Protein AF-A0AAD2HAG6-F1 (afdb_monomer_lite)

Sequence (431 aa):
MTFLVHLFTRSPICKRRALHALYSASTCQRRAFYVNEIMYRWSSPVLKAKSPNVIQKFKLPENIDTFHPQNITDRHFIDISKSALADINLYRRIARDQKMDPHMRQFGQQLVTSHIPWPEDLRGFFYYHSPAKESPINGGLRFRVTDTPTRDGFLQGKDLLMPHGLPWAIPIDEIATRAHYQDQLLGILVRDGFAPPHLQKALVNLDVIRDSNWVSAFGQSWPVDWQTEYSRIYLLPPGYPPVPVMVTHPWYNKRGKPKSPFTGSGVVTLVRGDKTSGHPYMLRVKTILSLTQHGVNENAVRPSEGMEVPFEPLCILKTTKRVEKKRQGAQPAVDFALKRLPNSPAESDPMDFYRYTEPIFLERRQLPDWEIRLIQTREAEFRAKAEALHPLWSKAEHSLPRSSPPHLDVKGPQLTLNYHFKPAGTKPVSS

Radius of gyration: 26.78 Å; chains: 1; bounding box: 85×71×77 Å

Foldseek 3Di:
DPPPPPPPPDDPVVVVVVVVVVVVVVVVVVVVVVLVVQLLVQADPVVPPPPPPDPDQFDDDPLPLAQALVPQFLSQKDQCCPDSVQVNLLAKDQDQDDDDDPCCVQFPDFGDIDRDGDDPRFIFHWHKFDPLQFALQQIFIWTWGFPDSGSVRRVPTHTDAHLQRHGDTHGVLNLLADPSNVVPPVVNCCVNLSDPPCNSVLSVSSSDDPRAAEAQAFVDKDKDWQFTQWHWHWQGFPLDDTAIWTKGDQQDDPPDDPTRQKGAMHMKGKDADDPVVVAGIWIAGQTGSDIDGHDDDVNGDGDDHRDIDRIDIWHSGPDDPCRPVVRVVSVVVVVVSVVRRHHDDDCDPSCVVVVDDDPVSSVPSDRRVVSVVVSVVVVVVVVVVCVVCVVVVVVVVVVDPPDDDDPPDDDDDDDDDDDDDDDDDDDDDDD

Structure (mmCIF, N/CA/C/O backbone):
data_AF-A0AAD2HAG6-F1
#
_entry.id   AF-A0AAD2HAG6-F1
#
loop_
_atom_site.group_PDB
_atom_site.id
_atom_site.type_symbol
_atom_site.label_atom_id
_atom_site.label_alt_id
_atom_site.label_comp_id
_atom_site.label_asym_id
_atom_site.label_entity_id
_atom_site.label_seq_id
_atom_site.pdbx_PDB_ins_code
_atom_site.Cartn_x
_atom_site.Cartn_y
_atom_site.Cartn_z
_atom_site.occupancy
_atom_site.B_iso_or_equiv
_atom_site.auth_seq_id
_atom_site.auth_comp_id
_atom_site.auth_asym_id
_atom_site.auth_atom_id
_atom_site.pdbx_PDB_model_num
ATOM 1 N N . MET A 1 1 ? 24.092 12.862 27.479 1.00 41.12 1 MET A N 1
ATOM 2 C CA . MET A 1 1 ? 24.746 13.512 26.319 1.00 41.12 1 MET A CA 1
ATOM 3 C C . MET A 1 1 ? 25.782 14.539 26.802 1.00 41.12 1 MET A C 1
ATOM 5 O O . MET A 1 1 ? 25.857 15.639 26.276 1.00 41.12 1 MET A O 1
ATOM 9 N N . THR A 1 2 ? 26.596 14.172 27.803 1.00 33.72 2 THR A N 1
ATOM 10 C CA . THR A 1 2 ? 27.398 15.139 28.589 1.00 33.72 2 THR A CA 1
ATOM 11 C C . THR A 1 2 ? 28.829 14.651 28.861 1.00 33.72 2 THR A C 1
ATOM 13 O O . THR A 1 2 ? 29.575 15.300 29.576 1.00 33.72 2 THR A O 1
ATOM 16 N N . PHE A 1 3 ? 29.248 13.533 28.253 1.00 32.00 3 PHE A N 1
ATOM 17 C CA . PHE A 1 3 ? 30.582 12.938 28.457 1.00 32.00 3 PHE A CA 1
ATOM 18 C C . PHE A 1 3 ? 31.523 13.044 27.242 1.00 32.00 3 PHE A C 1
ATOM 20 O O . PHE A 1 3 ? 32.670 12.620 27.309 1.00 32.00 3 PHE A O 1
ATOM 27 N N . LEU A 1 4 ? 31.080 13.648 26.132 1.00 37.41 4 LEU A N 1
ATOM 28 C CA . LEU A 1 4 ? 31.857 13.736 24.882 1.00 37.41 4 LEU A CA 1
ATOM 29 C C . LEU A 1 4 ? 32.565 15.086 24.656 1.00 37.41 4 LEU A C 1
ATOM 31 O O . LEU A 1 4 ? 33.239 15.260 23.645 1.00 37.41 4 LEU A O 1
ATOM 35 N N . VAL A 1 5 ? 32.453 16.041 25.586 1.00 40.69 5 VAL A N 1
ATOM 36 C CA . VAL A 1 5 ? 32.966 17.415 25.393 1.00 40.69 5 VAL A CA 1
ATOM 37 C C . VAL A 1 5 ? 34.381 17.625 25.965 1.00 40.69 5 VAL A C 1
ATOM 39 O O . VAL A 1 5 ? 35.016 18.629 25.660 1.00 40.69 5 VAL A O 1
ATOM 42 N N . HIS A 1 6 ? 34.946 16.680 26.727 1.00 38.66 6 HIS A N 1
ATOM 43 C CA . HIS A 1 6 ? 36.223 16.900 27.432 1.00 38.66 6 HIS A CA 1
ATOM 44 C C . HIS A 1 6 ? 37.496 16.318 26.792 1.00 38.66 6 HIS A C 1
ATOM 46 O O . HIS A 1 6 ? 38.573 16.492 27.348 1.00 38.66 6 HIS A O 1
ATOM 52 N N . LEU A 1 7 ? 37.433 15.717 25.596 1.00 40.34 7 LEU A N 1
ATOM 53 C CA . LEU A 1 7 ? 38.623 15.141 24.934 1.00 40.34 7 LEU A CA 1
ATOM 54 C C . LEU A 1 7 ? 39.164 15.927 23.722 1.00 40.34 7 LEU A C 1
ATOM 56 O O . LEU A 1 7 ? 40.063 15.452 23.035 1.00 40.34 7 LEU A O 1
ATOM 60 N N . PHE A 1 8 ? 38.692 17.152 23.463 1.00 45.56 8 PHE A N 1
ATOM 61 C CA . PHE A 1 8 ? 39.134 17.950 22.303 1.00 45.56 8 PHE A CA 1
ATOM 62 C C . PHE A 1 8 ? 39.766 19.300 22.665 1.00 45.56 8 PHE A C 1
ATOM 64 O O . PHE A 1 8 ? 39.455 20.343 22.085 1.00 45.56 8 PHE A O 1
ATOM 71 N N . THR A 1 9 ? 40.731 19.295 23.577 1.00 46.00 9 THR A N 1
ATOM 72 C CA . THR A 1 9 ? 41.593 20.455 23.833 1.00 46.00 9 THR A CA 1
ATOM 73 C C . THR A 1 9 ? 43.050 20.009 23.842 1.00 46.00 9 THR A C 1
ATOM 75 O O . THR A 1 9 ? 43.549 19.626 24.888 1.00 46.00 9 THR A O 1
ATOM 78 N N . ARG A 1 10 ? 43.726 20.027 22.673 1.00 47.03 10 ARG A N 1
ATOM 79 C CA . ARG A 1 10 ? 45.195 20.264 22.546 1.00 47.03 10 ARG A CA 1
ATOM 80 C C . ARG A 1 10 ? 45.814 20.117 21.146 1.00 47.03 10 ARG A C 1
ATOM 82 O O . ARG A 1 10 ? 47.016 20.303 21.027 1.00 47.03 10 ARG A O 1
ATOM 89 N N . SER A 1 11 ? 45.059 19.874 20.067 1.00 47.91 11 SER A N 1
ATOM 90 C CA . SER A 1 11 ? 45.647 19.902 18.711 1.00 47.91 11 SER A CA 1
ATOM 91 C C . SER A 1 11 ? 44.810 20.701 17.697 1.00 47.91 11 SER A C 1
ATOM 93 O O . SER A 1 11 ? 43.668 20.319 17.410 1.00 47.91 11 SER A O 1
ATOM 95 N N . PRO A 1 12 ? 45.361 21.782 17.103 1.00 47.00 12 PRO A N 1
ATOM 96 C CA . PRO A 1 12 ? 44.730 22.530 16.008 1.00 47.00 12 PRO A CA 1
ATOM 97 C C . PRO A 1 12 ? 44.440 21.659 14.772 1.00 47.00 12 PRO A C 1
ATOM 99 O O . PRO A 1 12 ? 43.480 21.903 14.038 1.00 47.00 12 PRO A O 1
ATOM 102 N N . ILE A 1 13 ? 45.234 20.603 14.570 1.00 51.59 13 ILE A N 1
ATOM 103 C CA . ILE A 1 13 ? 45.124 19.679 13.433 1.00 51.59 13 ILE A CA 1
ATOM 104 C C . ILE A 1 13 ? 43.885 18.780 13.584 1.00 51.59 13 ILE A C 1
ATOM 106 O O . ILE A 1 13 ? 43.152 18.562 12.615 1.00 51.59 13 ILE A O 1
ATOM 110 N N . CYS A 1 14 ? 43.576 18.333 14.807 1.00 48.19 14 CYS A N 1
ATOM 111 C CA . CYS A 1 14 ? 42.372 17.543 15.086 1.00 48.19 14 CYS A CA 1
ATOM 112 C C . CYS A 1 14 ? 41.088 18.371 14.939 1.00 48.19 14 CYS A C 1
ATOM 114 O O . CYS A 1 14 ? 40.099 17.863 14.414 1.00 48.19 14 CYS A O 1
ATOM 116 N N . LYS A 1 15 ? 41.114 19.665 15.300 1.00 44.69 15 LYS A N 1
ATOM 117 C CA . LYS A 1 15 ? 39.980 20.578 15.069 1.00 44.69 15 LYS A CA 1
ATOM 118 C C . LYS A 1 15 ? 39.685 20.756 13.579 1.00 44.69 15 LYS A C 1
ATOM 120 O O . LYS A 1 15 ? 38.523 20.683 13.197 1.00 44.69 15 LYS A O 1
ATOM 125 N N . ARG A 1 16 ? 40.707 20.911 12.725 1.00 42.97 16 ARG A N 1
ATOM 126 C CA . ARG A 1 16 ? 40.514 20.994 11.262 1.00 42.97 16 ARG A CA 1
ATOM 127 C C . ARG A 1 16 ? 39.967 19.701 10.665 1.00 42.97 16 ARG A C 1
ATOM 129 O O . ARG A 1 16 ? 39.082 19.777 9.824 1.00 42.97 16 ARG A O 1
ATOM 136 N N . ARG A 1 17 ? 40.430 18.525 11.106 1.00 46.53 17 ARG A N 1
ATOM 137 C CA . ARG A 1 17 ? 39.896 17.235 10.628 1.00 46.53 17 ARG A CA 1
ATOM 138 C C . ARG A 1 17 ? 38.462 16.975 11.097 1.00 46.53 17 ARG A C 1
ATOM 140 O O . ARG A 1 17 ? 37.655 16.524 10.294 1.00 46.53 17 ARG A O 1
ATOM 147 N N . ALA A 1 18 ? 38.123 17.323 12.339 1.00 43.59 18 ALA A N 1
ATOM 148 C CA . ALA A 1 18 ? 36.755 17.229 12.851 1.00 43.59 18 ALA A CA 1
ATOM 149 C C . ALA A 1 18 ? 35.811 18.219 12.149 1.00 43.59 18 ALA A C 1
ATOM 151 O O . ALA A 1 18 ? 34.726 17.833 11.726 1.00 43.59 18 ALA A O 1
ATOM 152 N N . LEU A 1 19 ? 36.249 19.465 11.931 1.00 39.72 19 LEU A N 1
ATOM 153 C CA . LEU A 1 19 ? 35.506 20.444 11.135 1.00 39.72 19 LEU A CA 1
ATOM 154 C C . LEU A 1 19 ? 35.347 19.983 9.689 1.00 39.72 19 LEU A C 1
ATOM 156 O O . LEU A 1 19 ? 34.249 20.093 9.174 1.00 39.72 19 LEU A O 1
ATOM 160 N N . HIS A 1 20 ? 36.371 19.409 9.053 1.00 40.94 20 HIS A N 1
ATOM 161 C CA . HIS A 1 20 ? 36.282 18.896 7.682 1.00 40.94 20 HIS A CA 1
ATOM 162 C C . HIS A 1 20 ? 35.394 17.644 7.574 1.00 40.94 20 HIS A C 1
ATOM 164 O O . HIS A 1 20 ? 34.704 17.478 6.575 1.00 40.94 20 HIS A O 1
ATOM 170 N N . ALA A 1 21 ? 35.349 16.790 8.602 1.00 40.44 21 ALA A N 1
ATOM 171 C CA . ALA A 1 21 ? 34.429 15.652 8.679 1.00 40.44 21 ALA A CA 1
ATOM 172 C C . ALA A 1 21 ? 32.975 16.094 8.929 1.00 40.44 21 ALA A C 1
ATOM 174 O O . ALA A 1 21 ? 32.060 15.567 8.306 1.00 40.44 21 ALA A O 1
ATOM 175 N N . LEU A 1 22 ? 32.750 17.113 9.766 1.00 34.69 22 LEU A N 1
ATOM 176 C CA . LEU A 1 22 ? 31.434 17.738 9.951 1.00 34.69 22 LEU A CA 1
ATOM 177 C C . LEU A 1 22 ? 31.004 18.530 8.703 1.00 34.69 22 LEU A C 1
ATOM 179 O O . LEU A 1 22 ? 29.833 18.511 8.320 1.00 34.69 22 LEU A O 1
ATOM 183 N N . TYR A 1 23 ? 31.947 19.167 8.004 1.00 31.27 23 TYR A N 1
ATOM 184 C CA . TYR A 1 23 ? 31.701 19.833 6.726 1.00 31.27 23 TYR A CA 1
ATOM 185 C C . TYR A 1 23 ? 31.422 18.817 5.613 1.00 31.27 23 TYR A C 1
ATOM 187 O O . TYR A 1 23 ? 30.535 19.067 4.805 1.00 31.27 23 TYR A O 1
ATOM 195 N N . SER A 1 24 ? 32.093 17.656 5.586 1.00 35.69 24 SER A N 1
ATOM 196 C CA . SER A 1 24 ? 31.830 16.584 4.609 1.00 35.69 24 SER A CA 1
ATOM 197 C C . SER A 1 24 ? 30.517 15.845 4.893 1.00 35.69 24 SER A C 1
ATOM 199 O O . SER A 1 24 ? 29.755 15.579 3.967 1.00 35.69 24 SER A O 1
ATOM 201 N N . ALA A 1 25 ? 30.178 15.611 6.165 1.00 34.50 25 ALA A N 1
ATOM 202 C CA . ALA A 1 25 ? 28.885 15.065 6.574 1.00 34.50 25 ALA A CA 1
ATOM 203 C C . ALA A 1 25 ? 27.734 16.036 6.253 1.00 34.50 25 ALA A C 1
ATOM 205 O O . ALA A 1 25 ? 26.718 15.622 5.693 1.00 34.50 25 ALA A O 1
ATOM 206 N N . SER A 1 26 ? 27.920 17.339 6.504 1.00 32.88 26 SER A N 1
ATOM 207 C CA . SER A 1 26 ? 26.930 18.366 6.153 1.00 32.88 26 SER A CA 1
ATOM 208 C C . SER A 1 26 ? 26.860 18.648 4.650 1.00 32.88 26 SER A C 1
ATOM 210 O O . SER A 1 26 ? 25.784 18.967 4.161 1.00 32.88 26 SER A O 1
ATOM 212 N N . THR A 1 27 ? 27.938 18.475 3.874 1.00 32.59 27 THR A N 1
ATOM 213 C CA . THR A 1 27 ? 27.877 18.533 2.400 1.00 32.59 27 THR A CA 1
ATOM 214 C C . THR A 1 27 ? 27.301 17.264 1.785 1.00 32.59 27 THR A C 1
ATOM 216 O O . THR A 1 27 ? 26.661 17.358 0.743 1.00 32.59 27 THR A O 1
ATOM 219 N N . CYS A 1 28 ? 27.421 16.104 2.435 1.00 36.53 28 CYS A N 1
ATOM 220 C CA . CYS A 1 28 ? 26.696 14.890 2.060 1.00 36.53 28 CYS A CA 1
ATOM 221 C C . CYS A 1 28 ? 25.189 15.046 2.343 1.00 36.53 28 CYS A C 1
ATOM 223 O O . CYS A 1 28 ? 24.369 14.755 1.474 1.00 36.53 28 CYS A O 1
ATOM 225 N N . GLN A 1 29 ? 24.817 15.647 3.483 1.00 32.97 29 GLN A N 1
ATOM 226 C CA . GLN A 1 29 ? 23.439 16.073 3.767 1.00 32.97 29 GLN A CA 1
ATOM 227 C C . GLN A 1 29 ? 22.953 17.190 2.830 1.00 32.97 29 GLN A C 1
ATOM 229 O O . GLN A 1 29 ? 21.817 17.131 2.373 1.00 32.97 29 GLN A O 1
ATOM 234 N N . ARG A 1 30 ? 23.791 18.176 2.473 1.00 29.02 30 ARG A N 1
ATOM 235 C CA . ARG A 1 30 ? 23.443 19.231 1.501 1.00 29.02 30 ARG A CA 1
ATOM 236 C C . ARG A 1 30 ? 23.325 18.686 0.077 1.00 29.02 30 ARG A C 1
ATOM 238 O O . ARG A 1 30 ? 22.443 19.118 -0.651 1.00 29.02 30 ARG A O 1
ATOM 245 N N . ARG A 1 31 ? 24.140 17.705 -0.329 1.00 32.97 31 ARG A N 1
ATOM 246 C CA . ARG A 1 31 ? 23.977 16.986 -1.608 1.00 32.97 31 ARG A CA 1
ATOM 247 C C . ARG A 1 31 ? 22.720 16.121 -1.609 1.00 32.97 31 ARG A C 1
ATOM 249 O O . ARG A 1 31 ? 22.017 16.128 -2.611 1.00 32.97 31 ARG A O 1
ATOM 256 N N . ALA A 1 32 ? 22.382 15.468 -0.497 1.00 37.19 32 ALA A N 1
ATOM 257 C CA . ALA A 1 32 ? 21.077 14.825 -0.328 1.00 37.19 32 ALA A CA 1
ATOM 258 C C . ALA A 1 32 ? 19.926 15.851 -0.403 1.00 37.19 32 ALA A C 1
ATOM 260 O O . ALA A 1 32 ? 18.887 15.569 -0.988 1.00 37.19 32 ALA A O 1
ATOM 261 N N . PHE A 1 33 ? 20.135 17.078 0.079 1.00 31.36 33 PHE A N 1
ATOM 262 C CA . PHE A 1 33 ? 19.207 18.203 -0.090 1.00 31.36 33 PHE A CA 1
ATOM 263 C C . PHE A 1 33 ? 19.084 18.687 -1.547 1.00 31.36 33 PHE A C 1
ATOM 265 O O . PHE A 1 33 ? 17.985 19.012 -1.983 1.00 31.36 33 PHE A O 1
ATOM 272 N N . TYR A 1 34 ? 20.161 18.679 -2.340 1.00 31.08 34 TYR A N 1
ATOM 273 C CA . TYR A 1 34 ? 20.081 18.948 -3.785 1.00 31.08 34 TYR A CA 1
ATOM 274 C C . TYR A 1 34 ? 19.394 17.810 -4.555 1.00 31.08 34 TYR A C 1
ATOM 276 O O . TYR A 1 34 ? 18.669 18.066 -5.515 1.00 31.08 34 TYR A O 1
ATOM 284 N N . VAL A 1 35 ? 19.555 16.558 -4.114 1.00 41.28 35 VAL A N 1
ATOM 285 C CA . VAL A 1 35 ? 18.725 15.438 -4.583 1.00 41.28 35 VAL A CA 1
ATOM 286 C C . VAL A 1 35 ? 17.263 15.659 -4.183 1.00 41.28 35 VAL A C 1
ATOM 288 O O . VAL A 1 35 ? 16.387 15.402 -5.001 1.00 41.28 35 VAL A O 1
ATOM 291 N N . ASN A 1 36 ? 16.984 16.229 -3.005 1.00 39.09 36 ASN A N 1
ATOM 292 C CA . ASN A 1 36 ? 15.627 16.599 -2.600 1.00 39.09 36 ASN A CA 1
ATOM 293 C C . ASN A 1 36 ? 15.025 17.694 -3.504 1.00 39.09 36 ASN A C 1
ATOM 295 O O . ASN A 1 36 ? 13.907 17.522 -3.970 1.00 39.09 36 ASN A O 1
ATOM 299 N N . GLU A 1 37 ? 15.752 18.759 -3.863 1.00 36.66 37 GLU A N 1
ATOM 300 C CA . GLU A 1 37 ? 15.306 19.738 -4.882 1.00 36.66 37 GLU A CA 1
ATOM 301 C C . GLU A 1 37 ? 14.971 19.081 -6.230 1.00 36.66 37 GLU A C 1
ATOM 303 O O . GLU A 1 37 ? 13.964 19.417 -6.863 1.00 36.66 37 GLU A O 1
ATOM 308 N N . ILE A 1 38 ? 15.767 18.092 -6.650 1.00 40.31 38 ILE A N 1
ATOM 309 C CA . ILE A 1 38 ? 15.460 17.291 -7.835 1.00 40.31 38 ILE A CA 1
ATOM 310 C C . ILE A 1 38 ? 14.177 16.489 -7.597 1.00 40.31 38 ILE A C 1
ATOM 312 O O . ILE A 1 38 ? 13.317 16.559 -8.470 1.00 40.31 38 ILE A O 1
ATOM 316 N N . MET A 1 39 ? 14.008 15.830 -6.439 1.00 38.81 39 MET A N 1
ATOM 317 C CA . MET A 1 39 ? 12.827 15.055 -5.986 1.00 38.81 39 MET A CA 1
ATOM 318 C C . MET A 1 39 ? 11.542 15.889 -5.820 1.00 38.81 39 MET A C 1
ATOM 320 O O . MET A 1 39 ? 10.443 15.346 -5.891 1.00 38.81 39 MET A O 1
ATOM 324 N N . TYR A 1 40 ? 11.630 17.217 -5.699 1.00 38.31 40 TYR A N 1
ATOM 325 C CA . TYR A 1 40 ? 10.457 18.100 -5.584 1.00 38.31 40 TYR A CA 1
ATOM 326 C C . TYR A 1 40 ? 9.854 18.536 -6.923 1.00 38.31 40 TYR A C 1
ATOM 328 O O . TYR A 1 40 ? 8.749 19.077 -6.973 1.00 38.31 40 TYR A O 1
ATOM 336 N N . ARG A 1 41 ? 10.512 18.248 -8.049 1.00 38.31 41 ARG A N 1
ATOM 337 C CA . ARG A 1 41 ? 9.910 18.376 -9.385 1.00 38.31 41 ARG A CA 1
ATOM 338 C C . ARG A 1 41 ? 9.156 17.110 -9.813 1.00 38.31 41 ARG A C 1
ATOM 340 O O . ARG A 1 41 ? 9.215 16.788 -10.985 1.00 38.31 41 ARG A O 1
ATOM 347 N N . TRP A 1 42 ? 8.441 16.399 -8.933 1.00 45.78 42 TRP A N 1
ATOM 348 C CA . TRP A 1 42 ? 7.862 15.065 -9.237 1.00 45.78 42 TRP A CA 1
ATOM 349 C C . TRP A 1 42 ? 6.329 15.006 -9.245 1.00 45.78 42 TRP A C 1
ATOM 351 O O . TRP A 1 42 ? 5.762 13.935 -9.430 1.00 45.78 42 TRP A O 1
ATOM 361 N N . SER A 1 43 ? 5.657 16.164 -9.193 1.00 41.56 43 SER A N 1
ATOM 362 C CA . SER A 1 43 ? 4.200 16.230 -9.368 1.00 41.56 43 SER A CA 1
ATOM 363 C C . SER A 1 43 ? 3.626 15.810 -10.730 1.00 41.56 43 SER A C 1
ATOM 365 O O . SER A 1 43 ? 3.736 16.525 -11.730 1.00 41.56 43 SER A O 1
ATOM 367 N N . SER A 1 44 ? 3.009 14.633 -10.782 1.00 41.00 44 SER A N 1
ATOM 368 C CA . SER A 1 44 ? 2.377 14.117 -11.997 1.00 41.00 44 SER A CA 1
ATOM 369 C C . SER A 1 44 ? 1.255 15.059 -12.468 1.00 41.00 44 SER A C 1
ATOM 371 O O . SER A 1 44 ? 0.393 15.417 -11.665 1.00 41.00 44 SER A O 1
ATOM 373 N N . PRO A 1 45 ? 1.195 15.446 -13.759 1.00 38.38 45 PRO A N 1
ATOM 374 C CA . PRO A 1 45 ? 0.062 16.195 -14.311 1.00 38.38 45 PRO A CA 1
ATOM 375 C C . PRO A 1 45 ? -1.286 15.476 -14.139 1.00 38.38 45 PRO A C 1
ATOM 377 O O . PRO A 1 45 ? -2.321 16.137 -14.087 1.00 38.38 45 PRO A O 1
ATOM 380 N N . VAL A 1 46 ? -1.264 14.142 -14.000 1.00 41.69 46 VAL A N 1
ATOM 381 C CA . VAL A 1 46 ? -2.447 13.273 -13.851 1.00 41.69 46 VAL A CA 1
ATOM 382 C C . VAL A 1 46 ? -3.281 13.648 -12.612 1.00 41.69 46 VAL A C 1
ATOM 384 O O . VAL A 1 46 ? -4.494 13.469 -12.596 1.00 41.69 46 VAL A O 1
ATOM 387 N N . LEU A 1 47 ? -2.663 14.271 -11.600 1.00 43.31 47 LEU A N 1
ATOM 388 C CA . LEU A 1 47 ? -3.310 14.655 -10.340 1.00 43.31 47 LEU A CA 1
ATOM 389 C C . LEU A 1 47 ? -4.155 15.936 -10.389 1.00 43.31 47 LEU A C 1
ATOM 391 O O . LEU A 1 47 ? -4.866 16.229 -9.431 1.00 43.31 47 LEU A O 1
ATOM 395 N N . LYS A 1 48 ? -4.120 16.715 -11.477 1.00 45.19 48 LYS A N 1
ATOM 396 C CA . LYS A 1 48 ? -4.985 17.905 -11.600 1.00 45.19 48 LYS A CA 1
ATOM 397 C C . LYS A 1 48 ? -6.341 17.614 -12.237 1.00 45.19 48 LYS A C 1
ATOM 399 O O . LYS A 1 48 ? -7.102 18.553 -12.480 1.00 45.19 48 LYS A O 1
ATOM 404 N N . ALA A 1 49 ? -6.671 16.346 -12.487 1.00 43.28 49 ALA A N 1
ATOM 405 C CA . ALA A 1 49 ? -8.051 15.971 -12.743 1.00 43.28 49 ALA A CA 1
ATOM 406 C C . ALA A 1 49 ? -8.856 16.313 -11.483 1.00 43.28 49 ALA A C 1
ATOM 408 O O . ALA A 1 49 ? -8.754 15.629 -10.465 1.00 43.28 49 ALA A O 1
ATOM 409 N N . LYS A 1 50 ? -9.600 17.427 -11.531 1.00 42.22 50 LYS A N 1
ATOM 410 C CA . LYS A 1 50 ? -10.562 17.807 -10.496 1.00 42.22 50 LYS A CA 1
ATOM 411 C C . LYS A 1 50 ? -11.402 16.565 -10.219 1.00 42.22 50 LYS A C 1
ATOM 413 O O . LYS A 1 50 ? -12.119 16.125 -11.117 1.00 42.22 50 LYS A O 1
ATOM 418 N N . SER A 1 51 ? -11.256 15.968 -9.032 1.00 46.19 51 SER A N 1
ATOM 419 C CA . SER A 1 51 ? -12.146 14.880 -8.625 1.00 46.19 51 SER A CA 1
ATOM 420 C C . SER A 1 51 ? -13.568 15.398 -8.833 1.00 46.19 51 SER A C 1
ATOM 422 O O . SER A 1 51 ? -13.851 16.502 -8.355 1.00 46.19 51 SER A O 1
ATOM 424 N N . PRO A 1 52 ? -14.409 14.712 -9.626 1.00 43.16 52 PRO A N 1
ATOM 425 C CA . PRO A 1 52 ? -15.750 15.195 -9.896 1.00 43.16 52 PRO A CA 1
ATOM 426 C C . PRO A 1 52 ? -16.443 15.482 -8.564 1.00 43.16 52 PRO A C 1
ATOM 428 O O . PRO A 1 52 ? -16.336 14.719 -7.604 1.00 43.16 52 PRO A O 1
ATOM 431 N N . ASN A 1 53 ? -17.031 16.674 -8.513 1.00 50.62 53 ASN A N 1
ATOM 432 C CA . ASN A 1 53 ? -17.640 17.267 -7.336 1.00 50.62 53 ASN A CA 1
ATOM 433 C C . ASN A 1 53 ? -18.697 16.334 -6.722 1.00 50.62 53 ASN A C 1
ATOM 435 O O . ASN A 1 53 ? -19.406 15.638 -7.442 1.00 50.62 53 ASN A O 1
ATOM 439 N N . VAL A 1 54 ? -18.820 16.426 -5.393 1.00 51.62 54 VAL A N 1
ATOM 440 C CA . VAL A 1 54 ? -19.691 15.649 -4.489 1.00 51.62 54 VAL A CA 1
ATOM 441 C C . VAL A 1 54 ? -19.133 14.265 -4.133 1.00 51.62 54 VAL A C 1
ATOM 443 O O . VAL A 1 54 ? -19.671 13.225 -4.496 1.00 51.62 54 VAL A O 1
ATOM 446 N N . ILE A 1 55 ? -18.053 14.248 -3.344 1.00 58.34 55 ILE A N 1
ATOM 447 C CA . ILE A 1 55 ? -17.722 13.053 -2.560 1.00 58.34 55 ILE A CA 1
ATOM 448 C C . ILE A 1 55 ? -18.738 12.994 -1.421 1.00 58.34 55 ILE A C 1
ATOM 450 O O . ILE A 1 55 ? -18.747 13.868 -0.552 1.00 58.34 55 ILE A O 1
ATOM 454 N N . GLN A 1 56 ? -19.608 11.989 -1.454 1.00 64.00 56 GLN A N 1
ATOM 455 C CA . GLN A 1 56 ? -20.558 11.718 -0.384 1.00 64.00 56 GLN A CA 1
ATOM 456 C C . GLN A 1 56 ? -19.759 11.519 0.911 1.00 64.00 56 GLN A C 1
ATOM 458 O O . GLN A 1 56 ? -18.948 10.596 1.020 1.00 64.00 56 GLN A O 1
ATOM 463 N N . LYS A 1 57 ? -19.912 12.440 1.871 1.00 69.94 57 LYS A N 1
ATOM 464 C CA . LYS A 1 57 ? -19.353 12.246 3.208 1.00 69.94 57 LYS A CA 1
ATOM 465 C C . LYS A 1 57 ? -20.044 11.020 3.788 1.00 69.94 57 LYS A C 1
ATOM 467 O O . LYS A 1 57 ? -21.266 11.006 3.897 1.00 69.94 57 LYS A O 1
ATOM 472 N N . PHE A 1 58 ? -19.276 9.996 4.126 1.00 78.75 58 PHE A N 1
ATOM 473 C CA . PHE A 1 58 ? -19.825 8.873 4.867 1.00 78.75 58 PHE A CA 1
ATOM 474 C C . PHE A 1 58 ? -19.783 9.175 6.355 1.00 78.75 58 PHE A C 1
ATOM 476 O O . PHE A 1 58 ? -18.932 9.945 6.794 1.00 78.75 58 PHE A O 1
ATOM 483 N N . LYS A 1 59 ? -20.680 8.572 7.131 1.00 85.00 59 LYS A N 1
ATOM 484 C CA . LYS A 1 59 ? -20.624 8.611 8.593 1.00 85.00 59 LYS A CA 1
ATOM 485 C C . LYS A 1 59 ? -20.075 7.274 9.078 1.00 85.00 59 LYS A C 1
ATOM 487 O O . LYS A 1 59 ? -20.596 6.221 8.717 1.00 85.00 59 LYS A O 1
ATOM 492 N N . LEU A 1 60 ? -19.003 7.323 9.854 1.00 88.50 60 LEU A N 1
ATOM 493 C CA . LEU A 1 60 ? -18.461 6.176 10.553 1.00 88.50 60 LEU A CA 1
ATOM 494 C C . LEU A 1 60 ? -19.449 5.779 11.666 1.00 88.50 60 LEU A C 1
ATOM 496 O O . LEU A 1 60 ? -19.977 6.658 12.354 1.00 88.50 60 LEU A O 1
ATOM 500 N N . PRO A 1 61 ? -19.723 4.482 11.843 1.00 91.00 61 PRO A N 1
ATOM 501 C CA . PRO A 1 61 ? -20.507 3.979 12.963 1.00 91.00 61 PRO A CA 1
ATOM 502 C C . PRO A 1 61 ? -19.973 4.460 14.320 1.00 91.00 61 PRO A C 1
ATOM 504 O O . PRO A 1 61 ? -18.767 4.496 14.552 1.00 91.00 61 PRO A O 1
ATOM 507 N N . GLU A 1 62 ? -20.880 4.818 15.231 1.00 91.00 62 GLU A N 1
ATOM 508 C CA . GLU A 1 62 ? -20.558 5.425 16.540 1.00 91.00 62 GLU A CA 1
ATOM 509 C C . GLU A 1 62 ? -19.851 4.461 17.505 1.00 91.00 62 GLU A C 1
ATOM 511 O O . GLU A 1 62 ? -19.309 4.860 18.537 1.00 91.00 62 GLU A O 1
ATOM 516 N N . ASN A 1 63 ? -19.849 3.172 17.177 1.00 93.69 63 ASN A N 1
ATOM 517 C CA . ASN A 1 63 ? -19.124 2.148 17.908 1.00 93.69 63 ASN A CA 1
ATOM 518 C C . ASN A 1 63 ? -17.653 2.017 17.479 1.00 93.69 63 ASN A C 1
ATOM 520 O O . ASN A 1 63 ? -16.933 1.227 18.079 1.00 93.69 63 ASN A O 1
ATOM 524 N N . ILE A 1 64 ? -17.201 2.775 16.473 1.00 94.38 64 ILE A N 1
ATOM 525 C CA . ILE A 1 64 ? -15.804 2.797 16.033 1.00 94.38 64 ILE A CA 1
ATOM 526 C C . ILE A 1 64 ? -15.123 4.049 16.591 1.00 94.38 64 ILE A C 1
ATOM 528 O O . ILE A 1 64 ? -15.160 5.124 15.990 1.00 94.38 64 ILE A O 1
ATOM 532 N N . ASP A 1 65 ? -14.472 3.899 17.742 1.00 95.44 65 ASP A N 1
ATOM 533 C CA . ASP A 1 65 ? -13.669 4.946 18.377 1.00 95.44 65 ASP A CA 1
ATOM 534 C C . ASP A 1 65 ? -12.201 4.531 18.615 1.00 95.44 65 ASP A C 1
ATOM 536 O O . ASP A 1 65 ? -11.404 5.306 19.141 1.00 95.44 65 ASP A O 1
ATOM 540 N N . THR A 1 66 ? -11.769 3.372 18.134 1.00 95.62 66 THR A N 1
ATOM 541 C CA . THR A 1 66 ? -10.348 3.025 18.069 1.00 95.62 66 THR A CA 1
ATOM 542 C C . THR A 1 66 ? -10.079 2.081 16.906 1.00 95.62 66 THR A C 1
ATOM 544 O O . THR A 1 66 ? -10.925 1.284 16.503 1.00 95.62 66 THR A O 1
ATOM 547 N N . PHE A 1 67 ? -8.875 2.177 16.365 1.00 95.44 67 PHE A N 1
ATOM 548 C CA . PHE A 1 67 ? -8.262 1.217 15.461 1.00 95.44 67 PHE A CA 1
ATOM 549 C C . PHE A 1 67 ? -7.074 0.512 16.119 1.00 95.44 67 PHE A C 1
ATOM 551 O O . PHE A 1 67 ? -6.401 -0.288 15.464 1.00 95.44 67 PHE A O 1
ATOM 558 N N . HIS A 1 68 ? -6.791 0.801 17.394 1.00 93.06 68 HIS A N 1
ATOM 559 C CA . HIS A 1 68 ? -5.696 0.184 18.121 1.00 93.06 68 HIS A CA 1
ATOM 560 C C . HIS A 1 68 ? -6.057 -1.254 18.499 1.00 93.06 68 HIS A C 1
ATOM 562 O O . HIS A 1 68 ? -6.950 -1.452 19.322 1.00 93.06 68 HIS A O 1
ATOM 568 N N . PRO A 1 69 ? -5.345 -2.279 17.996 1.00 92.69 69 PRO A N 1
ATOM 569 C CA . PRO A 1 69 ? -5.743 -3.672 18.205 1.00 92.69 69 PRO A CA 1
ATOM 570 C C . PRO A 1 69 ? -5.847 -4.095 19.668 1.00 92.69 69 PRO A C 1
ATOM 572 O O . PRO A 1 69 ? -6.639 -4.967 20.010 1.00 92.69 69 PRO A O 1
ATOM 575 N N . GLN A 1 70 ? -5.070 -3.464 20.554 1.00 90.62 70 GLN A N 1
ATOM 576 C CA . GLN A 1 70 ? -5.151 -3.751 21.984 1.00 90.62 70 GLN A CA 1
ATOM 577 C C . GLN A 1 70 ? -6.360 -3.105 22.675 1.00 90.62 70 GLN A C 1
ATOM 579 O O . GLN A 1 70 ? -6.752 -3.607 23.723 1.00 90.62 70 GLN A O 1
ATOM 584 N N . ASN A 1 71 ? -6.977 -2.086 22.077 1.00 94.19 71 ASN A N 1
ATOM 585 C CA . ASN A 1 71 ? -8.136 -1.381 22.630 1.00 94.19 71 ASN A CA 1
ATOM 586 C C . ASN A 1 71 ? -9.458 -1.866 22.014 1.00 94.19 71 ASN A C 1
ATOM 588 O O . ASN A 1 71 ? -10.525 -1.429 22.432 1.00 94.19 71 ASN A O 1
ATOM 592 N N . ILE A 1 72 ? -9.395 -2.778 21.036 1.00 94.50 72 ILE A N 1
ATOM 593 C CA . ILE A 1 72 ? -10.580 -3.389 20.435 1.00 94.50 72 ILE A CA 1
ATOM 594 C C . ILE A 1 72 ? -11.296 -4.264 21.473 1.00 94.50 72 ILE A C 1
ATOM 596 O O . ILE A 1 72 ? -10.697 -5.123 22.130 1.00 94.50 72 ILE A O 1
ATOM 600 N N . THR A 1 73 ? -12.603 -4.043 21.560 1.00 96.06 73 THR A N 1
ATOM 601 C CA . THR A 1 73 ? -13.581 -4.756 22.393 1.00 96.06 73 THR A CA 1
ATOM 602 C C . THR A 1 73 ? -14.755 -5.234 21.535 1.00 96.06 73 THR A C 1
ATOM 604 O O . THR A 1 73 ? -14.877 -4.837 20.377 1.00 96.06 73 THR A O 1
ATOM 607 N N . ASP A 1 74 ? -15.643 -6.039 22.112 1.00 96.88 74 ASP A N 1
ATOM 608 C CA . ASP A 1 74 ? -16.912 -6.494 21.523 1.00 96.88 74 ASP A CA 1
ATOM 609 C C . ASP A 1 74 ? -17.770 -5.366 20.923 1.00 96.88 74 ASP A C 1
ATOM 611 O O . ASP A 1 74 ? -18.320 -5.529 19.835 1.00 96.88 74 ASP A O 1
ATOM 615 N N . ARG A 1 75 ? -17.804 -4.186 21.558 1.00 97.12 75 ARG A N 1
ATOM 616 C CA . ARG A 1 75 ? -18.497 -2.990 21.041 1.00 97.12 75 ARG A CA 1
ATOM 617 C C . ARG A 1 75 ? -18.070 -2.621 19.617 1.00 97.12 75 ARG A C 1
ATOM 619 O O . ARG A 1 75 ? -18.890 -2.128 18.850 1.00 97.12 75 ARG A O 1
ATOM 626 N N . HIS A 1 76 ? -16.812 -2.851 19.254 1.00 96.44 76 HIS A N 1
ATOM 627 C CA . HIS A 1 76 ? -16.258 -2.479 17.949 1.00 96.44 76 HIS A CA 1
ATOM 628 C C . HIS A 1 76 ? -16.612 -3.467 16.832 1.00 96.44 76 HIS A C 1
ATOM 630 O O . HIS A 1 76 ? -16.240 -3.244 15.678 1.00 96.44 76 HIS A O 1
ATOM 636 N N . PHE A 1 77 ? -17.293 -4.566 17.163 1.00 97.06 77 PHE A N 1
ATOM 637 C CA . PHE A 1 77 ? -17.731 -5.546 16.185 1.00 97.06 77 PHE A CA 1
ATOM 638 C C . PHE A 1 77 ? -18.772 -4.931 15.255 1.00 97.06 77 PHE A C 1
ATOM 640 O O . PHE A 1 77 ? -19.711 -4.262 15.692 1.00 97.06 77 PHE A O 1
ATOM 647 N N . ILE A 1 78 ? -18.605 -5.153 13.957 1.00 95.69 78 ILE A N 1
ATOM 648 C CA . ILE A 1 78 ? -19.480 -4.588 12.941 1.00 95.69 78 ILE A CA 1
ATOM 649 C C . ILE A 1 78 ? -19.735 -5.586 11.822 1.00 95.69 78 ILE A C 1
ATOM 651 O O . ILE A 1 78 ? -18.832 -6.291 11.376 1.00 95.69 78 ILE A O 1
ATOM 655 N N . ASP A 1 79 ? -20.971 -5.591 11.335 1.00 94.56 79 ASP A N 1
ATOM 656 C CA . ASP A 1 79 ? -21.326 -6.148 10.037 1.00 94.56 79 ASP A CA 1
ATOM 657 C C . ASP A 1 79 ? -21.206 -5.044 8.978 1.00 94.56 79 ASP A C 1
ATOM 659 O O . ASP A 1 79 ? -22.065 -4.163 8.880 1.00 94.56 79 ASP A O 1
ATOM 663 N N . ILE A 1 80 ? -20.113 -5.051 8.208 1.00 90.06 80 ILE A N 1
ATOM 664 C CA . ILE A 1 80 ? -19.873 -4.035 7.176 1.00 90.06 80 ILE A CA 1
ATOM 665 C C . ILE A 1 80 ? -20.968 -4.085 6.118 1.00 90.06 80 ILE A C 1
ATOM 667 O O . ILE A 1 80 ? -21.397 -3.021 5.666 1.00 90.06 80 ILE A O 1
ATOM 671 N N . SER A 1 81 ? -21.433 -5.287 5.759 1.00 85.88 81 SER A N 1
ATOM 672 C CA . SER A 1 81 ? -22.432 -5.489 4.704 1.00 85.88 81 SER A CA 1
ATOM 673 C C . SER A 1 81 ? -23.779 -4.837 5.036 1.00 85.88 81 SER A C 1
ATOM 675 O O . SER A 1 81 ? -24.518 -4.459 4.132 1.00 85.88 81 SER A O 1
ATOM 677 N N . LYS A 1 82 ? -24.056 -4.625 6.330 1.00 85.81 82 LYS A N 1
ATOM 678 C CA . LYS A 1 82 ? -25.275 -3.981 6.849 1.00 85.81 82 LYS A CA 1
ATOM 679 C C . LYS A 1 82 ? -25.048 -2.555 7.365 1.00 85.81 82 LYS A C 1
ATOM 681 O O . LYS A 1 82 ? -25.955 -1.950 7.931 1.00 85.81 82 LYS A O 1
ATOM 686 N N . SER A 1 83 ? -23.841 -2.013 7.212 1.00 84.31 83 SER A N 1
ATOM 687 C CA . SER A 1 83 ? -23.473 -0.694 7.737 1.00 84.31 83 SER A CA 1
ATOM 688 C C . SER A 1 83 ? -23.548 0.401 6.673 1.00 84.31 83 SER A C 1
ATOM 690 O O . SER A 1 83 ? -23.472 0.127 5.479 1.00 84.31 83 SER A O 1
ATOM 692 N N . ALA A 1 84 ? -23.541 1.668 7.099 1.00 77.69 84 ALA A N 1
ATOM 693 C CA . ALA A 1 84 ? -23.367 2.814 6.196 1.00 77.69 84 ALA A CA 1
ATOM 694 C C . ALA A 1 84 ? -22.038 2.781 5.404 1.00 77.69 84 ALA A C 1
ATOM 696 O O . ALA A 1 84 ? -21.853 3.548 4.461 1.00 77.69 84 ALA A O 1
ATOM 697 N N . LEU A 1 85 ? -21.094 1.904 5.777 1.00 79.44 85 LEU A N 1
ATOM 698 C CA . LEU A 1 85 ? -19.853 1.690 5.033 1.00 79.44 85 LEU A CA 1
ATOM 699 C C . LEU A 1 85 ? -20.043 0.799 3.796 1.00 79.44 85 LEU A C 1
ATOM 701 O O . LEU A 1 85 ? -19.166 0.786 2.923 1.00 79.44 85 LEU A O 1
ATOM 705 N N . ALA A 1 86 ? -21.172 0.088 3.695 1.00 76.56 86 ALA A N 1
ATOM 706 C CA . ALA A 1 86 ? -21.521 -0.710 2.526 1.00 76.56 86 ALA A CA 1
ATOM 707 C C . ALA A 1 86 ? -21.607 0.167 1.265 1.00 76.56 86 ALA A C 1
ATOM 709 O O . ALA A 1 86 ? -21.015 -0.161 0.236 1.00 76.56 86 ALA A O 1
ATOM 710 N N . ASP A 1 87 ? -22.226 1.344 1.390 1.00 68.00 87 ASP A N 1
ATOM 711 C CA . ASP A 1 87 ? -22.495 2.264 0.276 1.00 68.00 87 ASP A CA 1
ATOM 712 C C . ASP A 1 87 ? -21.236 2.932 -0.293 1.00 68.00 87 ASP A C 1
ATOM 714 O O . ASP A 1 87 ? -21.192 3.358 -1.449 1.00 68.00 87 ASP A O 1
ATOM 718 N N . ILE A 1 88 ? -20.163 2.995 0.497 1.00 69.38 88 ILE A N 1
ATOM 719 C CA . ILE A 1 88 ? -18.917 3.667 0.107 1.00 69.38 88 ILE A CA 1
ATOM 720 C C . ILE A 1 88 ? -18.102 2.794 -0.867 1.00 69.38 88 ILE A C 1
ATOM 722 O O . ILE A 1 88 ? -17.093 3.244 -1.412 1.00 69.38 88 ILE A O 1
ATOM 726 N N . ASN A 1 89 ? -18.529 1.544 -1.110 1.00 67.94 89 ASN A N 1
ATOM 727 C CA . ASN A 1 89 ? -17.877 0.575 -1.994 1.00 67.94 89 ASN A CA 1
ATOM 728 C C . ASN A 1 89 ? -16.345 0.558 -1.829 1.00 67.94 89 ASN A C 1
ATOM 730 O O . ASN A 1 89 ? -15.592 0.587 -2.802 1.00 67.94 89 ASN A O 1
ATOM 734 N N . LEU A 1 90 ? -15.838 0.574 -0.593 1.00 77.50 90 LEU A N 1
ATOM 735 C CA . LEU A 1 90 ? -14.391 0.679 -0.340 1.00 77.50 90 LEU A CA 1
ATOM 736 C C . LEU A 1 90 ? -13.624 -0.578 -0.759 1.00 77.50 90 LEU A C 1
ATOM 738 O O . LEU A 1 90 ? -12.392 -0.558 -0.830 1.00 77.50 90 LEU A O 1
ATOM 742 N N . TYR A 1 91 ? -14.342 -1.659 -1.046 1.00 81.75 91 TYR A N 1
ATOM 743 C CA . TYR A 1 91 ? -13.783 -2.883 -1.572 1.00 81.75 91 TYR A CA 1
ATOM 744 C C . TYR A 1 91 ? -13.400 -2.698 -3.047 1.00 81.75 91 TYR A C 1
ATOM 746 O O . TYR A 1 91 ? -14.200 -2.286 -3.889 1.00 81.75 91 TYR A O 1
ATOM 754 N N . ARG A 1 92 ? -12.120 -2.929 -3.354 1.00 83.00 92 ARG A N 1
ATOM 755 C CA . ARG A 1 92 ? -11.522 -2.628 -4.660 1.00 83.00 92 ARG A CA 1
ATOM 756 C C . ARG A 1 92 ? -11.078 -3.899 -5.357 1.00 83.00 92 ARG A C 1
ATOM 758 O O . ARG A 1 92 ? -10.559 -4.823 -4.738 1.00 83.00 92 ARG A O 1
ATOM 765 N N . ARG A 1 93 ? -11.196 -3.894 -6.682 1.00 81.75 93 ARG A N 1
ATOM 766 C CA . ARG A 1 93 ? -10.512 -4.837 -7.573 1.00 81.75 93 ARG A CA 1
ATOM 767 C C . ARG A 1 93 ? -9.687 -4.084 -8.602 1.00 81.75 93 ARG A C 1
ATOM 769 O O . ARG A 1 93 ? -10.010 -2.945 -8.936 1.00 81.75 93 ARG A O 1
ATOM 776 N N . ILE A 1 94 ? -8.686 -4.743 -9.175 1.00 78.94 94 ILE A N 1
ATOM 777 C CA . ILE A 1 94 ? -7.978 -4.227 -10.352 1.00 78.94 94 ILE A CA 1
ATOM 778 C C . ILE A 1 94 ? -8.999 -4.071 -11.491 1.00 78.94 94 ILE A C 1
ATOM 780 O O . ILE A 1 94 ? -9.738 -5.009 -11.803 1.00 78.94 94 ILE A O 1
ATOM 784 N N . ALA A 1 95 ? -9.105 -2.869 -12.055 1.00 78.88 95 ALA A N 1
ATOM 785 C CA . ALA A 1 95 ? -10.020 -2.579 -13.149 1.00 78.88 95 ALA A CA 1
ATOM 786 C C . ALA A 1 95 ? -9.572 -3.323 -14.412 1.00 78.88 95 ALA A C 1
ATOM 788 O O . ALA A 1 95 ? -8.392 -3.308 -14.756 1.00 78.88 95 ALA A O 1
ATOM 789 N N . ARG A 1 96 ? -10.524 -3.960 -15.106 1.00 71.12 96 ARG A N 1
ATOM 790 C CA . ARG A 1 96 ? -10.260 -4.664 -16.373 1.00 71.12 96 ARG A CA 1
ATOM 791 C C . ARG A 1 96 ? -9.954 -3.690 -17.513 1.00 71.12 96 ARG A C 1
ATOM 793 O O . ARG A 1 96 ? -9.103 -3.974 -18.347 1.00 71.12 96 ARG A O 1
ATOM 800 N N . ASP A 1 97 ? -10.614 -2.534 -17.497 1.00 68.00 97 ASP A N 1
ATOM 801 C CA . ASP A 1 97 ? -10.506 -1.520 -18.541 1.00 68.00 97 ASP A CA 1
ATOM 802 C C . ASP A 1 97 ? -9.619 -0.368 -18.068 1.00 68.00 97 ASP A C 1
ATOM 804 O O . ASP A 1 97 ? -10.092 0.665 -17.585 1.00 68.00 97 ASP A O 1
ATOM 808 N N . GLN A 1 98 ? -8.305 -0.536 -18.200 1.00 64.38 98 GLN A N 1
ATOM 809 C CA . GLN A 1 98 ? -7.382 0.577 -18.012 1.00 64.38 98 GLN A CA 1
ATOM 810 C C . GLN A 1 98 ? -7.338 1.418 -19.287 1.00 64.38 98 GLN A C 1
ATOM 812 O O . GLN A 1 98 ? -6.734 1.043 -20.294 1.00 64.38 98 GLN A O 1
ATOM 817 N N . LYS A 1 99 ? -7.971 2.596 -19.257 1.00 60.72 99 LYS A N 1
ATOM 818 C CA . LYS A 1 99 ? -7.692 3.615 -20.272 1.00 60.72 99 LYS A CA 1
ATOM 819 C C . LYS A 1 99 ? -6.251 4.070 -20.074 1.00 60.72 99 LYS A C 1
ATOM 821 O O . LYS A 1 99 ? -5.933 4.660 -19.044 1.00 60.72 99 LYS A O 1
ATOM 826 N N . MET A 1 100 ? -5.388 3.784 -21.048 1.00 58.09 100 MET A N 1
ATOM 827 C CA . MET A 1 100 ? -4.014 4.274 -21.014 1.00 58.09 100 MET A CA 1
ATOM 828 C C . MET A 1 100 ? -4.023 5.805 -21.026 1.00 58.09 100 MET A C 1
ATOM 830 O O . MET A 1 100 ? -4.448 6.415 -22.007 1.00 58.09 100 MET A O 1
ATOM 834 N N . ASP A 1 101 ? -3.543 6.427 -19.951 1.00 59.12 101 ASP A N 1
ATOM 835 C CA . ASP A 1 101 ? -3.258 7.856 -19.947 1.00 59.12 101 ASP A CA 1
ATOM 836 C C . ASP A 1 101 ? -2.019 8.111 -20.842 1.00 59.12 101 ASP A C 1
ATOM 838 O O . ASP A 1 101 ? -0.992 7.435 -20.707 1.00 59.12 101 ASP A O 1
ATOM 842 N N . PRO A 1 102 ? -2.079 9.055 -21.799 1.00 52.34 102 PRO A N 1
ATOM 843 C CA . PRO A 1 102 ? -0.976 9.329 -22.722 1.00 52.34 102 PRO A CA 1
ATOM 844 C C . PRO A 1 102 ? 0.325 9.790 -22.030 1.00 52.34 102 PRO A C 1
ATOM 846 O O . PRO A 1 102 ? 1.406 9.653 -22.606 1.00 52.34 102 PRO A O 1
ATOM 849 N N . HIS A 1 103 ? 0.266 10.273 -20.786 1.00 58.31 103 HIS A N 1
ATOM 850 C CA . HIS A 1 103 ? 1.425 10.615 -19.957 1.00 58.31 103 HIS A CA 1
ATOM 851 C C . HIS A 1 103 ? 2.012 9.416 -19.186 1.00 58.31 103 HIS A C 1
ATOM 853 O O . HIS A 1 103 ? 3.092 9.544 -18.604 1.00 58.31 103 HIS A O 1
ATOM 859 N N . MET A 1 104 ? 1.383 8.234 -19.224 1.00 61.94 104 MET A N 1
ATOM 860 C CA . MET A 1 104 ? 1.829 7.029 -18.498 1.00 61.94 104 MET A CA 1
ATOM 861 C C . MET A 1 104 ? 3.263 6.608 -18.809 1.00 61.94 104 MET A C 1
ATOM 863 O O . MET A 1 104 ? 3.978 6.150 -17.919 1.00 61.94 104 MET A O 1
ATOM 867 N N . ARG A 1 105 ? 3.721 6.792 -20.054 1.00 59.19 105 ARG A N 1
ATOM 868 C CA . ARG A 1 105 ? 5.097 6.440 -20.451 1.00 59.19 105 ARG A CA 1
ATOM 869 C C . ARG A 1 105 ? 6.162 7.228 -19.686 1.00 59.19 105 ARG A C 1
ATOM 871 O O . ARG A 1 105 ? 7.300 6.784 -19.610 1.00 59.19 105 ARG A O 1
ATOM 878 N N . GLN A 1 106 ? 5.812 8.394 -19.142 1.00 57.94 106 GLN A N 1
ATOM 879 C CA . GLN A 1 106 ? 6.748 9.269 -18.431 1.00 57.94 106 GLN A CA 1
ATOM 880 C C . GLN A 1 106 ? 6.722 9.069 -16.913 1.00 57.94 106 GLN A C 1
ATOM 882 O O . GLN A 1 106 ? 7.698 9.406 -16.248 1.00 57.94 106 GLN A O 1
ATOM 887 N N . PHE A 1 107 ? 5.621 8.546 -16.364 1.00 60.22 107 PHE A N 1
ATOM 888 C CA . PHE A 1 107 ? 5.383 8.529 -14.917 1.00 60.22 107 PHE A CA 1
ATOM 889 C C . PHE A 1 107 ? 5.166 7.137 -14.318 1.00 60.22 107 PHE A C 1
ATOM 891 O O . PHE A 1 107 ? 4.992 7.034 -13.101 1.00 60.22 107 PHE A O 1
ATOM 898 N N . GLY A 1 108 ? 5.202 6.096 -15.151 1.00 58.09 108 GLY A N 1
ATOM 899 C CA . GLY A 1 108 ? 4.839 4.734 -14.779 1.00 58.09 108 GLY A CA 1
ATOM 900 C C . GLY A 1 108 ? 3.328 4.528 -14.790 1.00 58.09 108 GLY A C 1
ATOM 901 O O . GLY A 1 108 ? 2.556 5.489 -14.756 1.00 58.09 108 GLY A O 1
ATOM 902 N N . GLN A 1 109 ? 2.904 3.267 -14.865 1.00 65.88 109 GLN A N 1
ATOM 903 C CA . GLN A 1 109 ? 1.495 2.930 -14.730 1.00 65.88 109 GLN A CA 1
ATOM 904 C C . GLN A 1 109 ? 1.169 2.696 -13.262 1.00 65.88 109 GLN A C 1
ATOM 906 O O . GLN A 1 109 ? 1.955 2.133 -12.493 1.00 65.88 109 GLN A O 1
ATOM 911 N N . GLN A 1 110 ? -0.006 3.175 -12.891 1.00 67.94 110 GLN A N 1
ATOM 912 C CA . GLN A 1 110 ? -0.626 2.903 -11.618 1.00 67.94 110 GLN A CA 1
ATOM 913 C C . GLN A 1 110 ? -1.830 2.025 -11.894 1.00 67.94 110 GLN A C 1
ATOM 915 O O . GLN A 1 110 ? -2.554 2.250 -12.866 1.00 67.94 110 GLN A O 1
ATOM 920 N N . LEU A 1 111 ? -2.036 1.028 -11.043 1.00 70.50 111 LEU A N 1
ATOM 921 C CA . LEU A 1 111 ? -3.202 0.183 -11.174 1.00 70.50 111 LEU A CA 1
ATOM 922 C C . LEU A 1 111 ? -4.462 1.003 -10.964 1.00 70.50 111 LEU A C 1
ATOM 924 O O . LEU A 1 111 ? -4.687 1.572 -9.896 1.00 70.50 111 LEU A O 1
ATOM 928 N N . VAL A 1 112 ? -5.299 1.029 -11.993 1.00 73.88 112 VAL A N 1
ATOM 929 C CA . VAL A 1 112 ? -6.646 1.555 -11.851 1.00 73.88 112 VAL A CA 1
ATOM 930 C C . VAL A 1 112 ? -7.432 0.521 -11.069 1.00 73.88 112 VAL A C 1
ATOM 932 O O . VAL A 1 112 ? -7.505 -0.648 -11.454 1.00 73.88 112 VAL A O 1
ATOM 935 N N . THR A 1 113 ? -8.013 0.945 -9.958 1.00 76.25 113 THR A N 1
ATOM 936 C CA . THR A 1 113 ? -8.937 0.120 -9.191 1.00 76.25 113 THR A CA 1
ATOM 937 C C . THR A 1 113 ? -10.373 0.487 -9.544 1.00 76.25 113 THR A C 1
ATOM 939 O O . THR A 1 113 ? -10.691 1.635 -9.851 1.00 76.25 113 THR A O 1
ATOM 942 N N . SER A 1 114 ? -11.250 -0.511 -9.527 1.00 80.62 114 SER A N 1
ATOM 943 C CA . SER A 1 114 ? -12.696 -0.325 -9.604 1.00 80.62 114 SER A CA 1
ATOM 944 C C . SER A 1 114 ? -13.320 -0.746 -8.285 1.00 80.62 114 SER A C 1
ATOM 946 O O . SER A 1 114 ? -12.892 -1.727 -7.669 1.00 80.62 114 SER A O 1
ATOM 948 N N . HIS A 1 115 ? -14.310 0.026 -7.863 1.00 83.19 115 HIS A N 1
ATOM 949 C CA . HIS A 1 115 ? -15.131 -0.267 -6.704 1.00 83.19 115 HIS A CA 1
ATOM 950 C C . HIS A 1 115 ? -16.025 -1.475 -7.006 1.00 83.19 115 HIS A C 1
ATOM 952 O O . HIS A 1 115 ? -16.579 -1.580 -8.103 1.00 83.19 115 HIS A O 1
ATOM 958 N N . ILE A 1 116 ? -16.127 -2.393 -6.052 1.00 86.19 116 ILE A N 1
ATOM 959 C CA . ILE A 1 116 ? -17.050 -3.526 -6.089 1.00 86.19 116 ILE A CA 1
ATOM 960 C C . ILE A 1 116 ? -17.801 -3.616 -4.759 1.00 86.19 116 ILE A C 1
ATOM 962 O O . ILE A 1 116 ? -17.278 -3.140 -3.747 1.00 86.19 116 ILE A O 1
ATOM 966 N N . PRO A 1 117 ? -19.003 -4.218 -4.748 1.00 86.50 117 PRO A N 1
ATOM 967 C CA . PRO A 1 117 ? -19.721 -4.466 -3.508 1.00 86.50 117 PRO A CA 1
ATOM 968 C C . PRO A 1 117 ? -18.877 -5.296 -2.544 1.00 86.50 117 PRO A C 1
ATOM 970 O O . PRO A 1 117 ? -18.055 -6.122 -2.960 1.00 86.50 117 PRO A O 1
ATOM 973 N N . TRP A 1 118 ? -19.097 -5.079 -1.254 1.00 87.88 118 TRP A N 1
ATOM 974 C CA . TRP A 1 118 ? -18.545 -5.946 -0.225 1.00 87.88 118 TRP A CA 1
ATOM 975 C C . TRP A 1 118 ? -19.104 -7.370 -0.360 1.00 87.88 118 TRP A C 1
ATOM 977 O O . TRP A 1 118 ? -20.235 -7.533 -0.822 1.00 87.88 118 TRP A O 1
ATOM 987 N N . PRO A 1 119 ? -18.344 -8.397 0.054 1.00 89.25 119 PRO A N 1
ATOM 988 C CA . PRO A 1 119 ? -18.903 -9.725 0.273 1.00 89.25 119 PRO A CA 1
ATOM 989 C C . PRO A 1 119 ? -20.089 -9.682 1.249 1.00 89.25 119 PRO A C 1
ATOM 991 O O . PRO A 1 119 ? -20.117 -8.849 2.160 1.00 89.25 119 PRO A O 1
ATOM 994 N N . GLU A 1 120 ? -21.051 -10.583 1.060 1.00 89.44 120 GLU A N 1
ATOM 995 C CA . GLU A 1 120 ? -22.195 -10.738 1.965 1.00 89.44 120 GLU A CA 1
ATOM 996 C C . GLU A 1 120 ? -21.746 -11.213 3.358 1.00 89.44 120 GLU A C 1
ATOM 998 O O . GLU A 1 120 ? -20.718 -11.879 3.494 1.00 89.44 120 GLU A O 1
ATOM 1003 N N . ASP A 1 121 ? -22.509 -10.824 4.387 1.00 88.75 121 ASP A N 1
ATOM 1004 C CA . ASP A 1 121 ? -22.303 -11.181 5.802 1.00 88.75 121 ASP A CA 1
ATOM 1005 C C . ASP A 1 121 ? -20.875 -10.945 6.322 1.00 88.75 121 ASP A C 1
ATOM 1007 O O . ASP A 1 121 ? -20.337 -11.672 7.163 1.00 88.75 121 ASP A O 1
ATOM 1011 N N . LEU A 1 122 ? -20.250 -9.872 5.834 1.00 93.94 122 LEU A N 1
ATOM 1012 C CA . LEU A 1 122 ? -18.895 -9.511 6.208 1.00 93.94 122 LEU A CA 1
ATOM 1013 C C . LEU A 1 122 ? -18.852 -8.860 7.598 1.00 93.94 122 LEU A C 1
ATOM 1015 O O . LEU A 1 122 ? -18.995 -7.643 7.745 1.00 93.94 122 LEU A O 1
ATOM 1019 N N . ARG A 1 123 ? -18.596 -9.686 8.614 1.00 96.25 123 ARG A N 1
ATOM 1020 C CA . ARG A 1 123 ? -18.522 -9.284 10.024 1.00 96.25 123 ARG A CA 1
ATOM 1021 C C . ARG A 1 123 ? -17.101 -9.298 10.569 1.00 96.25 123 ARG A C 1
ATOM 1023 O O . ARG A 1 123 ? -16.261 -10.082 10.121 1.00 96.25 123 ARG A O 1
ATOM 1030 N N . GLY A 1 124 ? -16.823 -8.422 11.529 1.00 97.06 124 GLY A N 1
ATOM 1031 C CA . GLY A 1 124 ? -15.514 -8.356 12.166 1.00 97.06 124 GLY A CA 1
ATOM 1032 C C . GLY A 1 124 ? -15.145 -6.982 12.709 1.00 97.06 124 GLY A C 1
ATOM 1033 O O . GLY A 1 124 ? -16.001 -6.249 13.200 1.00 97.06 124 GLY A O 1
ATOM 1034 N N . PHE A 1 125 ? -13.855 -6.648 12.639 1.00 97.38 125 PHE A N 1
ATOM 1035 C CA . PHE A 1 125 ? -13.283 -5.464 13.281 1.00 97.38 125 PHE A CA 1
ATOM 1036 C C . PHE A 1 125 ? -12.375 -4.674 12.343 1.00 97.38 125 PHE A C 1
ATOM 1038 O O . PHE A 1 125 ? -11.532 -5.236 11.638 1.00 97.38 125 PHE A O 1
ATOM 1045 N N . PHE A 1 126 ? -12.482 -3.349 12.402 1.00 96.50 126 PHE A N 1
ATOM 1046 C CA . PHE A 1 126 ? -11.472 -2.467 11.834 1.00 96.50 126 PHE A CA 1
ATOM 1047 C C . PHE A 1 126 ? -10.275 -2.348 12.766 1.00 96.50 126 PHE A C 1
ATOM 1049 O O . PHE A 1 126 ? -10.430 -2.203 13.976 1.00 96.50 126 PHE A O 1
ATOM 1056 N N . TYR A 1 127 ? -9.078 -2.362 12.193 1.00 96.06 127 TYR A N 1
ATOM 1057 C CA . TYR A 1 127 ? -7.855 -2.165 12.952 1.00 96.06 127 TYR A CA 1
ATOM 1058 C C . TYR A 1 127 ? -6.774 -1.533 12.083 1.00 96.06 127 TYR A C 1
ATOM 1060 O O . TYR A 1 127 ? -6.739 -1.729 10.867 1.00 96.06 127 TYR A O 1
ATOM 1068 N N . TYR A 1 128 ? -5.876 -0.762 12.687 1.00 93.56 128 TYR A N 1
ATOM 1069 C CA . TYR A 1 128 ? -4.750 -0.201 11.959 1.00 93.56 128 TYR A CA 1
ATOM 1070 C C . TYR A 1 128 ? -3.599 -1.201 11.945 1.00 93.56 128 TYR A C 1
ATOM 1072 O O . TYR A 1 128 ? -3.170 -1.706 12.984 1.00 93.56 128 TYR A O 1
ATOM 1080 N N . HIS A 1 129 ? -3.072 -1.484 10.762 1.00 91.25 129 HIS A N 1
ATOM 1081 C CA . HIS A 1 129 ? -1.876 -2.288 10.582 1.00 91.25 129 HIS A CA 1
ATOM 1082 C C . HIS A 1 129 ? -0.698 -1.368 10.270 1.00 91.25 129 HIS A C 1
ATOM 1084 O O . HIS A 1 129 ? -0.738 -0.632 9.288 1.00 91.25 129 HIS A O 1
ATOM 1090 N N . SER A 1 130 ? 0.373 -1.448 11.062 1.00 84.69 130 SER A N 1
ATOM 1091 C CA . SER A 1 130 ? 1.640 -0.764 10.791 1.00 84.69 130 SER A CA 1
ATOM 1092 C C . SER A 1 130 ? 2.787 -1.743 11.008 1.00 84.69 130 SER A C 1
ATOM 1094 O O . SER A 1 130 ? 2.994 -2.161 12.148 1.00 84.69 130 SER A O 1
ATOM 1096 N N . PRO A 1 131 ? 3.566 -2.093 9.978 1.00 75.12 131 PRO A N 1
ATOM 1097 C CA . PRO A 1 131 ? 4.682 -3.006 10.167 1.00 75.12 131 PRO A CA 1
ATOM 1098 C C . PRO A 1 131 ? 5.757 -2.366 11.066 1.00 75.12 131 PRO A C 1
ATOM 1100 O O . PRO A 1 131 ? 6.205 -1.247 10.826 1.00 75.12 131 PRO A O 1
ATOM 1103 N N . ALA A 1 132 ? 6.178 -3.087 12.110 1.00 58.78 132 ALA A N 1
ATOM 1104 C CA . ALA A 1 132 ? 7.034 -2.632 13.221 1.00 58.78 132 ALA A CA 1
ATOM 1105 C C . ALA A 1 132 ? 8.334 -1.907 12.836 1.00 58.78 132 ALA A C 1
ATOM 1107 O O . ALA A 1 132 ? 8.875 -1.115 13.605 1.00 58.78 132 ALA A O 1
ATOM 1108 N N . LYS A 1 133 ? 8.883 -2.266 11.674 1.00 64.31 133 LYS A N 1
ATOM 1109 C CA . LYS A 1 133 ? 10.210 -1.857 11.189 1.00 64.31 133 LYS A CA 1
ATOM 1110 C C . LYS A 1 133 ? 10.126 -0.982 9.944 1.00 64.31 133 LYS A C 1
ATOM 1112 O O . LYS A 1 133 ? 11.149 -0.682 9.330 1.00 64.31 133 LYS A O 1
ATOM 1117 N N . GLU A 1 134 ? 8.915 -0.617 9.556 1.00 67.69 134 GLU A N 1
ATOM 1118 C CA . GLU A 1 134 ? 8.645 0.085 8.316 1.00 67.69 134 GLU A CA 1
ATOM 1119 C C . GLU A 1 134 ? 8.144 1.495 8.614 1.00 67.69 134 GLU A C 1
ATOM 1121 O O . GLU A 1 134 ? 7.765 1.825 9.739 1.00 67.69 134 GLU A O 1
ATOM 1126 N N . SER A 1 135 ? 8.203 2.360 7.603 1.00 71.19 135 SER A N 1
ATOM 1127 C CA . SER A 1 135 ? 7.689 3.720 7.736 1.00 71.19 135 SER A CA 1
ATOM 1128 C C . SER A 1 135 ? 6.203 3.682 8.124 1.00 71.19 135 SER A C 1
ATOM 1130 O O . SER A 1 135 ? 5.467 2.885 7.535 1.00 71.19 135 SER A O 1
ATOM 1132 N N . PRO A 1 136 ? 5.726 4.556 9.036 1.00 73.81 136 PRO A N 1
ATOM 1133 C CA . PRO A 1 136 ? 4.300 4.693 9.345 1.00 73.81 136 PRO A CA 1
ATOM 1134 C C . PRO A 1 136 ? 3.424 4.884 8.100 1.00 73.81 136 PRO A C 1
ATOM 1136 O O . PRO A 1 136 ? 2.265 4.483 8.105 1.00 73.81 136 PRO A O 1
ATOM 1139 N N . ILE A 1 137 ? 4.000 5.438 7.024 1.00 79.62 137 ILE A N 1
ATOM 1140 C CA . ILE A 1 137 ? 3.359 5.635 5.716 1.00 79.62 137 ILE A CA 1
ATOM 1141 C C . ILE A 1 137 ? 2.977 4.306 5.043 1.00 79.62 137 ILE A C 1
ATOM 1143 O O . ILE A 1 137 ? 2.023 4.276 4.275 1.00 79.62 137 ILE A O 1
ATOM 1147 N N . ASN A 1 138 ? 3.665 3.199 5.343 1.00 82.56 138 ASN A N 1
ATOM 1148 C CA . ASN A 1 138 ? 3.286 1.875 4.834 1.00 82.56 138 ASN A CA 1
ATOM 1149 C C . ASN A 1 138 ? 2.141 1.229 5.636 1.00 82.56 138 ASN A C 1
ATOM 1151 O O . ASN A 1 138 ? 1.731 0.102 5.356 1.00 82.56 138 ASN A O 1
ATOM 1155 N N . GLY A 1 139 ? 1.645 1.912 6.669 1.00 88.81 139 GLY A N 1
ATOM 1156 C CA . GLY A 1 139 ? 0.497 1.451 7.423 1.00 88.81 139 GLY A CA 1
ATOM 1157 C C . GLY A 1 139 ? -0.824 1.705 6.698 1.00 88.81 139 GLY A C 1
ATOM 1158 O O . GLY A 1 139 ? -0.935 2.503 5.764 1.00 88.81 139 GLY A O 1
ATOM 1159 N N . GLY A 1 140 ? -1.857 1.005 7.145 1.00 91.88 140 GLY A N 1
ATOM 1160 C CA . GLY A 1 140 ? -3.190 1.146 6.586 1.00 91.88 140 GLY A CA 1
ATOM 1161 C C . GLY A 1 140 ? -4.261 0.579 7.498 1.00 91.88 140 GLY A C 1
ATOM 1162 O O . GLY A 1 140 ? -4.015 -0.326 8.298 1.00 91.88 140 GLY A O 1
ATOM 1163 N N . LEU A 1 141 ? -5.467 1.117 7.354 1.00 93.81 141 LEU A N 1
ATOM 1164 C CA . LEU A 1 141 ? -6.655 0.590 8.005 1.00 93.81 141 LEU A CA 1
ATOM 1165 C C . LEU A 1 141 ? -7.051 -0.719 7.326 1.00 93.81 141 LEU A C 1
ATOM 1167 O O . LEU A 1 141 ? -7.329 -0.716 6.132 1.00 93.81 141 LEU A O 1
ATOM 1171 N N . ARG A 1 142 ? -7.091 -1.816 8.074 1.00 94.88 142 ARG A N 1
ATOM 1172 C CA . ARG A 1 142 ? -7.509 -3.136 7.601 1.00 94.88 142 ARG A CA 1
ATOM 1173 C C . ARG A 1 142 ? -8.817 -3.550 8.257 1.00 94.88 142 ARG A C 1
ATOM 1175 O O . ARG A 1 142 ? -9.263 -2.945 9.233 1.00 94.88 142 ARG A O 1
ATOM 1182 N N . PHE A 1 143 ? -9.412 -4.601 7.710 1.00 95.50 143 PHE A N 1
ATOM 1183 C CA . PHE A 1 143 ? -10.579 -5.248 8.285 1.00 95.50 143 PHE A CA 1
ATOM 1184 C C . PHE A 1 143 ? -10.269 -6.710 8.569 1.00 95.50 143 PHE A C 1
ATOM 1186 O O . PHE A 1 143 ? -9.737 -7.411 7.707 1.00 95.50 143 PHE A O 1
ATOM 1193 N N . ARG A 1 144 ? -10.586 -7.157 9.780 1.00 96.06 144 ARG A N 1
ATOM 1194 C CA . ARG A 1 144 ? -10.340 -8.514 10.255 1.00 96.06 144 ARG A CA 1
ATOM 1195 C C . ARG A 1 144 ? -11.663 -9.234 10.421 1.00 96.06 144 ARG A C 1
ATOM 1197 O O . ARG A 1 144 ? -12.462 -8.852 11.269 1.00 96.06 144 ARG A O 1
ATOM 1204 N N . VAL A 1 145 ? -11.874 -10.246 9.592 1.00 96.94 145 VAL A N 1
ATOM 1205 C CA . VAL A 1 145 ? -13.105 -11.026 9.488 1.00 96.94 145 VAL A CA 1
ATOM 1206 C C . VAL A 1 145 ? -13.161 -12.066 10.597 1.00 96.94 145 VAL A C 1
ATOM 1208 O O . VAL A 1 145 ? -12.198 -12.811 10.808 1.00 96.94 145 VAL A O 1
ATOM 1211 N N . THR A 1 146 ? -14.289 -12.103 11.299 1.00 96.94 146 THR A N 1
ATOM 1212 C CA . THR A 1 146 ? -14.590 -13.072 12.355 1.00 96.94 146 THR A CA 1
ATOM 1213 C C . THR A 1 146 ? -16.086 -13.063 12.658 1.00 96.94 146 THR A C 1
ATOM 1215 O O . THR A 1 146 ? -16.739 -12.028 12.531 1.00 96.94 146 THR A O 1
ATOM 1218 N N . ASP A 1 147 ? -16.627 -14.205 13.075 1.00 96.44 147 ASP A N 1
ATOM 1219 C CA . ASP A 1 147 ? -18.036 -14.333 13.469 1.00 96.44 147 ASP A CA 1
ATOM 1220 C C . ASP A 1 147 ? -18.257 -14.075 14.963 1.00 96.44 147 ASP A C 1
ATOM 1222 O O . ASP A 1 147 ? -19.394 -13.918 15.409 1.00 96.44 147 ASP A O 1
ATOM 1226 N N . THR A 1 148 ? -17.174 -14.015 15.738 1.00 96.94 148 THR A N 1
ATOM 1227 C CA . THR A 1 148 ? -17.236 -13.888 17.190 1.00 96.94 148 THR A CA 1
ATOM 1228 C C . THR A 1 148 ? -16.975 -12.433 17.594 1.00 96.94 148 THR A C 1
ATOM 1230 O O . THR A 1 148 ? -15.863 -11.939 17.377 1.00 96.94 148 THR A O 1
ATOM 1233 N N . PRO A 1 149 ? -17.942 -11.741 18.228 1.00 96.75 149 PRO A N 1
ATOM 1234 C CA . PRO A 1 149 ? -17.807 -10.352 18.662 1.00 96.75 149 PRO A CA 1
ATOM 1235 C C . PRO A 1 149 ? -16.995 -10.252 19.959 1.00 96.75 149 PRO A C 1
ATOM 1237 O O . PRO A 1 149 ? -17.441 -9.691 20.948 1.00 96.75 149 PRO A O 1
ATOM 1240 N N . THR A 1 150 ? -15.801 -10.838 19.995 1.00 95.94 150 THR A N 1
ATOM 1241 C CA . THR A 1 150 ? -14.915 -10.800 21.162 1.00 95.94 150 THR A CA 1
ATOM 1242 C C . THR A 1 150 ? -13.496 -10.468 20.736 1.00 95.94 150 THR A C 1
ATOM 1244 O O . THR A 1 150 ? -13.118 -10.612 19.571 1.00 95.94 150 THR A O 1
ATOM 1247 N N . ARG A 1 151 ? -12.671 -10.060 21.703 1.00 92.44 151 ARG A N 1
ATOM 1248 C CA . ARG A 1 151 ? -11.235 -9.877 21.476 1.00 92.44 151 ARG A CA 1
ATOM 1249 C C . ARG A 1 151 ? -10.574 -11.155 20.957 1.00 92.44 151 ARG A C 1
ATOM 1251 O O . ARG A 1 151 ? -9.758 -11.082 20.046 1.00 92.44 151 ARG A O 1
ATOM 1258 N N . ASP A 1 152 ? -10.935 -12.315 21.497 1.00 93.62 152 ASP A N 1
ATOM 1259 C CA . ASP A 1 152 ? -10.399 -13.593 21.020 1.00 93.62 152 ASP A CA 1
ATOM 1260 C C . ASP A 1 152 ? -10.848 -13.880 19.585 1.00 93.62 152 ASP A C 1
ATOM 1262 O O . ASP A 1 152 ? -10.037 -14.300 18.761 1.00 93.62 152 ASP A O 1
ATOM 1266 N N . GLY A 1 153 ? -12.102 -13.548 19.256 1.00 94.81 153 GLY A N 1
ATOM 1267 C CA . GLY A 1 153 ? -12.616 -13.569 17.890 1.00 94.81 153 GLY A CA 1
ATOM 1268 C C . GLY A 1 153 ? -11.797 -12.695 16.944 1.00 94.81 153 GLY A C 1
ATOM 1269 O O . GLY A 1 153 ? -11.471 -13.130 15.841 1.00 94.81 153 GLY A O 1
ATOM 1270 N N . PHE A 1 154 ? -11.406 -11.497 17.379 1.00 95.19 154 PHE A N 1
ATOM 1271 C CA . PHE A 1 154 ? -10.489 -10.634 16.637 1.00 95.19 154 PHE A CA 1
ATOM 1272 C C . PHE A 1 154 ? -9.098 -11.273 16.474 1.00 95.19 154 PHE A C 1
ATOM 1274 O O . PHE A 1 154 ? -8.577 -11.344 15.361 1.00 95.19 154 PHE A O 1
ATOM 1281 N N . LEU A 1 155 ? -8.491 -11.778 17.551 1.00 92.75 155 LEU A N 1
ATOM 1282 C CA . LEU A 1 155 ? -7.148 -12.372 17.513 1.00 92.75 155 LEU A CA 1
ATOM 1283 C C . LEU A 1 155 ? -7.068 -13.605 1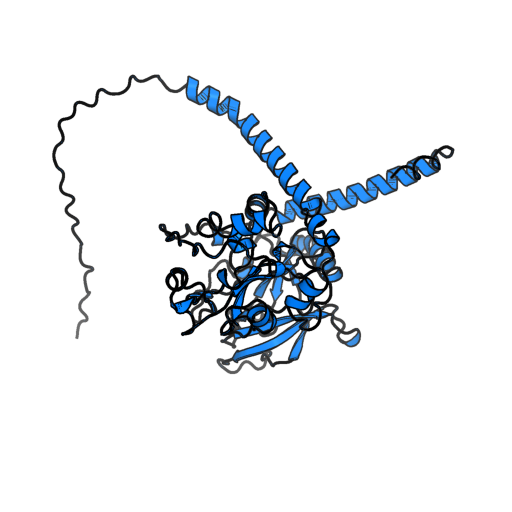6.602 1.00 92.75 155 LEU A C 1
ATOM 1285 O O . LEU A 1 155 ? -6.059 -13.777 15.919 1.00 92.75 155 LEU A O 1
ATOM 1289 N N . GLN A 1 156 ? -8.121 -14.422 16.572 1.00 93.88 156 GLN A N 1
ATOM 1290 C CA . GLN A 1 156 ? -8.235 -15.621 15.731 1.00 93.88 156 GLN A CA 1
ATOM 1291 C C . GLN A 1 156 ? -8.777 -15.327 14.323 1.00 93.88 156 GLN A C 1
ATOM 1293 O O . GLN A 1 156 ? -8.684 -16.173 13.431 1.00 93.88 156 GLN A O 1
ATOM 1298 N N . GLY A 1 157 ? -9.349 -14.138 14.121 1.00 95.12 157 GLY A N 1
ATOM 1299 C CA . GLY A 1 157 ? -9.871 -13.686 12.840 1.00 95.12 157 GLY A CA 1
ATOM 1300 C C . GLY A 1 157 ? -8.785 -13.544 11.774 1.00 95.12 157 GLY A C 1
ATOM 1301 O O . GLY A 1 157 ? -7.587 -13.509 12.060 1.00 95.12 157 GLY A O 1
ATOM 1302 N N . LYS A 1 158 ? -9.213 -13.431 10.517 1.00 95.44 158 LYS A N 1
ATOM 1303 C CA . LYS A 1 158 ? -8.315 -13.310 9.358 1.00 95.44 158 LYS A CA 1
ATOM 1304 C C . LYS A 1 158 ? -8.495 -11.965 8.684 1.00 95.44 158 LYS A C 1
ATOM 1306 O O . LYS A 1 158 ? -9.598 -11.429 8.654 1.00 95.44 158 LYS A O 1
ATOM 1311 N N . ASP A 1 159 ? -7.427 -11.422 8.114 1.00 95.31 159 ASP A N 1
ATOM 1312 C CA . ASP A 1 159 ? -7.547 -10.211 7.304 1.00 95.31 159 ASP A CA 1
ATOM 1313 C C . ASP A 1 159 ? -8.475 -10.476 6.112 1.00 95.31 159 ASP A C 1
ATOM 1315 O O . ASP A 1 159 ? -8.349 -11.495 5.428 1.00 95.31 159 ASP A O 1
ATOM 1319 N N . LEU A 1 160 ? -9.391 -9.542 5.845 1.00 94.69 160 LEU A N 1
ATOM 1320 C CA . LEU A 1 160 ? -10.146 -9.522 4.600 1.00 94.69 160 LEU A CA 1
ATOM 1321 C C . LEU A 1 160 ? -9.153 -9.430 3.445 1.00 94.69 160 LEU A C 1
ATOM 1323 O O . LEU A 1 160 ? -8.325 -8.522 3.413 1.00 94.69 160 LEU A O 1
ATOM 1327 N N . LEU A 1 161 ? -9.252 -10.335 2.480 1.00 93.38 161 LEU A N 1
ATOM 1328 C CA . LEU A 1 161 ? -8.432 -10.303 1.275 1.00 93.38 161 LEU A CA 1
ATOM 1329 C C . LEU A 1 161 ? -9.180 -9.583 0.161 1.00 93.38 161 LEU A C 1
ATOM 1331 O O . LEU A 1 161 ? -10.389 -9.724 0.044 1.00 93.38 161 LEU A O 1
ATOM 1335 N N . MET A 1 162 ? -8.461 -8.837 -0.671 1.00 89.69 162 MET A N 1
ATOM 1336 C CA . MET A 1 162 ? -8.962 -8.342 -1.952 1.00 89.69 162 MET A CA 1
ATOM 1337 C C . MET A 1 162 ? -9.020 -9.482 -2.983 1.00 89.69 162 MET A C 1
ATOM 1339 O O . MET A 1 162 ? -8.350 -10.500 -2.801 1.00 89.69 162 MET A O 1
ATOM 1343 N N . PRO A 1 163 ? -9.709 -9.315 -4.132 1.00 86.81 163 PRO A N 1
ATOM 1344 C CA . PRO A 1 163 ? -9.781 -10.355 -5.168 1.00 86.81 163 PRO A CA 1
ATOM 1345 C C . PRO A 1 163 ? -8.423 -10.800 -5.731 1.00 86.81 163 PRO A C 1
ATOM 1347 O O . PRO A 1 163 ? -8.324 -11.840 -6.369 1.00 86.81 163 PRO A O 1
ATOM 1350 N N . HIS A 1 164 ? -7.374 -10.006 -5.510 1.00 82.69 164 HIS A N 1
ATOM 1351 C CA . HIS A 1 164 ? -5.997 -10.331 -5.871 1.00 82.69 164 HIS A CA 1
ATOM 1352 C C . HIS A 1 164 ? -5.198 -11.015 -4.745 1.00 82.69 164 HIS A C 1
ATOM 1354 O O . HIS A 1 164 ? -3.975 -11.092 -4.822 1.00 82.69 164 HIS A O 1
ATOM 1360 N N . GLY A 1 165 ? -5.861 -11.453 -3.673 1.00 87.94 165 GLY A N 1
ATOM 1361 C CA . GLY A 1 165 ? -5.274 -12.229 -2.579 1.00 87.94 165 GLY A CA 1
ATOM 1362 C C . GLY A 1 165 ? -4.434 -11.438 -1.572 1.00 87.94 165 GLY A C 1
ATOM 1363 O O . GLY A 1 165 ? -3.988 -12.014 -0.586 1.00 87.94 165 GLY A O 1
ATOM 1364 N N . LEU A 1 166 ? -4.218 -10.132 -1.769 1.00 89.81 166 LEU A N 1
ATOM 1365 C CA . LEU A 1 166 ? -3.554 -9.304 -0.754 1.00 89.81 166 LEU A CA 1
ATOM 1366 C C . LEU A 1 166 ? -4.577 -8.803 0.271 1.00 89.81 166 LEU A C 1
ATOM 1368 O O . LEU A 1 166 ? -5.726 -8.566 -0.112 1.00 89.81 166 LEU A O 1
ATOM 1372 N N . PRO A 1 167 ? -4.171 -8.567 1.530 1.00 92.38 167 PRO A N 1
ATOM 1373 C CA . PRO A 1 167 ? -5.034 -7.949 2.527 1.00 92.38 167 PRO A CA 1
ATOM 1374 C C . PRO A 1 167 ? -5.637 -6.636 2.025 1.00 92.38 167 PRO A C 1
ATOM 1376 O O . PRO A 1 167 ? -4.934 -5.778 1.486 1.00 92.38 167 PRO A O 1
ATOM 1379 N N . TRP A 1 168 ? -6.942 -6.480 2.214 1.00 92.56 168 TRP A N 1
ATOM 1380 C CA . TRP A 1 168 ? -7.637 -5.222 2.017 1.00 92.56 168 TRP A CA 1
ATOM 1381 C C . TRP A 1 168 ? -7.121 -4.204 3.028 1.00 92.56 168 TRP A C 1
ATOM 1383 O O . TRP A 1 168 ? -7.024 -4.482 4.226 1.00 92.56 168 TRP A O 1
ATOM 1393 N N . ALA A 1 169 ? -6.788 -3.019 2.529 1.00 91.44 169 ALA A N 1
ATOM 1394 C CA . ALA A 1 169 ? -6.370 -1.908 3.355 1.00 91.44 169 ALA A CA 1
ATOM 1395 C C . ALA A 1 169 ? -6.802 -0.580 2.729 1.00 91.44 169 ALA A C 1
ATOM 1397 O O . ALA A 1 169 ? -6.831 -0.447 1.504 1.00 91.44 169 ALA A O 1
ATOM 1398 N N . ILE A 1 170 ? -7.060 0.418 3.572 1.00 90.62 170 ILE A N 1
ATOM 1399 C CA . ILE A 1 170 ? -7.029 1.830 3.189 1.00 90.62 170 ILE A CA 1
ATOM 1400 C C . ILE A 1 170 ? -5.671 2.375 3.637 1.00 90.62 170 ILE A C 1
ATOM 1402 O O . ILE A 1 170 ? -5.456 2.525 4.846 1.00 90.62 170 ILE A O 1
ATOM 1406 N N . PRO A 1 171 ? -4.742 2.637 2.705 1.00 89.38 171 PRO A N 1
ATOM 1407 C CA . PRO A 1 171 ? -3.433 3.182 3.037 1.00 89.38 171 PRO A CA 1
ATOM 1408 C C . PRO A 1 171 ? -3.551 4.503 3.800 1.00 89.38 171 PRO A C 1
ATOM 1410 O O . PRO A 1 171 ? -4.445 5.312 3.525 1.00 89.38 171 PRO A O 1
ATOM 1413 N N . ILE A 1 172 ? -2.655 4.743 4.758 1.00 89.12 172 ILE A N 1
ATOM 1414 C CA . ILE A 1 172 ? -2.706 5.969 5.562 1.00 89.12 172 ILE A CA 1
ATOM 1415 C C . ILE A 1 172 ? -2.528 7.229 4.714 1.00 89.12 172 ILE A C 1
ATOM 1417 O O . ILE A 1 172 ? -3.102 8.268 5.038 1.00 89.12 172 ILE A O 1
ATOM 1421 N N . ASP A 1 173 ? -1.795 7.147 3.603 1.00 86.19 173 ASP A N 1
ATOM 1422 C CA . ASP A 1 173 ? -1.670 8.266 2.681 1.00 86.19 173 ASP A CA 1
ATOM 1423 C C . ASP A 1 173 ? -3.002 8.622 2.030 1.00 86.19 173 ASP A C 1
ATOM 1425 O O . ASP A 1 173 ? -3.330 9.802 1.895 1.00 86.19 173 ASP A O 1
ATOM 1429 N N . GLU A 1 174 ? -3.827 7.624 1.723 1.00 86.56 174 GLU A N 1
ATOM 1430 C CA . GLU A 1 174 ? -5.175 7.859 1.232 1.00 86.56 174 GLU A CA 1
ATOM 1431 C C . GLU A 1 174 ? -6.069 8.476 2.318 1.00 86.56 174 GLU A C 1
ATOM 1433 O O . GLU A 1 174 ? -6.777 9.451 2.050 1.00 86.56 174 GLU A O 1
ATOM 1438 N N . ILE A 1 175 ? -6.005 7.957 3.550 1.00 88.94 175 ILE A N 1
ATOM 1439 C CA . ILE A 1 175 ? -6.754 8.494 4.700 1.00 88.94 175 ILE A CA 1
ATOM 1440 C C . ILE A 1 175 ? -6.398 9.964 4.938 1.00 88.94 175 ILE A C 1
ATOM 1442 O O . ILE A 1 175 ? -7.274 10.802 5.146 1.00 88.94 175 ILE A O 1
ATOM 1446 N N . ALA A 1 176 ? -5.109 10.287 4.877 1.00 86.56 176 ALA A N 1
ATOM 1447 C CA . ALA A 1 176 ? -4.609 11.617 5.162 1.00 86.56 176 ALA A CA 1
ATOM 1448 C C . ALA A 1 176 ? -4.846 12.608 4.016 1.00 86.56 176 ALA A C 1
ATOM 1450 O O . ALA A 1 176 ? -4.986 13.798 4.276 1.00 86.56 176 ALA A O 1
ATOM 1451 N N . THR A 1 177 ? -4.912 12.170 2.757 1.00 82.69 177 THR A N 1
ATOM 1452 C CA . THR A 1 177 ? -5.049 13.078 1.601 1.00 82.69 177 THR A CA 1
ATOM 1453 C C . THR A 1 177 ? -6.490 13.277 1.130 1.00 82.69 177 THR A C 1
ATOM 1455 O O . THR A 1 177 ? -6.773 14.290 0.488 1.00 82.69 177 THR A O 1
ATOM 1458 N N . ARG A 1 178 ? -7.429 12.381 1.470 1.00 81.12 178 ARG A N 1
ATOM 1459 C CA . ARG A 1 178 ? -8.823 12.482 1.007 1.00 81.12 178 ARG A CA 1
ATOM 1460 C C . ARG A 1 178 ? -9.758 13.085 2.053 1.00 81.12 178 ARG A C 1
ATOM 1462 O O . ARG A 1 178 ? -9.918 12.554 3.149 1.00 81.12 178 ARG A O 1
ATOM 1469 N N . ALA A 1 179 ? -10.454 14.149 1.653 1.00 81.12 179 ALA A N 1
ATOM 1470 C CA . ALA A 1 179 ? -11.343 14.928 2.516 1.00 81.12 179 ALA A CA 1
ATOM 1471 C C . ALA A 1 179 ? -12.407 14.093 3.250 1.00 81.12 179 ALA A C 1
ATOM 1473 O O . ALA A 1 179 ? -12.717 14.374 4.400 1.00 81.12 179 ALA A O 1
ATOM 1474 N N . HIS A 1 180 ? -12.955 13.047 2.622 1.00 80.12 180 HIS A N 1
ATOM 1475 C CA . HIS A 1 180 ? -14.006 12.234 3.244 1.00 80.12 180 HIS A CA 1
ATOM 1476 C C . HIS A 1 180 ? -13.483 11.256 4.307 1.00 80.12 180 HIS A C 1
ATOM 1478 O O . HIS A 1 180 ? -14.267 10.831 5.147 1.00 80.12 180 HIS A O 1
ATOM 1484 N N . TYR A 1 181 ? -12.186 10.923 4.318 1.00 85.69 181 TYR A N 1
ATOM 1485 C CA . TYR A 1 181 ? -11.573 10.132 5.395 1.00 85.69 181 TYR A CA 1
ATOM 1486 C C . TYR A 1 181 ? -10.995 10.994 6.515 1.00 85.69 181 TYR A C 1
ATOM 1488 O O . TYR A 1 181 ? -10.996 10.562 7.667 1.00 85.69 181 TYR A O 1
ATOM 1496 N N . GLN A 1 182 ? -10.500 12.189 6.178 1.00 81.12 182 GLN A N 1
ATOM 1497 C CA . GLN A 1 182 ? -9.786 13.078 7.099 1.00 81.12 182 GLN A CA 1
ATOM 1498 C C . GLN A 1 182 ? -10.582 13.365 8.376 1.00 81.12 182 GLN A C 1
ATOM 1500 O O . GLN A 1 182 ? -10.046 13.204 9.468 1.00 81.12 182 GLN A O 1
ATOM 1505 N N . ASP A 1 183 ? -11.862 13.720 8.247 1.00 80.44 183 ASP A N 1
ATOM 1506 C CA . ASP A 1 183 ? -12.671 14.161 9.390 1.00 80.44 183 ASP A CA 1
ATOM 1507 C C . ASP A 1 183 ? -12.857 13.057 10.453 1.00 80.44 183 ASP A C 1
ATOM 1509 O O . ASP A 1 183 ? -12.949 13.355 11.640 1.00 80.44 183 ASP A O 1
ATOM 1513 N N . GLN A 1 184 ? -12.911 11.781 10.047 1.00 87.06 184 GLN A N 1
ATOM 1514 C CA . GLN A 1 184 ? -13.303 10.676 10.936 1.00 87.06 184 GLN A CA 1
ATOM 1515 C C . GLN A 1 184 ? -12.190 9.655 11.159 1.00 87.06 184 GLN A C 1
ATOM 1517 O O . GLN A 1 184 ? -11.873 9.336 12.300 1.00 87.06 184 GLN A O 1
ATOM 1522 N N . LEU A 1 185 ? -11.553 9.160 10.096 1.00 92.25 185 LEU A N 1
ATOM 1523 C CA . LEU A 1 185 ? -10.531 8.121 10.229 1.00 92.25 185 LEU A CA 1
ATOM 1524 C C . LEU A 1 185 ? -9.208 8.695 10.741 1.00 92.25 185 LEU A C 1
ATOM 1526 O O . LEU A 1 185 ? -8.611 8.129 11.654 1.00 92.25 185 LEU A O 1
ATOM 1530 N N . LEU A 1 186 ? -8.754 9.828 10.188 1.00 90.38 186 LEU A N 1
ATOM 1531 C CA . LEU A 1 186 ? -7.475 10.419 10.595 1.00 90.38 186 LEU A CA 1
ATOM 1532 C C . LEU A 1 186 ? -7.514 10.878 12.058 1.00 90.38 186 LEU A C 1
ATOM 1534 O O . LEU A 1 186 ? -6.538 10.675 12.772 1.00 90.38 186 LEU A O 1
ATOM 1538 N N . GLY A 1 187 ? -8.640 11.429 12.525 1.00 90.88 187 GLY A N 1
ATOM 1539 C CA . GLY A 1 187 ? -8.815 11.820 13.927 1.00 90.88 187 GLY A CA 1
ATOM 1540 C C . GLY A 1 187 ? -8.632 10.651 14.903 1.00 90.88 187 GLY A C 1
ATOM 1541 O O . GLY A 1 187 ? -7.910 10.788 15.891 1.00 90.88 187 GLY A O 1
ATOM 1542 N N . ILE A 1 188 ? -9.211 9.484 14.593 1.00 94.06 188 ILE A N 1
ATOM 1543 C CA . ILE A 1 188 ? -9.032 8.261 15.394 1.00 94.06 188 ILE A CA 1
ATOM 1544 C C . ILE A 1 188 ? -7.570 7.803 15.348 1.00 94.06 188 ILE A C 1
ATOM 1546 O O . ILE A 1 188 ? -6.989 7.534 16.393 1.00 94.06 188 ILE A O 1
ATOM 1550 N N . LEU A 1 189 ? -6.938 7.790 14.169 1.00 92.12 189 LEU A N 1
ATOM 1551 C CA . LEU A 1 189 ? -5.527 7.400 14.035 1.00 92.12 189 LEU A CA 1
ATOM 1552 C C . LEU A 1 189 ? -4.569 8.329 14.788 1.00 92.12 189 LEU A C 1
ATOM 1554 O O . LEU A 1 189 ? -3.556 7.862 15.308 1.00 92.12 189 LEU A O 1
ATOM 1558 N N . VAL A 1 190 ? -4.869 9.630 14.849 1.00 89.56 190 VAL A N 1
ATOM 1559 C CA . VAL A 1 190 ? -4.099 10.593 15.647 1.00 89.56 190 VAL A CA 1
ATOM 1560 C C . VAL A 1 190 ? -4.285 10.328 17.136 1.00 89.56 190 VAL A C 1
ATOM 1562 O O . VAL A 1 190 ? -3.297 10.269 17.866 1.00 89.56 190 VAL A O 1
ATOM 1565 N N . ARG A 1 191 ? -5.527 10.106 17.584 1.00 91.25 191 ARG A N 1
ATOM 1566 C CA . ARG A 1 191 ? -5.829 9.763 18.982 1.00 91.25 191 ARG A CA 1
ATOM 1567 C C . ARG A 1 191 ? -5.156 8.461 19.420 1.00 91.25 191 ARG A C 1
ATOM 1569 O O . ARG A 1 191 ? -4.624 8.401 20.521 1.00 91.25 191 ARG A O 1
ATOM 1576 N N . ASP A 1 192 ? -5.146 7.455 18.555 1.00 91.06 192 ASP A N 1
ATOM 1577 C CA . ASP A 1 192 ? -4.528 6.153 18.816 1.00 91.06 192 ASP A CA 1
ATOM 1578 C C . ASP A 1 192 ? -2.989 6.162 18.679 1.00 91.06 192 ASP A C 1
ATOM 1580 O O . ASP A 1 192 ? -2.342 5.134 18.882 1.00 91.06 192 ASP A O 1
ATOM 1584 N N . GLY A 1 193 ? -2.374 7.290 18.298 1.00 87.06 193 GLY A N 1
ATOM 1585 C CA . GLY A 1 193 ? -0.918 7.400 18.140 1.00 87.06 193 GLY A CA 1
ATOM 1586 C C . GLY A 1 193 ? -0.348 6.674 16.910 1.00 87.06 193 GLY A C 1
ATOM 1587 O O . GLY A 1 193 ? 0.844 6.359 16.858 1.00 87.06 193 GLY A O 1
ATOM 1588 N N . PHE A 1 194 ? -1.180 6.384 15.905 1.00 86.62 194 PHE A N 1
ATOM 1589 C CA . PHE A 1 194 ? -0.747 5.828 14.615 1.00 86.62 194 PHE A CA 1
ATOM 1590 C C . PHE A 1 194 ? -0.350 6.903 13.606 1.00 86.62 194 PHE A C 1
ATOM 1592 O O . PHE A 1 194 ? 0.459 6.640 12.716 1.00 86.62 194 PHE A O 1
ATOM 1599 N N . ALA A 1 195 ? -0.911 8.103 13.745 1.00 85.00 195 ALA A N 1
ATOM 1600 C CA . ALA A 1 195 ? -0.646 9.232 12.874 1.00 85.00 195 ALA A CA 1
ATOM 1601 C C . ALA A 1 195 ? -0.259 10.464 13.701 1.00 85.00 195 ALA A C 1
ATOM 1603 O O . ALA A 1 195 ? -0.937 10.802 14.666 1.00 85.00 195 ALA A O 1
ATOM 1604 N N . PRO A 1 196 ? 0.790 11.200 13.328 1.00 81.12 196 PRO A N 1
ATOM 1605 C CA . PRO A 1 196 ? 1.033 12.505 13.917 1.00 81.12 196 PRO A CA 1
ATOM 1606 C C . PRO A 1 196 ? 0.048 13.542 13.357 1.00 81.12 196 PRO A C 1
ATOM 1608 O O . PRO A 1 196 ? -0.329 13.457 12.184 1.00 81.12 196 PRO A O 1
ATOM 1611 N N . PRO A 1 197 ? -0.300 14.591 14.127 1.00 79.50 197 PRO A N 1
ATOM 1612 C CA . PRO A 1 197 ? -1.257 15.618 13.696 1.00 79.50 197 PRO A CA 1
ATOM 1613 C C . PRO A 1 197 ? -0.898 16.309 12.371 1.00 79.50 197 PRO A C 1
ATOM 1615 O O . PRO A 1 197 ? -1.764 16.783 11.645 1.00 79.50 197 PRO A O 1
ATOM 1618 N N . HIS A 1 198 ? 0.391 16.364 12.034 1.00 79.88 198 HIS A N 1
ATOM 1619 C CA . HIS A 1 198 ? 0.907 17.036 10.841 1.00 79.88 198 HIS A CA 1
ATOM 1620 C C . HIS A 1 198 ? 1.112 16.101 9.632 1.00 79.88 198 HIS A C 1
ATOM 1622 O O . HIS A 1 198 ? 1.615 16.546 8.596 1.00 79.88 198 HIS A O 1
ATOM 1628 N N . LEU A 1 199 ? 0.718 14.825 9.727 1.00 81.94 199 LEU A N 1
ATOM 1629 C CA . LEU A 1 199 ? 0.903 13.829 8.665 1.00 81.94 199 LEU A CA 1
ATOM 1630 C C . LEU A 1 199 ? 0.263 14.249 7.336 1.00 81.94 199 LEU A C 1
ATOM 1632 O O . LEU A 1 199 ? 0.894 14.150 6.286 1.00 81.94 199 LEU A O 1
ATOM 1636 N N . GLN A 1 200 ? -0.966 14.770 7.381 1.00 80.56 200 GLN A N 1
ATOM 1637 C CA . GLN A 1 200 ? -1.676 15.266 6.198 1.00 80.56 200 GLN A CA 1
ATOM 1638 C C . GLN A 1 200 ? -0.835 16.289 5.433 1.00 80.56 200 GLN A C 1
ATOM 1640 O O . GLN A 1 200 ? -0.630 16.161 4.227 1.00 80.56 200 GLN A O 1
ATOM 1645 N N . LYS A 1 201 ? -0.311 17.292 6.140 1.00 78.69 201 LYS A N 1
ATOM 1646 C CA . LYS A 1 201 ? 0.504 18.347 5.537 1.00 78.69 201 LYS A CA 1
ATOM 1647 C C . LYS A 1 201 ? 1.783 17.780 4.924 1.00 78.69 201 LYS A C 1
ATOM 1649 O O . LYS A 1 201 ? 2.162 18.190 3.830 1.00 78.69 201 LYS A O 1
ATOM 1654 N N . ALA A 1 202 ? 2.424 16.824 5.596 1.00 77.38 202 ALA A N 1
ATOM 1655 C CA . ALA A 1 202 ? 3.608 16.147 5.077 1.00 77.38 202 ALA A CA 1
ATOM 1656 C C . ALA A 1 202 ? 3.312 15.409 3.761 1.00 77.38 202 ALA A C 1
ATOM 1658 O O . ALA A 1 202 ? 4.033 15.589 2.783 1.00 77.38 202 ALA A O 1
ATOM 1659 N N . LEU A 1 203 ? 2.222 14.643 3.706 1.00 77.19 203 LEU A N 1
ATOM 1660 C CA . LEU A 1 203 ? 1.856 13.844 2.535 1.00 77.19 203 LEU A CA 1
ATOM 1661 C C . LEU A 1 203 ? 1.370 14.684 1.353 1.00 77.19 203 LEU A C 1
ATOM 1663 O O . LEU A 1 203 ? 1.758 14.414 0.218 1.00 77.19 203 LEU A O 1
ATOM 1667 N N . VAL A 1 204 ? 0.595 15.743 1.609 1.00 74.81 204 VAL A N 1
ATOM 1668 C CA . VAL A 1 204 ? 0.217 16.720 0.575 1.00 74.81 204 VAL A CA 1
ATOM 1669 C C . VAL A 1 204 ? 1.467 17.363 -0.034 1.00 74.81 204 VAL A C 1
ATOM 1671 O O . VAL A 1 204 ? 1.552 17.526 -1.248 1.00 74.81 204 VAL A O 1
ATOM 1674 N N . ASN A 1 205 ? 2.481 17.663 0.784 1.00 72.94 205 ASN A N 1
ATOM 1675 C CA . ASN A 1 205 ? 3.745 18.227 0.304 1.00 72.94 205 ASN A CA 1
ATOM 1676 C C . ASN A 1 205 ? 4.608 17.233 -0.486 1.00 72.94 205 ASN A C 1
ATOM 1678 O O . ASN A 1 205 ? 5.437 17.658 -1.293 1.00 72.94 205 ASN A O 1
ATOM 1682 N N . LEU A 1 206 ? 4.446 15.930 -0.248 1.00 70.25 206 LEU A N 1
ATOM 1683 C CA . LEU A 1 206 ? 5.146 14.876 -0.984 1.00 70.25 206 LEU A CA 1
ATOM 1684 C C . LEU A 1 206 ? 4.532 14.614 -2.369 1.00 70.25 206 LEU A C 1
ATOM 1686 O O . LEU A 1 206 ? 5.145 13.908 -3.168 1.00 70.25 206 LEU A O 1
ATOM 1690 N N . ASP A 1 207 ? 3.358 15.189 -2.659 1.00 69.50 207 ASP A N 1
ATOM 1691 C CA . ASP A 1 207 ? 2.580 14.951 -3.881 1.00 69.50 207 ASP A CA 1
ATOM 1692 C C . ASP A 1 207 ? 2.446 13.453 -4.199 1.00 69.50 207 ASP A C 1
ATOM 1694 O O . ASP A 1 207 ? 2.652 12.978 -5.322 1.00 69.50 207 ASP A O 1
ATOM 1698 N N . VAL A 1 208 ? 2.170 12.685 -3.143 1.00 68.44 208 VAL A N 1
ATOM 1699 C CA . VAL A 1 208 ? 1.892 11.259 -3.253 1.00 68.44 208 VAL A CA 1
ATOM 1700 C C . VAL A 1 208 ? 0.645 11.087 -4.109 1.00 68.44 208 VAL A C 1
ATOM 1702 O O . VAL A 1 208 ? -0.380 11.732 -3.888 1.00 68.44 208 VAL A O 1
ATOM 1705 N N . ILE A 1 209 ? 0.738 10.204 -5.099 1.00 65.56 209 ILE A N 1
ATOM 1706 C CA . ILE A 1 209 ? -0.398 9.876 -5.951 1.00 65.56 209 ILE A CA 1
ATOM 1707 C C . ILE A 1 209 ? -1.281 8.860 -5.217 1.00 65.56 209 ILE A C 1
ATOM 1709 O O . ILE A 1 209 ? -0.777 7.998 -4.500 1.00 65.56 209 ILE A O 1
ATOM 1713 N N . ARG A 1 210 ? -2.599 8.928 -5.428 1.00 64.75 210 ARG A N 1
ATOM 1714 C CA . ARG A 1 210 ? -3.557 7.875 -5.042 1.00 64.75 210 ARG A CA 1
ATOM 1715 C C . ARG A 1 210 ? -3.016 6.483 -5.413 1.00 64.75 210 ARG A C 1
ATOM 1717 O O . ARG A 1 210 ? -2.273 6.401 -6.374 1.00 64.75 210 ARG A O 1
ATOM 1724 N N . ASP A 1 211 ? -3.395 5.415 -4.707 1.00 67.75 211 ASP A N 1
ATOM 1725 C CA . ASP A 1 211 ? -3.023 4.011 -5.002 1.00 67.75 211 ASP A CA 1
ATOM 1726 C C . ASP A 1 211 ? -1.519 3.812 -5.320 1.00 67.75 211 ASP A C 1
ATOM 1728 O O . ASP A 1 211 ? -1.142 3.004 -6.175 1.00 67.75 211 ASP A O 1
ATOM 1732 N N . SER A 1 212 ? -0.650 4.586 -4.660 1.00 76.50 212 SER A N 1
ATOM 1733 C CA . SER A 1 212 ? 0.796 4.425 -4.773 1.00 76.50 212 SER A CA 1
ATOM 1734 C C . SER A 1 212 ? 1.219 3.088 -4.171 1.00 76.50 212 SER A C 1
ATOM 1736 O O . SER A 1 212 ? 0.832 2.739 -3.059 1.00 76.50 212 SER A O 1
ATOM 1738 N N . ASN A 1 213 ? 2.059 2.346 -4.890 1.00 86.88 213 ASN A N 1
ATOM 1739 C CA . ASN A 1 213 ? 2.659 1.130 -4.355 1.00 86.88 213 ASN A CA 1
ATOM 1740 C C . ASN A 1 213 ? 3.854 1.508 -3.479 1.00 86.88 213 ASN A C 1
ATOM 1742 O O . ASN A 1 213 ? 4.953 1.767 -3.975 1.00 86.88 213 ASN A O 1
ATOM 1746 N N . TRP A 1 214 ? 3.632 1.572 -2.177 1.00 89.00 214 TRP A N 1
ATOM 1747 C CA . TRP A 1 214 ? 4.686 1.757 -1.193 1.00 89.00 214 TRP A CA 1
ATOM 1748 C C . TRP A 1 214 ? 5.462 0.454 -0.998 1.00 89.00 214 TRP A C 1
ATOM 1750 O O . TRP A 1 214 ? 4.862 -0.608 -0.871 1.00 89.00 214 TRP A O 1
ATOM 1760 N N . VAL A 1 215 ? 6.793 0.525 -1.003 1.00 91.94 215 VAL A N 1
ATOM 1761 C CA . VAL A 1 215 ? 7.674 -0.632 -0.800 1.00 91.94 215 VAL A CA 1
ATOM 1762 C C . VAL A 1 215 ? 8.723 -0.279 0.246 1.00 91.94 215 VAL A C 1
ATOM 1764 O O . VAL A 1 215 ? 9.723 0.381 -0.045 1.00 91.94 215 VAL A O 1
ATOM 1767 N N . SER A 1 216 ? 8.497 -0.715 1.479 1.00 90.81 216 SER A N 1
ATOM 1768 C CA . SER A 1 216 ? 9.402 -0.535 2.622 1.00 90.81 216 SER A CA 1
ATOM 1769 C C . SER A 1 216 ? 10.309 -1.728 2.867 1.00 90.81 216 SER A C 1
ATOM 1771 O O . SER A 1 216 ? 11.271 -1.583 3.615 1.00 90.81 216 SER A O 1
ATOM 1773 N N . ALA A 1 217 ? 10.062 -2.878 2.238 1.00 91.94 217 ALA A N 1
ATOM 1774 C CA . ALA A 1 217 ? 10.886 -4.066 2.427 1.00 91.94 217 ALA A CA 1
ATOM 1775 C C . ALA A 1 217 ? 10.919 -4.988 1.193 1.00 91.94 217 ALA A C 1
ATOM 1777 O O . ALA A 1 217 ? 9.961 -5.065 0.425 1.00 91.94 217 ALA A O 1
ATOM 1778 N N . PHE A 1 218 ? 12.011 -5.738 1.015 1.00 93.31 218 PHE A N 1
ATOM 1779 C CA . PHE A 1 218 ? 12.074 -6.845 0.049 1.00 93.31 218 PHE A CA 1
ATOM 1780 C C . PHE A 1 218 ? 11.114 -7.962 0.468 1.00 93.31 218 PHE A C 1
ATOM 1782 O O . PHE A 1 218 ? 11.051 -8.290 1.642 1.00 93.31 218 PHE A O 1
ATOM 1789 N N . GLY A 1 219 ? 10.377 -8.572 -0.454 1.00 92.62 219 GLY A N 1
ATOM 1790 C CA . GLY A 1 219 ? 9.308 -9.528 -0.138 1.00 92.62 219 GLY A CA 1
ATOM 1791 C C . GLY A 1 219 ? 7.932 -8.873 0.041 1.00 92.62 219 GLY A C 1
ATOM 1792 O O . GLY A 1 219 ? 6.913 -9.559 -0.069 1.00 92.62 219 GLY A O 1
ATOM 1793 N N . GLN A 1 220 ? 7.868 -7.543 0.207 1.00 91.69 220 GLN A N 1
ATOM 1794 C CA . GLN A 1 220 ? 6.596 -6.825 0.178 1.00 91.69 220 GLN A CA 1
ATOM 1795 C C . GLN A 1 220 ? 5.970 -6.943 -1.211 1.00 91.69 220 GLN A C 1
ATOM 1797 O O . GLN A 1 220 ? 6.623 -6.728 -2.236 1.00 91.69 220 GLN A O 1
ATOM 1802 N N . SER A 1 221 ? 4.706 -7.341 -1.228 1.00 92.94 221 SER A N 1
ATOM 1803 C CA . SER A 1 221 ? 3.971 -7.644 -2.446 1.00 92.94 221 SER A CA 1
ATOM 1804 C C . SER A 1 221 ? 3.123 -6.455 -2.881 1.00 92.94 221 SER A C 1
ATOM 1806 O O . SER A 1 221 ? 2.515 -5.798 -2.038 1.00 92.94 221 SER A O 1
ATOM 1808 N N . TRP A 1 222 ? 3.039 -6.208 -4.185 1.00 92.06 222 TRP A N 1
ATOM 1809 C CA . TRP A 1 222 ? 2.082 -5.260 -4.752 1.00 92.06 222 TRP A CA 1
ATOM 1810 C C . TRP A 1 222 ? 1.448 -5.835 -6.023 1.00 92.06 222 TRP A C 1
ATOM 1812 O O . TRP A 1 222 ? 2.044 -6.697 -6.683 1.00 92.06 222 TRP A O 1
ATOM 1822 N N . PRO A 1 223 ? 0.219 -5.411 -6.357 1.00 91.75 223 PRO A N 1
ATOM 1823 C CA . PRO A 1 223 ? -0.444 -5.908 -7.543 1.00 91.75 223 PRO A CA 1
ATOM 1824 C C . PRO A 1 223 ? 0.161 -5.284 -8.808 1.00 91.75 223 PRO A C 1
ATOM 1826 O O . PRO A 1 223 ? 0.628 -4.144 -8.803 1.00 91.75 223 PRO A O 1
ATOM 1829 N N . VAL A 1 224 ? 0.101 -6.015 -9.920 1.00 90.81 224 VAL A N 1
ATOM 1830 C CA . VAL A 1 224 ? 0.484 -5.541 -11.257 1.00 90.81 224 VAL A CA 1
ATOM 1831 C C . VAL A 1 224 ? -0.524 -5.985 -12.306 1.00 90.81 224 VAL A C 1
ATOM 1833 O O . VAL A 1 224 ? -1.241 -6.971 -12.132 1.00 90.81 224 VAL A O 1
ATOM 1836 N N . ASP A 1 225 ? -0.560 -5.251 -13.411 1.00 88.44 225 ASP A N 1
ATOM 1837 C CA . ASP A 1 225 ? -1.301 -5.609 -14.615 1.00 88.44 225 ASP A CA 1
ATOM 1838 C C . ASP A 1 225 ? -0.273 -5.958 -15.701 1.00 88.44 225 ASP A C 1
ATOM 1840 O O . ASP A 1 225 ? 0.704 -5.234 -15.930 1.00 88.44 225 ASP A O 1
ATOM 1844 N N . TRP A 1 226 ? -0.451 -7.118 -16.332 1.00 90.62 226 TRP A N 1
ATOM 1845 C CA . TRP A 1 226 ? 0.505 -7.651 -17.303 1.00 90.62 226 TRP A CA 1
ATOM 1846 C C . TRP A 1 226 ? 0.564 -6.838 -18.596 1.00 90.62 226 TRP A C 1
ATOM 1848 O O . TRP A 1 226 ? 1.537 -6.962 -19.341 1.00 90.62 226 TRP A O 1
ATOM 1858 N N . GLN A 1 227 ? -0.433 -5.982 -18.848 1.00 87.06 227 GLN A N 1
ATOM 1859 C CA . GLN A 1 227 ? -0.444 -5.039 -19.966 1.00 87.06 227 GLN A CA 1
ATOM 1860 C C . GLN A 1 227 ? 0.554 -3.898 -19.779 1.00 87.06 227 GLN A C 1
ATOM 1862 O O . GLN A 1 227 ? 0.991 -3.273 -20.751 1.00 87.06 227 GLN A O 1
ATOM 1867 N N . THR A 1 228 ? 0.894 -3.616 -18.524 1.00 84.12 228 THR A N 1
ATOM 1868 C CA . THR A 1 228 ? 1.637 -2.425 -18.134 1.00 84.12 228 THR A CA 1
ATOM 1869 C C . THR A 1 228 ? 3.135 -2.608 -18.367 1.00 84.12 228 THR A C 1
ATOM 1871 O O . THR A 1 228 ? 3.706 -3.653 -18.054 1.00 84.12 228 THR A O 1
ATOM 1874 N N . GLU A 1 229 ? 3.789 -1.589 -18.928 1.00 84.19 229 GLU A N 1
ATOM 1875 C CA . GLU A 1 229 ? 5.244 -1.604 -19.170 1.00 84.19 229 GLU A CA 1
ATOM 1876 C C . GLU A 1 229 ? 6.044 -1.331 -17.889 1.00 84.19 229 GLU A C 1
ATOM 1878 O O . GLU A 1 229 ? 7.133 -1.872 -17.695 1.00 84.19 229 GLU A O 1
ATOM 1883 N N . TYR A 1 230 ? 5.496 -0.487 -17.014 1.00 86.00 230 TYR A N 1
ATOM 1884 C CA . TYR A 1 230 ? 6.156 -0.048 -15.796 1.00 86.00 230 TYR A CA 1
ATOM 1885 C C . TYR A 1 230 ? 5.179 -0.041 -14.627 1.00 86.00 230 TYR A C 1
ATOM 1887 O O . TYR A 1 230 ? 4.115 0.569 -14.742 1.00 86.00 230 TYR A O 1
ATOM 1895 N N . SER A 1 231 ? 5.591 -0.573 -13.479 1.00 87.12 231 SER A N 1
ATOM 1896 C CA . SER A 1 231 ? 4.961 -0.222 -12.202 1.00 87.12 231 SER A CA 1
ATOM 1897 C C . SER A 1 231 ? 5.594 1.038 -11.641 1.00 87.12 231 SER A C 1
ATOM 1899 O O . SER A 1 231 ? 6.819 1.128 -11.538 1.00 87.12 231 SER A O 1
ATOM 1901 N N . ARG A 1 232 ? 4.773 1.991 -11.207 1.00 86.81 232 ARG A N 1
ATOM 1902 C CA . ARG A 1 232 ? 5.231 3.033 -10.287 1.00 86.81 232 ARG A CA 1
ATOM 1903 C C . ARG A 1 232 ? 5.213 2.494 -8.859 1.00 86.81 232 ARG A C 1
ATOM 1905 O O . ARG A 1 232 ? 4.169 2.044 -8.386 1.00 86.81 232 ARG A O 1
ATOM 1912 N N . ILE A 1 233 ? 6.351 2.589 -8.179 1.00 90.19 233 ILE A N 1
ATOM 1913 C CA . ILE A 1 233 ? 6.489 2.288 -6.753 1.00 90.19 233 ILE A CA 1
ATOM 1914 C C . ILE A 1 233 ? 7.199 3.435 -6.025 1.00 90.19 233 ILE A C 1
ATOM 1916 O O . ILE A 1 233 ? 7.893 4.249 -6.636 1.00 90.19 233 ILE A O 1
ATOM 1920 N N . TYR A 1 234 ? 7.051 3.482 -4.709 1.00 90.12 234 TYR A N 1
ATOM 1921 C CA . TYR A 1 234 ? 7.761 4.393 -3.821 1.00 90.12 234 TYR A CA 1
ATOM 1922 C C . TYR A 1 234 ? 8.560 3.572 -2.822 1.00 90.12 234 TYR A C 1
ATOM 1924 O O . TYR A 1 234 ? 7.992 2.907 -1.958 1.00 90.12 234 TYR A O 1
ATOM 1932 N N . LEU A 1 235 ? 9.885 3.618 -2.937 1.00 91.94 235 LEU A N 1
ATOM 1933 C CA . LEU A 1 235 ? 10.759 2.957 -1.980 1.00 91.94 235 LEU A CA 1
ATOM 1934 C C . LEU A 1 235 ? 10.761 3.748 -0.673 1.00 91.94 235 LEU A C 1
ATOM 1936 O O . LEU A 1 235 ? 10.971 4.960 -0.697 1.00 91.94 235 LEU A O 1
ATOM 1940 N N . LEU A 1 236 ? 10.577 3.064 0.453 1.00 89.88 236 LEU A N 1
ATOM 1941 C CA . LEU A 1 236 ? 10.530 3.648 1.795 1.00 89.88 236 LEU A CA 1
ATOM 1942 C C . LEU A 1 236 ? 11.720 3.173 2.650 1.00 89.88 236 LEU A C 1
ATOM 1944 O O . LEU A 1 236 ? 11.538 2.384 3.579 1.00 89.88 236 LEU A O 1
ATOM 1948 N N . PRO A 1 237 ? 12.956 3.618 2.350 1.00 88.31 237 PRO A N 1
ATOM 1949 C CA . PRO A 1 237 ? 14.111 3.291 3.178 1.00 88.31 237 PRO A CA 1
ATOM 1950 C C . PRO A 1 237 ? 13.937 3.831 4.615 1.00 88.31 237 PRO A C 1
ATOM 1952 O O . PRO A 1 237 ? 13.568 4.996 4.784 1.00 88.31 237 PRO A O 1
ATOM 1955 N N . PRO A 1 238 ? 14.244 3.040 5.664 1.00 84.88 238 PRO A N 1
ATOM 1956 C CA . PRO A 1 238 ? 14.049 3.462 7.052 1.00 84.88 238 PRO A CA 1
ATOM 1957 C C . PRO A 1 238 ? 14.782 4.765 7.394 1.00 84.88 238 PRO A C 1
ATOM 1959 O O . PRO A 1 238 ? 16.002 4.855 7.249 1.00 84.88 238 PRO A O 1
ATOM 1962 N N . GLY A 1 239 ? 14.042 5.769 7.874 1.00 81.69 239 GLY A N 1
ATOM 1963 C CA . GLY A 1 239 ? 14.598 7.068 8.268 1.00 81.69 239 GLY A CA 1
ATOM 1964 C C . GLY A 1 239 ? 14.963 7.997 7.104 1.00 81.69 239 GLY A C 1
ATOM 1965 O O . GLY A 1 239 ? 15.711 8.951 7.316 1.00 81.69 239 GLY A O 1
ATOM 1966 N N . TYR A 1 240 ? 14.451 7.743 5.897 1.00 83.62 240 TYR A N 1
ATOM 1967 C CA . TYR A 1 240 ? 14.685 8.568 4.709 1.00 83.62 240 TYR A CA 1
ATOM 1968 C C . TYR A 1 240 ? 13.379 8.886 3.965 1.00 83.62 240 TYR A C 1
ATOM 1970 O O . TYR A 1 240 ? 12.408 8.139 4.097 1.00 83.62 240 TYR A O 1
ATOM 1978 N N . PRO A 1 241 ? 13.364 9.962 3.153 1.00 82.75 241 PRO A N 1
ATOM 1979 C CA . PRO A 1 241 ? 12.236 10.275 2.288 1.00 82.75 241 PRO A CA 1
ATOM 1980 C C . PRO A 1 241 ? 11.891 9.155 1.305 1.00 82.75 241 PRO A C 1
ATOM 1982 O O . PRO A 1 241 ? 12.801 8.454 0.846 1.00 82.75 241 PRO A O 1
ATOM 1985 N N . PRO A 1 242 ? 10.610 9.032 0.909 1.00 86.69 242 PRO A N 1
ATOM 1986 C CA . PRO A 1 242 ? 10.223 8.122 -0.151 1.00 86.69 242 PRO A CA 1
ATOM 1987 C C . PRO A 1 242 ? 10.950 8.417 -1.459 1.00 86.69 242 PRO A C 1
ATOM 1989 O O . PRO A 1 242 ? 11.004 9.568 -1.893 1.00 86.69 242 PRO A O 1
ATOM 1992 N N . VAL A 1 243 ? 11.453 7.375 -2.120 1.00 88.19 243 VAL A N 1
ATOM 1993 C CA . VAL A 1 243 ? 12.110 7.477 -3.427 1.00 88.19 243 VAL A CA 1
ATOM 1994 C C . VAL A 1 243 ? 11.199 6.891 -4.507 1.00 88.19 243 VAL A C 1
ATOM 1996 O O . VAL A 1 243 ? 11.045 5.670 -4.566 1.00 88.19 243 VAL A O 1
ATOM 1999 N N . PRO A 1 244 ? 10.578 7.721 -5.366 1.00 86.69 244 PRO A N 1
ATOM 2000 C CA . PRO A 1 244 ? 9.760 7.241 -6.476 1.00 86.69 244 PRO A CA 1
ATOM 2001 C C . PRO A 1 244 ? 10.607 6.534 -7.541 1.00 86.69 244 PRO A C 1
ATOM 2003 O O . PRO A 1 244 ? 11.584 7.086 -8.058 1.00 86.69 244 PRO A O 1
ATOM 2006 N N . VAL A 1 245 ? 10.189 5.325 -7.908 1.00 88.81 245 VAL A N 1
ATOM 2007 C CA . VAL A 1 245 ? 10.867 4.453 -8.869 1.00 88.81 245 VAL A CA 1
ATOM 2008 C C . VAL A 1 245 ? 9.855 3.859 -9.847 1.00 88.81 245 VAL A C 1
ATOM 2010 O O . VAL A 1 245 ? 8.757 3.454 -9.476 1.00 88.81 245 VAL A O 1
ATOM 2013 N N . MET A 1 246 ? 10.239 3.790 -11.115 1.00 88.25 246 MET A N 1
ATOM 2014 C CA . MET A 1 246 ? 9.587 2.981 -12.135 1.00 88.25 246 MET A CA 1
ATOM 2015 C C . MET A 1 246 ? 10.296 1.635 -12.228 1.00 88.25 246 MET A C 1
ATOM 2017 O O . MET A 1 246 ? 11.490 1.567 -12.517 1.00 88.25 246 MET A O 1
ATOM 2021 N N . VAL A 1 247 ? 9.555 0.560 -12.000 1.00 89.12 247 VAL A N 1
ATOM 2022 C CA . VAL A 1 247 ? 10.024 -0.809 -12.202 1.00 89.12 247 VAL A CA 1
ATOM 2023 C C . VAL A 1 247 ? 9.622 -1.231 -13.603 1.00 89.12 247 VAL A C 1
ATOM 2025 O O . VAL A 1 247 ? 8.433 -1.313 -13.899 1.00 89.12 247 VAL A O 1
ATOM 2028 N N . THR A 1 248 ? 10.606 -1.480 -14.465 1.00 87.81 248 THR A N 1
ATOM 2029 C CA . THR A 1 248 ? 10.348 -2.000 -15.814 1.00 87.81 248 THR A CA 1
ATOM 2030 C C . THR A 1 248 ? 9.935 -3.461 -15.735 1.00 87.81 248 THR A C 1
ATOM 2032 O O . THR A 1 248 ? 10.597 -4.260 -15.075 1.00 87.81 248 THR A O 1
ATOM 2035 N N . HIS A 1 249 ? 8.871 -3.814 -16.442 1.00 88.31 249 HIS A N 1
ATOM 2036 C CA . HIS A 1 249 ? 8.410 -5.185 -16.537 1.00 88.31 249 HIS A CA 1
ATOM 2037 C C . HIS A 1 249 ? 9.136 -5.944 -17.662 1.00 88.31 249 HIS A C 1
ATOM 2039 O O . HIS A 1 249 ? 9.144 -5.480 -18.804 1.00 88.31 249 HIS A O 1
ATOM 2045 N N . PRO A 1 250 ? 9.726 -7.121 -17.383 1.00 84.38 250 PRO A N 1
ATOM 2046 C CA . PRO A 1 250 ? 10.504 -7.894 -18.363 1.00 84.38 250 PRO A CA 1
ATOM 2047 C C . PRO A 1 250 ? 9.631 -8.488 -19.481 1.00 84.38 250 PRO A C 1
ATOM 2049 O O . PRO A 1 250 ? 10.120 -8.771 -20.570 1.00 84.38 250 PRO A O 1
ATOM 2052 N N . TRP A 1 251 ? 8.333 -8.672 -19.222 1.00 86.31 251 TRP A N 1
ATOM 2053 C CA . TRP A 1 251 ? 7.364 -9.225 -20.170 1.00 86.31 251 TRP A CA 1
ATOM 2054 C C . TRP A 1 251 ? 6.935 -8.216 -21.243 1.00 86.31 251 TRP A C 1
ATOM 2056 O O . TRP A 1 251 ? 6.171 -8.551 -22.149 1.00 86.31 251 TRP A O 1
ATOM 2066 N N . TYR A 1 252 ? 7.445 -6.984 -21.177 1.00 81.06 252 TYR A N 1
ATOM 2067 C CA . TYR A 1 252 ? 7.208 -5.954 -22.173 1.00 81.06 252 TYR A CA 1
ATOM 2068 C C . TYR A 1 252 ? 8.369 -5.863 -23.176 1.00 81.06 252 TYR A C 1
ATOM 2070 O O . TYR A 1 252 ? 9.525 -5.640 -22.813 1.00 81.06 252 TYR A O 1
ATOM 2078 N N . ASN A 1 253 ? 8.066 -5.987 -24.472 1.00 70.88 253 ASN A N 1
ATOM 2079 C CA . ASN A 1 253 ? 9.078 -5.889 -25.523 1.00 70.88 253 ASN A CA 1
ATOM 2080 C C . ASN A 1 253 ? 9.364 -4.419 -25.884 1.00 70.88 253 ASN A C 1
ATOM 2082 O O . ASN A 1 253 ? 8.573 -3.772 -26.568 1.00 70.88 253 ASN A O 1
ATOM 2086 N N . LYS A 1 254 ? 10.545 -3.915 -25.499 1.00 66.56 254 LYS A N 1
ATOM 2087 C CA . LYS A 1 254 ? 11.009 -2.552 -25.827 1.00 66.56 254 LYS A CA 1
ATOM 2088 C C . LYS A 1 254 ? 11.201 -2.306 -27.337 1.00 66.56 254 LYS A C 1
ATOM 2090 O O . LYS A 1 254 ? 11.220 -1.156 -27.770 1.00 66.56 254 LYS A O 1
ATOM 2095 N N . ARG A 1 255 ? 11.345 -3.354 -28.161 1.00 62.62 255 ARG A N 1
ATOM 2096 C CA . ARG A 1 255 ? 11.668 -3.265 -29.599 1.00 62.62 255 ARG A CA 1
ATOM 2097 C C . ARG A 1 255 ? 10.417 -3.195 -30.486 1.00 62.62 255 ARG A C 1
ATOM 2099 O O . ARG A 1 255 ? 10.201 -4.048 -31.340 1.00 62.62 255 ARG A O 1
ATOM 2106 N N . GLY A 1 256 ? 9.609 -2.149 -30.308 1.00 55.97 256 GLY A N 1
ATOM 2107 C CA . GLY A 1 256 ? 8.732 -1.668 -31.386 1.00 55.97 256 GLY A CA 1
ATOM 2108 C C . GLY A 1 256 ? 7.242 -2.005 -31.311 1.00 55.97 256 GLY A C 1
ATOM 2109 O O . GLY A 1 256 ? 6.527 -1.684 -32.257 1.00 55.97 256 GLY A O 1
ATOM 2110 N N . LYS A 1 257 ? 6.728 -2.575 -30.211 1.00 60.47 257 LYS A N 1
ATOM 2111 C CA . LYS A 1 257 ? 5.273 -2.672 -29.986 1.00 60.47 257 LYS A CA 1
ATOM 2112 C C . LYS A 1 257 ? 4.849 -1.855 -28.760 1.00 60.47 257 LYS A C 1
ATOM 2114 O O . LYS A 1 257 ? 5.499 -1.940 -27.726 1.00 60.47 257 LYS A O 1
ATOM 2119 N N . PRO A 1 258 ? 3.762 -1.065 -28.849 1.00 66.56 258 PRO A N 1
ATOM 2120 C CA . PRO A 1 258 ? 3.327 -0.174 -27.774 1.00 66.56 258 PRO A CA 1
ATOM 2121 C C . PRO A 1 258 ? 2.547 -0.879 -26.652 1.00 66.56 258 PRO A C 1
ATOM 2123 O O . PRO A 1 258 ? 2.014 -0.187 -25.786 1.00 66.56 258 PRO A O 1
ATOM 2126 N N . LYS A 1 259 ? 2.404 -2.211 -26.700 1.00 77.62 259 LYS A N 1
ATOM 2127 C CA . LYS A 1 259 ? 1.599 -2.996 -25.759 1.00 77.62 259 LYS A CA 1
ATOM 2128 C C . LYS A 1 259 ? 2.277 -4.328 -25.451 1.00 77.62 259 LYS A C 1
ATOM 2130 O O . LYS A 1 259 ? 2.835 -4.961 -26.350 1.00 77.62 259 LYS A O 1
ATOM 2135 N N . SER A 1 260 ? 2.182 -4.748 -24.193 1.00 86.81 260 SER A N 1
ATOM 2136 C CA . SER A 1 260 ? 2.506 -6.111 -23.775 1.00 86.81 260 SER A CA 1
ATOM 2137 C C . SER A 1 260 ? 1.653 -7.113 -24.566 1.00 86.81 260 SER A C 1
ATOM 2139 O O . SER A 1 260 ? 0.475 -6.834 -24.808 1.00 86.81 260 SER A O 1
ATOM 2141 N N . PRO A 1 261 ? 2.194 -8.279 -24.961 1.00 90.50 261 PRO A N 1
ATOM 2142 C CA . PRO A 1 261 ? 1.377 -9.358 -25.507 1.00 90.50 261 PRO A CA 1
ATOM 2143 C C . PRO A 1 261 ? 0.565 -10.064 -24.415 1.00 90.50 261 PRO A C 1
ATOM 2145 O O . PRO A 1 261 ? -0.204 -10.964 -24.722 1.00 90.50 261 PRO A O 1
ATOM 2148 N N . PHE A 1 262 ? 0.727 -9.688 -23.148 1.00 92.38 262 PHE A N 1
ATOM 2149 C CA . PHE A 1 262 ? 0.009 -10.274 -22.030 1.00 92.38 262 PHE A CA 1
ATOM 2150 C C . PHE A 1 262 ? -1.021 -9.301 -21.475 1.00 92.38 262 PHE A C 1
ATOM 2152 O O . PHE A 1 262 ? -0.795 -8.097 -21.395 1.00 92.38 262 PHE A O 1
ATOM 2159 N N . THR A 1 263 ? -2.149 -9.855 -21.059 1.00 91.25 263 THR A N 1
ATOM 2160 C CA . THR A 1 263 ? -3.217 -9.160 -20.342 1.00 91.25 263 THR A CA 1
ATOM 2161 C C . THR A 1 263 ? -3.579 -9.952 -19.094 1.00 91.25 263 THR A C 1
ATOM 2163 O O . THR A 1 263 ? -3.271 -11.143 -19.004 1.00 91.25 263 THR A O 1
ATOM 2166 N N . GLY A 1 264 ? -4.232 -9.296 -18.141 1.00 90.12 264 GLY A N 1
ATOM 2167 C CA . GLY A 1 264 ? -4.582 -9.876 -16.851 1.00 90.12 264 GLY A CA 1
ATOM 2168 C C . GLY A 1 264 ? -3.778 -9.235 -15.730 1.00 90.12 264 GLY A C 1
ATOM 2169 O O . GLY A 1 264 ? -3.221 -8.150 -15.891 1.00 90.12 264 GLY A O 1
ATOM 2170 N N . SER A 1 265 ? -3.724 -9.898 -14.587 1.00 91.81 265 SER A N 1
ATOM 2171 C CA . SER A 1 265 ? -3.137 -9.346 -13.374 1.00 91.81 265 SER A CA 1
ATOM 2172 C C . SER A 1 265 ? -2.389 -10.383 -12.553 1.00 91.81 265 SER A C 1
ATOM 2174 O O . SER A 1 265 ? -2.597 -11.596 -12.669 1.00 91.81 265 SER A O 1
ATOM 2176 N N . GLY A 1 266 ? -1.525 -9.884 -11.682 1.00 93.12 266 GLY A N 1
ATOM 2177 C CA . GLY A 1 266 ? -0.854 -10.693 -10.684 1.00 93.12 266 GLY A CA 1
ATOM 2178 C C . GLY A 1 266 ? -0.296 -9.870 -9.552 1.00 93.12 266 GLY A C 1
ATOM 2179 O O . GLY A 1 266 ? -0.629 -8.699 -9.373 1.00 93.12 266 GLY A O 1
ATOM 2180 N N . VAL A 1 267 ? 0.562 -10.519 -8.785 1.00 93.69 267 VAL A N 1
ATOM 2181 C CA . VAL A 1 267 ? 1.245 -9.954 -7.634 1.00 93.69 267 VAL A CA 1
ATOM 2182 C C . VAL A 1 267 ? 2.732 -10.190 -7.816 1.00 93.69 267 VAL A C 1
ATOM 2184 O O . VAL A 1 267 ? 3.165 -11.302 -8.125 1.00 93.69 267 VAL A O 1
ATOM 2187 N N . VAL A 1 268 ? 3.520 -9.143 -7.614 1.00 95.44 268 VAL A N 1
ATOM 2188 C CA . VAL A 1 268 ? 4.981 -9.203 -7.694 1.00 95.44 268 VAL A CA 1
ATOM 2189 C C . VAL A 1 268 ? 5.597 -8.694 -6.403 1.00 95.44 268 VAL A C 1
ATOM 2191 O O . VAL A 1 268 ? 4.936 -8.051 -5.586 1.00 95.44 268 VAL A O 1
ATOM 2194 N N . THR A 1 269 ? 6.879 -8.979 -6.225 1.00 95.44 269 THR A N 1
ATOM 2195 C CA . THR A 1 269 ? 7.665 -8.462 -5.113 1.00 95.44 269 THR A CA 1
ATOM 2196 C C . THR A 1 269 ? 9.106 -8.180 -5.528 1.00 95.44 269 THR A C 1
ATOM 2198 O O . THR A 1 269 ? 9.616 -8.774 -6.479 1.00 95.44 269 THR A O 1
ATOM 2201 N N . LEU A 1 270 ? 9.779 -7.274 -4.816 1.00 95.31 270 LEU A N 1
ATOM 2202 C CA . LEU A 1 270 ? 11.221 -7.094 -4.937 1.00 95.31 270 LEU A CA 1
ATOM 2203 C C . LEU A 1 270 ? 11.931 -8.143 -4.094 1.00 95.31 270 LEU A C 1
ATOM 2205 O O . LEU A 1 270 ? 11.635 -8.284 -2.909 1.00 95.31 270 LEU A O 1
ATOM 2209 N N . VAL A 1 271 ? 12.937 -8.798 -4.660 1.00 95.56 271 VAL A N 1
ATOM 2210 C CA . VAL A 1 271 ? 13.850 -9.670 -3.916 1.00 95.56 271 VAL A CA 1
ATOM 2211 C C . VAL A 1 271 ? 15.296 -9.264 -4.171 1.00 95.56 271 VAL A C 1
ATOM 2213 O O . VAL A 1 271 ? 15.614 -8.561 -5.134 1.00 95.56 271 VAL A O 1
ATOM 2216 N N . ARG A 1 272 ? 16.188 -9.662 -3.267 1.00 94.62 272 ARG A N 1
ATOM 2217 C CA . ARG A 1 272 ? 17.628 -9.505 -3.480 1.00 94.62 272 ARG A CA 1
ATOM 2218 C C . ARG A 1 272 ? 18.077 -10.580 -4.458 1.00 94.62 272 ARG A C 1
ATOM 2220 O O . ARG A 1 272 ? 17.683 -11.731 -4.298 1.00 94.62 272 ARG A O 1
ATOM 2227 N N . GLY A 1 273 ? 18.877 -10.196 -5.444 1.00 92.31 273 GLY A N 1
ATOM 2228 C CA . GLY A 1 273 ? 19.485 -11.169 -6.339 1.00 92.31 273 GLY A CA 1
ATOM 2229 C C . GLY A 1 273 ? 20.549 -11.985 -5.616 1.00 92.31 273 GLY A C 1
ATOM 2230 O O . GLY A 1 273 ? 21.167 -11.532 -4.644 1.00 92.31 273 GLY A O 1
ATOM 2231 N N . ASP A 1 274 ? 20.737 -13.210 -6.081 1.00 89.94 274 ASP A N 1
ATOM 2232 C CA . ASP A 1 274 ? 21.852 -14.049 -5.671 1.00 89.94 274 ASP A CA 1
ATOM 2233 C C . ASP A 1 274 ? 23.175 -13.523 -6.267 1.00 89.94 274 ASP A C 1
ATOM 2235 O O . ASP A 1 274 ? 23.208 -12.711 -7.193 1.00 89.94 274 ASP A O 1
ATOM 2239 N N . LYS A 1 275 ? 24.316 -13.973 -5.733 1.00 84.44 275 LYS A N 1
ATOM 2240 C CA . LYS A 1 275 ? 25.628 -13.566 -6.274 1.00 84.44 275 LYS A CA 1
ATOM 2241 C C . LYS A 1 275 ? 25.847 -14.059 -7.712 1.00 84.44 275 LYS A C 1
ATOM 2243 O O . LYS A 1 275 ? 26.669 -13.493 -8.424 1.00 84.44 275 LYS A O 1
ATOM 2248 N N . THR A 1 276 ? 25.142 -15.113 -8.110 1.00 87.25 276 THR A N 1
ATOM 2249 C CA . THR A 1 276 ? 25.276 -15.823 -9.386 1.00 87.25 276 THR A CA 1
ATOM 2250 C C . THR A 1 276 ? 24.568 -15.129 -10.545 1.00 87.25 276 THR A C 1
ATOM 2252 O O . THR A 1 276 ? 25.059 -15.195 -11.666 1.00 87.25 276 THR A O 1
ATOM 2255 N N . SER A 1 277 ? 23.476 -14.409 -10.293 1.00 84.38 277 SER A N 1
ATOM 2256 C CA . SER A 1 277 ? 22.725 -13.671 -11.317 1.00 84.38 277 SER A CA 1
ATOM 2257 C C . SER A 1 277 ? 23.465 -12.447 -11.851 1.00 84.38 277 SER A C 1
ATOM 2259 O O . SER A 1 277 ? 23.100 -11.930 -12.902 1.00 84.38 277 SER A O 1
ATOM 2261 N N . GLY A 1 278 ? 24.471 -11.937 -11.132 1.00 90.69 278 GLY A N 1
ATOM 2262 C CA . GLY A 1 278 ? 25.154 -10.686 -11.482 1.00 90.69 278 GLY A CA 1
ATOM 2263 C C . GLY A 1 278 ? 24.291 -9.430 -11.295 1.00 90.69 278 GLY A C 1
ATOM 2264 O O . GLY A 1 278 ? 24.763 -8.320 -11.545 1.00 90.69 278 GLY A O 1
ATOM 2265 N N . HIS A 1 279 ? 23.054 -9.577 -10.808 1.00 90.69 279 HIS A N 1
ATOM 2266 C CA . HIS A 1 279 ? 22.121 -8.484 -10.571 1.00 90.69 279 HIS A CA 1
ATOM 2267 C C . HIS A 1 279 ? 21.795 -8.391 -9.074 1.00 90.69 279 HIS A C 1
ATOM 2269 O O . HIS A 1 279 ? 21.369 -9.369 -8.475 1.00 90.69 279 HIS A O 1
ATOM 2275 N N . PRO A 1 280 ? 21.962 -7.225 -8.425 1.00 92.38 280 PRO A N 1
ATOM 2276 C CA . PRO A 1 280 ? 21.775 -7.116 -6.976 1.00 92.38 280 PRO A CA 1
ATOM 2277 C C . PRO A 1 280 ? 20.307 -7.217 -6.535 1.00 92.38 280 PRO A C 1
ATOM 2279 O O . PRO A 1 280 ? 20.035 -7.492 -5.363 1.00 92.38 280 PRO A O 1
ATOM 2282 N N . TYR A 1 281 ? 19.361 -6.982 -7.447 1.00 93.88 281 TYR A N 1
ATOM 2283 C CA . TYR A 1 281 ? 17.930 -6.956 -7.161 1.00 93.88 281 TYR A CA 1
ATOM 2284 C C . TYR A 1 281 ? 17.144 -7.583 -8.308 1.00 93.88 281 TYR A C 1
ATOM 2286 O O . TYR A 1 281 ? 17.451 -7.351 -9.478 1.00 93.88 281 TYR A O 1
ATOM 2294 N N . MET A 1 282 ? 16.100 -8.324 -7.954 1.00 95.12 282 MET A N 1
ATOM 2295 C CA . MET A 1 282 ? 15.233 -9.028 -8.890 1.00 95.12 282 MET A CA 1
ATOM 2296 C C . MET A 1 282 ? 13.774 -8.665 -8.611 1.00 95.12 282 MET A C 1
ATOM 2298 O O . MET A 1 282 ? 13.393 -8.359 -7.477 1.00 95.12 282 MET A O 1
ATOM 2302 N N . LEU A 1 283 ? 12.951 -8.703 -9.652 1.00 95.50 283 LEU A N 1
ATOM 2303 C CA . LEU A 1 283 ? 11.500 -8.680 -9.541 1.00 95.50 283 LEU A CA 1
ATOM 2304 C C . LEU A 1 283 ? 11.014 -10.130 -9.592 1.00 95.50 283 LEU A C 1
ATOM 2306 O O . LEU A 1 283 ? 11.283 -10.839 -10.561 1.00 95.50 283 LEU A O 1
ATOM 2310 N N . ARG A 1 284 ? 10.314 -10.574 -8.549 1.00 96.00 284 ARG A N 1
ATOM 2311 C CA . ARG A 1 284 ? 9.737 -11.916 -8.471 1.00 96.00 284 ARG A CA 1
ATOM 2312 C C . ARG A 1 284 ? 8.240 -11.860 -8.746 1.00 96.00 284 ARG A C 1
ATOM 2314 O O . ARG A 1 284 ? 7.530 -11.073 -8.120 1.00 96.00 284 ARG A O 1
ATOM 2321 N N . VAL A 1 285 ? 7.747 -12.723 -9.629 1.00 96.50 285 VAL A N 1
ATOM 2322 C CA . VAL A 1 285 ? 6.310 -12.976 -9.800 1.00 96.50 285 VAL A CA 1
ATOM 2323 C C . VAL A 1 285 ? 5.850 -13.879 -8.657 1.00 96.50 285 VAL A C 1
ATOM 2325 O O . VAL A 1 285 ? 6.192 -15.058 -8.619 1.00 96.50 285 VAL A O 1
ATOM 2328 N N . LYS A 1 286 ? 5.105 -13.324 -7.695 1.00 95.25 286 LYS A N 1
ATOM 2329 C CA . LYS A 1 286 ? 4.613 -14.080 -6.534 1.00 95.25 286 LYS A CA 1
ATOM 2330 C C . LYS A 1 286 ? 3.408 -14.939 -6.912 1.00 95.25 286 LYS A C 1
ATOM 2332 O O . LYS A 1 286 ? 3.387 -16.117 -6.584 1.00 95.25 286 LYS A O 1
ATOM 2337 N N . THR A 1 287 ? 2.431 -14.347 -7.597 1.00 95.38 287 THR A N 1
ATOM 2338 C CA . THR A 1 287 ? 1.162 -15.011 -7.930 1.00 95.38 287 THR A CA 1
ATOM 2339 C C . THR A 1 287 ? 0.612 -14.485 -9.249 1.00 95.38 287 THR A C 1
ATOM 2341 O O . THR A 1 287 ? 0.662 -13.278 -9.508 1.00 95.38 287 THR A O 1
ATOM 2344 N N . ILE A 1 288 ? 0.053 -15.370 -10.071 1.00 95.06 288 ILE A N 1
ATOM 2345 C CA . ILE A 1 288 ? -0.658 -15.025 -11.302 1.00 95.06 288 ILE A CA 1
ATOM 2346 C C . ILE A 1 288 ? -2.154 -15.194 -11.058 1.00 95.06 288 ILE A C 1
ATOM 2348 O O . ILE A 1 288 ? -2.644 -16.292 -10.833 1.00 95.06 288 ILE A O 1
ATOM 2352 N N . LEU A 1 289 ? -2.899 -14.093 -11.136 1.00 91.56 289 LEU A N 1
ATOM 2353 C CA . LEU A 1 289 ? -4.345 -14.095 -10.887 1.00 91.56 289 LEU A CA 1
ATOM 2354 C C . LEU A 1 289 ? -5.124 -14.342 -12.176 1.00 91.56 289 LEU A C 1
ATOM 2356 O O . LEU A 1 289 ? -6.139 -15.026 -12.196 1.00 91.56 289 LEU A O 1
ATOM 2360 N N . SER A 1 290 ? -4.653 -13.746 -13.267 1.00 91.88 290 SER A N 1
ATOM 2361 C CA . SER A 1 290 ? -5.152 -13.986 -14.616 1.00 91.88 290 SER A CA 1
ATOM 2362 C C . SER A 1 290 ? -4.043 -13.684 -15.610 1.00 91.88 290 SER A C 1
ATOM 2364 O O . SER A 1 290 ? -3.324 -12.702 -15.447 1.00 91.88 290 SER A O 1
ATOM 2366 N N . LEU A 1 291 ? -3.884 -14.511 -16.639 1.00 94.38 291 LEU A N 1
ATOM 2367 C CA . LEU A 1 291 ? -2.898 -14.284 -17.690 1.00 94.38 291 LEU A CA 1
ATOM 2368 C C . LEU A 1 291 ? -3.459 -14.765 -19.022 1.00 94.38 291 LEU A C 1
ATOM 2370 O O . LEU A 1 291 ? -3.710 -15.951 -19.210 1.00 94.38 291 LEU A O 1
ATOM 2374 N N . THR A 1 292 ? -3.647 -13.840 -19.955 1.00 94.81 292 THR A N 1
ATOM 2375 C CA . THR A 1 292 ? -4.032 -14.145 -21.336 1.00 94.81 292 THR A CA 1
ATOM 2376 C C . THR A 1 292 ? -2.984 -13.577 -22.277 1.00 94.81 292 THR A C 1
ATOM 2378 O O . THR A 1 292 ? -2.649 -12.395 -22.185 1.00 94.81 292 THR A O 1
ATOM 2381 N N . GLN A 1 293 ? -2.465 -14.421 -23.166 1.00 93.62 293 GLN A N 1
ATOM 2382 C CA . GLN A 1 293 ? -1.479 -14.051 -24.175 1.00 93.62 293 GLN A CA 1
ATOM 2383 C C . GLN A 1 293 ? -2.171 -13.781 -25.515 1.00 93.62 293 GLN A C 1
ATOM 2385 O O . GLN A 1 293 ? -2.965 -14.591 -25.984 1.00 93.62 293 GLN A O 1
ATOM 2390 N N . HIS A 1 294 ? -1.833 -12.658 -26.138 1.00 91.12 294 HIS A N 1
ATOM 2391 C CA . HIS A 1 294 ? -2.352 -12.213 -27.424 1.00 91.12 294 HIS A CA 1
ATOM 2392 C C . HIS A 1 294 ? -1.260 -12.316 -28.483 1.00 91.12 294 HIS A C 1
ATOM 2394 O O . HIS A 1 294 ? -0.269 -11.583 -28.455 1.00 91.12 294 HIS A O 1
ATOM 2400 N N . GLY A 1 295 ? -1.472 -13.220 -29.437 1.00 88.62 295 GLY A N 1
ATOM 2401 C CA . GLY A 1 295 ? -0.546 -13.474 -30.535 1.00 88.62 295 GLY A CA 1
ATOM 2402 C C . GLY A 1 295 ? 0.732 -14.211 -30.124 1.00 88.62 295 GLY A C 1
ATOM 2403 O O . GLY A 1 295 ? 1.039 -14.421 -28.947 1.00 88.62 295 GLY A O 1
ATOM 2404 N N . VAL A 1 296 ? 1.496 -14.605 -31.140 1.00 79.88 296 VAL A N 1
ATOM 2405 C CA . VAL A 1 296 ? 2.803 -15.242 -30.970 1.00 79.88 296 VAL A CA 1
ATOM 2406 C C . VAL A 1 296 ? 3.866 -14.148 -30.986 1.00 79.88 296 VAL A C 1
ATOM 2408 O O . VAL A 1 296 ? 3.992 -13.384 -31.943 1.00 79.88 296 VAL A O 1
ATOM 2411 N N . ASN A 1 297 ? 4.603 -14.026 -29.888 1.00 81.50 297 ASN A N 1
ATOM 2412 C CA . ASN A 1 297 ? 5.779 -13.173 -29.800 1.00 81.50 297 ASN A CA 1
ATOM 2413 C C . ASN A 1 297 ? 6.862 -13.981 -29.097 1.00 81.50 297 ASN A C 1
ATOM 2415 O O . ASN A 1 297 ? 6.904 -14.020 -27.872 1.00 81.50 297 ASN A O 1
ATOM 2419 N N . GLU A 1 298 ? 7.707 -14.635 -29.887 1.00 81.62 298 GLU A N 1
ATOM 2420 C CA . GLU A 1 298 ? 8.763 -15.539 -29.409 1.00 81.62 298 GLU A CA 1
ATOM 2421 C C . GLU A 1 298 ? 9.769 -14.840 -28.484 1.00 81.62 298 GLU A C 1
ATOM 2423 O O . GLU A 1 298 ? 10.396 -15.476 -27.647 1.00 81.62 298 GLU A O 1
ATOM 2428 N N . ASN A 1 299 ? 9.873 -13.511 -28.577 1.00 82.81 299 ASN A N 1
ATOM 2429 C CA . ASN A 1 299 ? 10.768 -12.708 -27.747 1.00 82.81 299 ASN A CA 1
ATOM 2430 C C . ASN A 1 299 ? 10.121 -12.217 -26.443 1.00 82.81 299 ASN A C 1
ATOM 2432 O O . ASN A 1 299 ? 10.783 -11.556 -25.643 1.00 82.81 299 ASN A O 1
ATOM 2436 N N . ALA A 1 300 ? 8.819 -12.441 -26.245 1.00 84.56 300 ALA A N 1
ATOM 2437 C CA . ALA A 1 300 ? 8.138 -11.993 -25.041 1.00 84.56 300 ALA A CA 1
ATOM 2438 C C . ALA A 1 300 ? 8.316 -13.005 -23.916 1.00 84.56 300 ALA A C 1
ATOM 2440 O O . ALA A 1 300 ? 7.913 -14.162 -24.021 1.00 84.56 300 ALA A O 1
ATOM 2441 N N . VAL A 1 301 ? 8.872 -12.537 -22.806 1.00 90.69 301 VAL A N 1
ATOM 2442 C CA . VAL A 1 301 ? 9.042 -13.354 -21.613 1.00 90.69 301 VAL A CA 1
ATOM 2443 C C . VAL A 1 301 ? 7.683 -13.535 -20.944 1.00 90.69 301 VAL A C 1
ATOM 2445 O O . VAL A 1 301 ? 7.098 -12.570 -20.458 1.00 90.69 301 VAL A O 1
ATOM 2448 N N . ARG A 1 302 ? 7.152 -14.760 -20.950 1.00 94.25 302 ARG A N 1
ATOM 2449 C CA . ARG A 1 302 ? 5.859 -15.071 -20.333 1.00 94.25 302 ARG A CA 1
ATOM 2450 C C . ARG A 1 302 ? 5.986 -15.078 -18.806 1.00 94.25 302 ARG A C 1
ATOM 2452 O O . ARG A 1 302 ? 6.823 -15.822 -18.303 1.00 94.25 302 ARG A O 1
ATOM 2459 N N . PRO A 1 303 ? 5.161 -14.312 -18.064 1.00 95.50 303 PRO A N 1
ATOM 2460 C CA . PRO A 1 303 ? 5.147 -14.389 -16.607 1.00 95.50 303 PRO A CA 1
ATOM 2461 C C . PRO A 1 303 ? 4.797 -15.807 -16.133 1.00 95.50 303 PRO A C 1
ATOM 2463 O O . PRO A 1 303 ? 3.817 -16.390 -16.605 1.00 95.50 303 PRO A O 1
ATOM 2466 N N . SER A 1 304 ? 5.564 -16.338 -15.183 1.00 96.00 304 SER A N 1
ATOM 2467 C CA . SER A 1 304 ? 5.264 -17.581 -14.460 1.00 96.00 304 SER A CA 1
ATOM 2468 C C . SER A 1 304 ? 5.458 -17.373 -12.957 1.00 96.00 304 SER A C 1
ATOM 2470 O O . SER A 1 304 ? 6.291 -16.568 -12.550 1.00 96.00 304 SER A O 1
ATOM 2472 N N . GLU A 1 305 ? 4.693 -18.062 -12.113 1.00 96.62 305 GLU A N 1
ATOM 2473 C CA . GLU A 1 305 ? 4.869 -17.961 -10.657 1.00 96.62 305 GLU A CA 1
ATOM 2474 C C . GLU A 1 305 ? 6.263 -18.431 -10.230 1.00 96.62 305 GLU A C 1
ATOM 2476 O O . GLU A 1 305 ? 6.833 -19.349 -10.818 1.00 96.62 305 GLU A O 1
ATOM 2481 N N . GLY A 1 306 ? 6.846 -17.749 -9.245 1.00 96.19 306 GLY A N 1
ATOM 2482 C CA . GLY A 1 306 ? 8.220 -17.981 -8.801 1.00 96.19 306 GLY A CA 1
ATOM 2483 C C . GLY A 1 306 ? 9.290 -17.433 -9.747 1.00 96.19 306 GLY A C 1
ATOM 2484 O O . GLY A 1 306 ? 10.461 -17.416 -9.376 1.00 96.19 306 GLY A O 1
ATOM 2485 N N . MET A 1 307 ? 8.916 -16.940 -10.933 1.00 95.81 307 MET A N 1
ATOM 2486 C CA . MET A 1 307 ? 9.861 -16.355 -11.875 1.00 95.81 307 MET A CA 1
ATOM 2487 C C . MET A 1 307 ? 10.557 -15.147 -11.261 1.00 95.81 307 MET A C 1
ATOM 2489 O O . MET A 1 307 ? 9.900 -14.210 -10.806 1.00 95.81 307 MET A O 1
ATOM 2493 N N . GLU A 1 308 ? 11.882 -15.145 -11.333 1.00 95.31 308 GLU A N 1
ATOM 2494 C CA . GLU A 1 308 ? 12.713 -14.004 -10.983 1.00 95.31 308 GLU A CA 1
ATOM 2495 C C . GLU A 1 308 ? 13.367 -13.434 -12.222 1.00 95.31 308 GLU A C 1
ATOM 2497 O O . GLU A 1 308 ? 13.968 -14.147 -13.025 1.00 95.31 308 GLU A O 1
ATOM 2502 N N . VAL A 1 309 ? 13.267 -12.122 -12.356 1.00 93.06 309 VAL A N 1
ATOM 2503 C CA . VAL A 1 309 ? 13.897 -11.391 -13.444 1.00 93.06 309 VAL A CA 1
ATOM 2504 C C . VAL A 1 309 ? 14.745 -10.257 -12.899 1.00 93.06 309 VAL A C 1
ATOM 2506 O O . VAL A 1 309 ? 14.326 -9.564 -11.964 1.00 93.06 309 VAL A O 1
ATOM 2509 N N . PRO A 1 310 ? 15.913 -10.000 -13.498 1.00 92.31 310 PRO A N 1
ATOM 2510 C CA . PRO A 1 310 ? 16.597 -8.744 -13.275 1.00 92.31 310 PRO A CA 1
ATOM 2511 C C . PRO A 1 310 ? 15.657 -7.597 -13.624 1.00 92.31 310 PRO A C 1
ATOM 2513 O O . PRO A 1 310 ? 14.992 -7.621 -14.663 1.00 92.31 310 PRO A O 1
ATOM 2516 N N . PHE A 1 311 ? 15.604 -6.583 -12.769 1.00 86.81 311 PHE A N 1
ATOM 2517 C CA . PHE A 1 311 ? 14.904 -5.352 -13.103 1.00 86.81 311 PHE A CA 1
ATOM 2518 C C . PHE A 1 311 ? 15.847 -4.166 -12.990 1.00 86.81 311 PHE A C 1
ATOM 2520 O O . PHE A 1 311 ? 16.731 -4.109 -12.136 1.00 86.81 311 PHE A O 1
ATOM 2527 N N . GLU A 1 312 ? 15.623 -3.192 -13.862 1.00 83.12 312 GLU A N 1
ATOM 2528 C CA . GLU A 1 312 ? 16.294 -1.905 -13.798 1.00 83.12 312 GLU A CA 1
ATOM 2529 C C . GLU A 1 312 ? 15.338 -0.910 -13.131 1.00 83.12 312 GLU A C 1
ATOM 2531 O O . GLU A 1 312 ? 14.321 -0.546 -13.738 1.00 83.12 312 GLU A O 1
ATOM 2536 N N . PRO A 1 313 ? 15.613 -0.480 -11.887 1.00 85.38 313 PRO A N 1
ATOM 2537 C CA . PRO A 1 313 ? 14.836 0.563 -11.238 1.00 85.38 313 PRO A CA 1
ATOM 2538 C C . PRO A 1 313 ? 15.149 1.908 -11.897 1.00 85.38 313 PRO A C 1
ATOM 2540 O O . PRO A 1 313 ? 16.304 2.331 -11.951 1.00 85.38 313 PRO A O 1
ATOM 2543 N N . LEU A 1 314 ? 14.124 2.593 -12.402 1.00 84.31 314 LEU A N 1
ATOM 2544 C CA . LEU A 1 314 ? 14.280 3.873 -13.087 1.00 84.31 314 LEU A CA 1
ATOM 2545 C C . LEU A 1 314 ? 13.779 5.019 -12.217 1.00 84.31 314 LEU A C 1
ATOM 2547 O O . LEU A 1 314 ? 12.659 4.998 -11.719 1.00 84.31 314 LEU A O 1
ATOM 2551 N N . CYS A 1 315 ? 14.575 6.072 -12.089 1.00 83.81 315 CYS A N 1
ATOM 2552 C CA . CYS A 1 315 ? 14.116 7.337 -11.524 1.00 83.81 315 CYS A CA 1
ATOM 2553 C C . CYS A 1 315 ? 13.009 7.956 -12.409 1.00 83.81 315 CYS A C 1
ATOM 2555 O O . CYS A 1 315 ? 13.217 8.160 -13.606 1.00 83.81 315 CYS A O 1
ATOM 2557 N N . ILE A 1 316 ? 11.860 8.315 -11.829 1.00 74.75 316 ILE A N 1
ATOM 2558 C CA . ILE A 1 316 ? 10.708 8.957 -12.512 1.00 74.75 316 ILE A CA 1
ATOM 2559 C C . ILE A 1 316 ? 10.953 10.445 -12.848 1.00 74.75 316 ILE A C 1
ATOM 2561 O O . ILE A 1 316 ? 10.467 11.370 -12.205 1.00 74.75 316 ILE A O 1
ATOM 2565 N N . LEU A 1 317 ? 11.702 10.740 -13.900 1.00 69.81 317 LEU A N 1
ATOM 2566 C CA . LEU A 1 317 ? 12.050 12.129 -14.211 1.00 69.8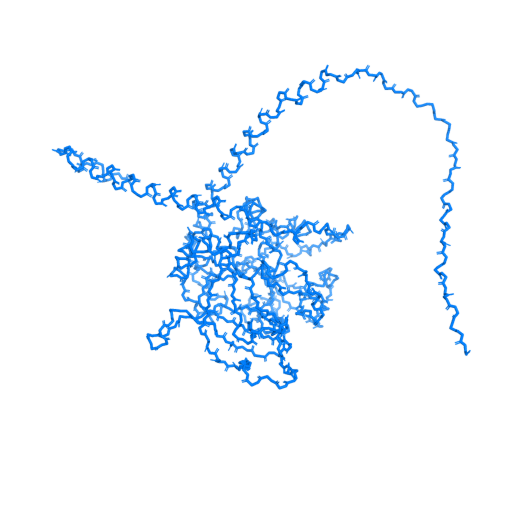1 317 LEU A CA 1
ATOM 2567 C C . LEU A 1 317 ? 10.973 12.882 -15.001 1.00 69.81 317 LEU A C 1
ATOM 2569 O O . LEU A 1 317 ? 10.622 12.522 -16.118 1.00 69.81 317 LEU A O 1
ATOM 2573 N N . LYS A 1 318 ? 10.574 14.052 -14.497 1.00 60.62 318 LYS A N 1
ATOM 2574 C CA . LYS A 1 318 ? 9.584 14.948 -15.122 1.00 60.62 318 LYS A CA 1
ATOM 2575 C C . LYS A 1 318 ? 9.908 15.571 -16.487 1.00 60.62 318 LYS A C 1
ATOM 2577 O O . LYS A 1 318 ? 9.137 16.408 -16.949 1.00 60.62 318 LYS A O 1
ATOM 2582 N N . THR A 1 319 ? 11.055 15.306 -17.116 1.00 59.91 319 THR A N 1
ATOM 2583 C CA . THR A 1 319 ? 11.505 16.138 -18.255 1.00 59.91 319 THR A CA 1
ATOM 2584 C C . THR A 1 319 ? 11.929 15.336 -19.469 1.00 59.91 319 THR A C 1
ATOM 2586 O O . THR A 1 319 ? 12.825 14.511 -19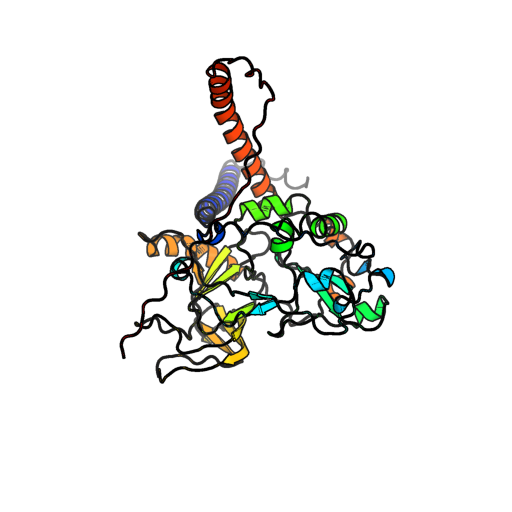.359 1.00 59.91 319 THR A O 1
ATOM 2589 N N . THR A 1 320 ? 11.402 15.695 -20.639 1.00 54.62 320 THR A N 1
ATOM 2590 C CA . THR A 1 320 ? 11.566 14.983 -21.917 1.00 54.62 320 THR A CA 1
ATOM 2591 C C . THR A 1 320 ? 12.861 15.273 -22.684 1.00 54.62 320 THR A C 1
ATOM 2593 O O . THR A 1 320 ? 13.236 14.482 -23.537 1.00 54.62 320 THR A O 1
ATOM 2596 N N . LYS A 1 321 ? 13.586 16.369 -22.406 1.00 53.47 321 LYS A N 1
ATOM 2597 C CA . LYS A 1 321 ? 14.703 16.811 -23.278 1.00 53.47 321 LYS A CA 1
ATOM 2598 C C . LYS A 1 321 ? 16.124 16.439 -22.819 1.00 53.47 321 LYS A C 1
ATOM 2600 O O . LYS A 1 321 ? 17.066 16.629 -23.575 1.00 53.47 321 LYS A O 1
ATOM 2605 N N . ARG A 1 322 ? 16.315 15.934 -21.592 1.00 58.53 322 ARG A N 1
ATOM 2606 C CA . ARG A 1 322 ? 17.632 15.509 -21.045 1.00 58.53 322 ARG A CA 1
ATOM 2607 C C . ARG A 1 322 ? 17.476 14.352 -20.051 1.00 58.53 322 ARG A C 1
ATOM 2609 O O . ARG A 1 322 ? 17.952 14.443 -18.920 1.00 58.53 322 ARG A O 1
ATOM 2616 N N . VAL A 1 323 ? 16.725 13.323 -20.443 1.00 68.94 323 VAL A N 1
ATOM 2617 C CA . VAL A 1 323 ? 16.323 12.221 -19.550 1.00 68.94 323 VAL A CA 1
ATOM 2618 C C . VAL A 1 323 ? 17.549 11.474 -19.028 1.00 68.94 323 VAL A C 1
ATOM 2620 O O . VAL A 1 323 ? 17.698 11.332 -17.821 1.00 68.94 323 VAL A O 1
ATOM 2623 N N . GLU A 1 324 ? 18.473 11.096 -19.911 1.00 75.38 324 GLU A N 1
ATOM 2624 C CA . GLU A 1 324 ? 19.521 10.135 -19.555 1.00 75.38 324 GLU A CA 1
ATOM 2625 C C . GLU A 1 324 ? 20.552 10.687 -18.562 1.00 75.38 324 GLU A C 1
ATOM 2627 O O . GLU A 1 324 ? 20.765 10.106 -17.504 1.00 75.38 324 GLU A O 1
ATOM 2632 N N . LYS A 1 325 ? 21.115 11.879 -18.811 1.00 79.62 325 LYS A N 1
ATOM 2633 C CA . LYS A 1 325 ? 22.072 12.500 -17.872 1.00 79.62 325 LYS A CA 1
ATOM 2634 C C . LYS A 1 325 ? 21.450 12.767 -16.497 1.00 79.62 325 LYS A C 1
ATOM 2636 O O . LYS A 1 325 ? 22.110 12.629 -15.471 1.00 79.62 325 LYS A O 1
ATOM 2641 N N . LYS A 1 326 ? 20.173 13.163 -16.461 1.00 77.69 326 LYS A N 1
ATOM 2642 C CA . LYS A 1 326 ? 19.451 13.360 -15.197 1.00 77.69 326 LYS A CA 1
ATOM 2643 C C . LYS A 1 326 ? 19.166 12.030 -14.504 1.00 77.69 326 LYS A C 1
ATOM 2645 O O . LYS A 1 326 ? 19.228 11.981 -13.281 1.00 77.69 326 LYS A O 1
ATOM 2650 N N . ARG A 1 327 ? 18.886 10.972 -15.269 1.00 78.38 327 ARG A N 1
ATOM 2651 C CA . ARG A 1 327 ? 18.644 9.619 -14.755 1.00 78.38 327 ARG A CA 1
ATOM 2652 C C . ARG A 1 327 ? 19.901 9.072 -14.108 1.00 78.38 327 ARG A C 1
ATOM 2654 O O . ARG A 1 327 ? 19.849 8.694 -12.948 1.00 78.38 327 ARG A O 1
ATOM 2661 N N . GLN A 1 328 ? 21.036 9.181 -14.790 1.00 81.44 328 GLN A N 1
ATOM 2662 C CA . GLN A 1 328 ? 22.345 8.837 -14.234 1.00 81.44 328 GLN A CA 1
ATOM 2663 C C . GLN A 1 328 ? 22.651 9.615 -12.946 1.00 81.44 328 GLN A C 1
ATOM 2665 O O . GLN A 1 328 ? 23.160 9.044 -11.990 1.00 81.44 328 GLN A O 1
ATOM 2670 N N . GLY A 1 329 ? 22.290 10.903 -12.880 1.00 83.94 329 GLY A N 1
ATOM 2671 C CA . GLY A 1 329 ? 22.463 11.712 -11.669 1.00 83.94 329 GLY A CA 1
ATOM 2672 C C . GLY A 1 329 ? 21.536 11.337 -10.504 1.00 83.94 329 GLY A C 1
ATOM 2673 O O . GLY A 1 329 ? 21.893 11.574 -9.353 1.00 83.94 329 GLY A O 1
ATOM 2674 N N . ALA A 1 330 ? 20.363 10.763 -10.784 1.00 84.31 330 ALA A N 1
ATOM 2675 C CA . ALA A 1 330 ? 19.379 10.359 -9.777 1.00 84.31 330 ALA A CA 1
ATOM 2676 C C . ALA A 1 330 ? 19.520 8.886 -9.345 1.00 84.31 330 ALA A C 1
ATOM 2678 O O . ALA A 1 330 ? 19.123 8.541 -8.232 1.00 84.31 330 ALA A O 1
ATOM 2679 N N . GLN A 1 331 ? 20.137 8.037 -10.176 1.00 86.94 331 GLN A N 1
ATOM 2680 C CA . GLN A 1 331 ? 20.354 6.613 -9.905 1.00 86.94 331 GLN A CA 1
ATOM 2681 C C . GLN A 1 331 ? 20.999 6.330 -8.535 1.00 86.94 331 GLN A C 1
ATOM 2683 O O . GLN A 1 331 ? 20.511 5.439 -7.838 1.00 86.94 331 GLN A O 1
ATOM 2688 N N . PRO A 1 332 ? 21.995 7.110 -8.055 1.00 90.62 332 PRO A N 1
ATOM 2689 C CA . PRO A 1 332 ? 22.576 6.878 -6.736 1.00 90.62 332 PRO A CA 1
ATOM 2690 C C . PRO A 1 332 ? 21.561 6.930 -5.587 1.00 90.62 332 PRO A C 1
ATOM 2692 O O . PRO A 1 332 ? 21.741 6.227 -4.597 1.00 90.62 332 PRO A O 1
ATOM 2695 N N . ALA A 1 333 ? 20.492 7.731 -5.700 1.00 88.19 333 ALA A N 1
ATOM 2696 C CA . ALA A 1 333 ? 19.441 7.808 -4.683 1.00 88.19 333 ALA A CA 1
ATOM 2697 C C . ALA A 1 333 ? 18.574 6.541 -4.654 1.00 88.19 333 ALA A C 1
ATOM 2699 O O . ALA A 1 333 ? 18.209 6.058 -3.582 1.00 88.19 333 ALA A O 1
ATOM 2700 N N . VAL A 1 334 ? 18.291 5.976 -5.828 1.00 91.12 334 VAL A N 1
ATOM 2701 C CA . VAL A 1 334 ? 17.559 4.714 -5.980 1.00 91.12 334 VAL A CA 1
ATOM 2702 C C . VAL A 1 334 ? 18.384 3.546 -5.457 1.00 91.12 334 VAL A C 1
ATOM 2704 O O . VAL A 1 334 ? 17.898 2.772 -4.634 1.00 91.12 334 VAL A O 1
ATOM 2707 N N . ASP A 1 335 ? 19.653 3.463 -5.851 1.00 92.19 335 ASP A N 1
ATOM 2708 C CA . ASP A 1 335 ? 20.558 2.415 -5.379 1.00 92.19 335 ASP A CA 1
ATOM 2709 C C . ASP A 1 335 ? 20.739 2.487 -3.861 1.00 92.19 335 ASP A C 1
ATOM 2711 O O . ASP A 1 335 ? 20.770 1.466 -3.176 1.00 92.19 335 ASP A O 1
ATOM 2715 N N . PHE A 1 336 ? 20.845 3.702 -3.322 1.00 93.00 336 PHE A N 1
ATOM 2716 C CA . PHE A 1 336 ? 20.908 3.950 -1.889 1.00 93.00 336 PHE A CA 1
ATOM 2717 C C . PHE A 1 336 ? 19.645 3.484 -1.160 1.00 93.00 336 PHE A C 1
ATOM 2719 O O . PHE A 1 336 ? 19.760 2.827 -0.123 1.00 93.00 336 PHE A O 1
ATOM 2726 N N . ALA A 1 337 ? 18.461 3.793 -1.698 1.00 92.38 337 ALA A N 1
ATOM 2727 C CA . ALA A 1 337 ? 17.195 3.350 -1.131 1.00 92.38 337 ALA A CA 1
ATOM 2728 C C . ALA A 1 337 ? 17.116 1.819 -1.107 1.00 92.38 337 ALA A C 1
ATOM 2730 O O . ALA A 1 337 ? 16.935 1.238 -0.039 1.00 92.38 337 ALA A O 1
ATOM 2731 N N . LEU A 1 338 ? 17.367 1.162 -2.245 1.00 94.12 338 LEU A N 1
ATOM 2732 C CA . LEU A 1 338 ? 17.339 -0.300 -2.371 1.00 94.12 338 LEU A CA 1
ATOM 2733 C C . LEU A 1 338 ? 18.339 -0.995 -1.441 1.00 94.12 338 LEU A C 1
ATOM 2735 O O . LEU A 1 338 ? 17.998 -1.990 -0.803 1.00 94.12 338 LEU A O 1
ATOM 2739 N N . LYS A 1 339 ? 19.556 -0.454 -1.287 1.00 94.19 339 LYS A N 1
ATOM 2740 C CA . LYS A 1 339 ? 20.562 -1.010 -0.363 1.00 94.19 339 LYS A CA 1
ATOM 2741 C C . LYS A 1 339 ? 20.068 -1.047 1.083 1.00 94.19 339 LYS A C 1
ATOM 2743 O O . LYS A 1 339 ? 20.483 -1.927 1.834 1.00 94.19 339 LYS A O 1
ATOM 2748 N N . ARG A 1 340 ? 19.198 -0.110 1.468 1.00 92.50 340 ARG A N 1
ATOM 2749 C CA . ARG A 1 340 ? 18.713 0.072 2.842 1.00 92.50 340 ARG A CA 1
ATOM 2750 C C . ARG A 1 340 ? 17.349 -0.527 3.129 1.00 92.50 340 ARG A C 1
ATOM 2752 O O . ARG A 1 340 ? 16.971 -0.552 4.297 1.00 92.50 340 ARG A O 1
ATOM 2759 N N . LEU A 1 341 ? 16.633 -1.013 2.118 1.00 91.62 341 LEU A N 1
ATOM 2760 C CA . LEU A 1 341 ? 15.379 -1.709 2.370 1.00 91.62 341 LEU A CA 1
ATOM 2761 C C . LEU A 1 341 ? 15.655 -2.979 3.195 1.00 91.62 341 LEU A C 1
ATOM 2763 O O . LEU A 1 341 ? 16.499 -3.797 2.799 1.00 91.62 341 LEU A O 1
ATOM 2767 N N . PRO A 1 342 ? 14.985 -3.164 4.344 1.00 91.69 342 PRO A N 1
ATOM 2768 C CA . PRO A 1 342 ? 15.022 -4.425 5.067 1.00 91.69 342 PRO A CA 1
ATOM 2769 C C . PRO A 1 342 ? 14.422 -5.554 4.222 1.00 91.69 342 PRO A C 1
ATOM 2771 O O . PRO A 1 342 ? 13.745 -5.325 3.221 1.00 91.69 342 PRO A O 1
ATOM 2774 N N . ASN A 1 343 ? 14.662 -6.794 4.636 1.00 90.44 343 ASN A N 1
ATOM 2775 C CA . ASN A 1 343 ? 13.839 -7.905 4.173 1.00 90.44 343 ASN A CA 1
ATOM 2776 C C . ASN A 1 343 ? 12.546 -7.902 4.991 1.00 90.44 343 ASN A C 1
ATOM 2778 O O . ASN A 1 343 ? 12.584 -7.716 6.210 1.00 90.44 343 ASN A O 1
ATOM 2782 N N . SER A 1 344 ? 11.421 -8.087 4.315 1.00 81.81 344 SER A N 1
ATOM 2783 C CA . SER A 1 344 ? 10.122 -8.243 4.946 1.00 81.81 344 SER A CA 1
ATOM 2784 C C . SER A 1 344 ? 10.172 -9.529 5.769 1.00 81.81 344 SER A C 1
ATOM 2786 O O . SER A 1 344 ? 10.719 -10.530 5.285 1.00 81.81 344 SER A O 1
ATOM 2788 N N . PRO A 1 345 ? 9.686 -9.521 7.021 1.00 71.88 345 PRO A N 1
ATOM 2789 C CA . PRO A 1 345 ? 9.521 -10.763 7.757 1.00 71.88 345 PRO A CA 1
ATOM 2790 C C . PRO A 1 345 ? 8.629 -11.687 6.922 1.00 71.88 345 PRO A C 1
ATOM 2792 O O . PRO A 1 345 ? 7.608 -11.252 6.392 1.00 71.88 345 PRO A O 1
ATOM 2795 N N . ALA A 1 346 ? 9.049 -12.939 6.746 1.00 60.75 346 ALA A N 1
ATOM 2796 C CA . ALA A 1 346 ? 8.263 -13.922 6.013 1.00 60.75 346 ALA A CA 1
ATOM 2797 C C . ALA A 1 346 ? 6.889 -14.045 6.681 1.00 60.75 346 ALA A C 1
ATOM 2799 O O . ALA A 1 346 ? 6.839 -14.517 7.808 1.00 60.75 346 ALA A O 1
ATOM 2800 N N . GLU A 1 347 ? 5.838 -13.547 6.016 1.00 59.66 347 GLU A N 1
ATOM 2801 C CA . GLU A 1 347 ? 4.410 -13.698 6.356 1.00 59.66 347 GLU A CA 1
ATOM 2802 C C . GLU A 1 347 ? 4.104 -13.801 7.863 1.00 59.66 347 GLU A C 1
ATOM 2804 O O . GLU A 1 347 ? 3.309 -14.634 8.288 1.00 59.66 347 GLU A O 1
ATOM 2809 N N . SER A 1 348 ? 4.738 -12.961 8.690 1.00 61.03 348 SER A N 1
ATOM 2810 C CA . SER A 1 348 ? 4.436 -12.917 10.122 1.00 61.03 348 SER A CA 1
ATOM 2811 C C . SER A 1 348 ? 3.006 -12.424 10.289 1.00 61.03 348 SER A C 1
ATOM 2813 O O . SER A 1 348 ? 2.621 -11.479 9.585 1.00 61.03 348 SER A O 1
ATOM 2815 N N . ASP A 1 349 ? 2.240 -13.026 11.204 1.00 67.50 349 ASP A N 1
ATOM 2816 C CA . ASP A 1 349 ? 0.875 -12.578 11.471 1.00 67.50 349 ASP A CA 1
ATOM 2817 C C . ASP A 1 349 ? 0.938 -11.070 11.769 1.00 67.50 349 ASP A C 1
ATOM 2819 O O . ASP A 1 349 ? 1.730 -10.644 12.617 1.00 67.50 349 ASP A O 1
ATOM 2823 N N . PRO A 1 350 ? 0.139 -10.232 11.083 1.00 61.59 350 PRO A N 1
ATOM 2824 C CA . PRO A 1 350 ? -0.080 -8.835 11.444 1.00 61.59 350 PRO A CA 1
ATOM 2825 C C . PRO A 1 350 ? -0.160 -8.559 12.950 1.00 61.59 350 PRO A C 1
ATOM 2827 O O . PRO A 1 350 ? 0.250 -7.490 13.407 1.00 61.59 350 PRO A O 1
ATOM 2830 N N . MET A 1 351 ? -0.689 -9.519 13.711 1.00 70.75 351 MET A N 1
ATOM 2831 C CA . MET A 1 351 ? -0.871 -9.440 15.152 1.00 70.75 351 MET A CA 1
ATOM 2832 C C . MET A 1 351 ? 0.364 -9.767 15.977 1.00 70.75 351 MET A C 1
ATOM 2834 O O . MET A 1 351 ? 0.420 -9.327 17.125 1.00 70.75 351 MET A O 1
ATOM 2838 N N . ASP A 1 352 ? 1.365 -10.451 15.423 1.00 65.44 352 ASP A N 1
ATOM 2839 C CA . ASP A 1 352 ? 2.619 -10.723 16.130 1.00 65.44 352 ASP A CA 1
ATOM 2840 C C . ASP A 1 352 ? 3.287 -9.417 16.568 1.00 65.44 352 ASP A C 1
ATOM 2842 O O . ASP A 1 352 ? 3.851 -9.339 17.654 1.00 65.44 352 ASP A O 1
ATOM 2846 N N . PHE A 1 353 ? 3.123 -8.339 15.797 1.00 61.34 353 PHE A N 1
ATOM 2847 C CA . PHE A 1 353 ? 3.583 -7.015 16.209 1.00 61.34 353 PHE A CA 1
ATOM 2848 C C . PHE A 1 353 ? 2.968 -6.562 17.541 1.00 61.34 353 PHE A C 1
ATOM 2850 O O . PHE A 1 353 ? 3.680 -6.124 18.441 1.00 61.34 353 PHE A O 1
ATOM 2857 N N . TYR A 1 354 ? 1.653 -6.711 17.686 1.00 63.56 354 TYR A N 1
ATOM 2858 C CA . TYR A 1 354 ? 0.910 -6.239 18.855 1.00 63.56 354 TYR A CA 1
ATOM 2859 C C . TYR A 1 354 ? 1.046 -7.152 20.076 1.00 63.56 354 TYR A C 1
ATOM 2861 O O . TYR A 1 354 ? 0.684 -6.737 21.179 1.00 63.56 354 TYR A O 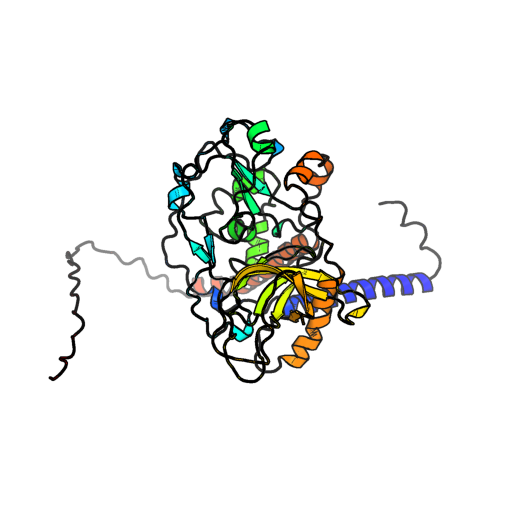1
ATOM 2869 N N . ARG A 1 355 ? 1.564 -8.373 19.891 1.00 55.44 355 ARG A N 1
ATOM 2870 C CA . ARG A 1 355 ? 1.880 -9.309 20.980 1.00 55.44 355 ARG A CA 1
ATOM 2871 C C . ARG A 1 355 ? 3.159 -8.926 21.733 1.00 55.44 355 ARG A C 1
ATOM 2873 O O . ARG A 1 355 ? 3.276 -9.280 22.900 1.00 55.44 355 ARG A O 1
ATOM 2880 N N . TYR A 1 356 ? 4.083 -8.196 21.095 1.00 43.59 356 TYR A N 1
ATOM 2881 C CA . TYR A 1 356 ? 5.432 -7.934 21.628 1.00 43.59 356 TYR A CA 1
ATOM 2882 C C . TYR A 1 356 ? 5.797 -6.453 21.804 1.00 43.59 356 TYR A C 1
ATOM 2884 O O . TYR A 1 356 ? 6.920 -6.144 22.203 1.00 43.59 356 TYR A O 1
ATOM 2892 N N . THR A 1 357 ? 4.901 -5.510 21.513 1.00 48.16 357 THR A N 1
ATOM 2893 C CA . THR A 1 357 ? 5.200 -4.087 21.715 1.00 48.16 357 THR A CA 1
ATOM 2894 C C . THR A 1 357 ? 5.193 -3.713 23.193 1.00 48.16 357 THR A C 1
ATOM 2896 O O . THR A 1 357 ? 4.133 -3.521 23.786 1.00 48.16 357 THR A O 1
ATOM 2899 N N . GLU A 1 358 ? 6.389 -3.543 23.761 1.00 45.22 358 GLU A N 1
ATOM 2900 C CA . GLU A 1 358 ? 6.583 -2.738 24.965 1.00 45.22 358 GLU A CA 1
ATOM 2901 C C . GLU A 1 358 ? 6.131 -1.281 24.723 1.00 45.22 358 GLU A C 1
ATOM 2903 O O . GLU A 1 358 ? 6.317 -0.762 23.612 1.00 45.22 358 GLU A O 1
ATOM 2908 N N . PRO A 1 359 ? 5.617 -0.579 25.755 1.00 47.56 359 PRO A N 1
ATOM 2909 C CA . PRO A 1 359 ? 5.187 0.826 25.678 1.00 47.56 359 PRO A CA 1
ATOM 2910 C C . PRO A 1 359 ? 6.204 1.778 25.014 1.00 47.56 359 PRO A C 1
ATOM 2912 O O . PRO A 1 359 ? 5.828 2.758 24.372 1.00 47.56 359 PRO A O 1
ATOM 2915 N N . ILE A 1 360 ? 7.497 1.443 25.083 1.00 43.75 360 ILE A N 1
ATOM 2916 C CA . ILE A 1 360 ? 8.631 2.214 24.550 1.00 43.75 360 ILE A CA 1
ATOM 2917 C C . ILE A 1 360 ? 8.550 2.440 23.025 1.00 43.75 360 ILE A C 1
ATOM 2919 O O . ILE A 1 360 ? 9.052 3.447 22.518 1.00 43.75 360 ILE A O 1
ATOM 2923 N N . PHE A 1 361 ? 7.928 1.535 22.261 1.00 46.56 361 PHE A N 1
ATOM 2924 C CA . PHE A 1 361 ? 7.831 1.686 20.800 1.00 46.56 361 PHE A CA 1
ATOM 2925 C C . PHE A 1 361 ? 6.751 2.680 20.357 1.00 46.56 361 PHE A C 1
ATOM 2927 O O . PHE A 1 361 ? 6.902 3.300 19.302 1.00 46.56 361 PHE A O 1
ATOM 2934 N N . LEU A 1 362 ? 5.698 2.873 21.158 1.00 48.75 362 LEU A N 1
ATOM 2935 C CA . LEU A 1 362 ? 4.647 3.852 20.872 1.00 48.75 362 LEU A CA 1
ATOM 2936 C C . LEU A 1 362 ? 5.143 5.286 21.115 1.00 48.75 362 LEU A C 1
ATOM 2938 O O . LEU A 1 362 ? 4.878 6.159 20.292 1.00 48.75 362 LEU A O 1
ATOM 2942 N N . GLU A 1 363 ? 5.968 5.519 22.143 1.00 47.38 363 GLU A N 1
ATOM 2943 C CA . GLU A 1 363 ? 6.593 6.834 22.386 1.00 47.38 363 GLU A CA 1
ATOM 2944 C C . GLU A 1 363 ? 7.567 7.267 21.273 1.00 47.38 363 GLU A C 1
ATOM 2946 O O . GLU A 1 363 ? 7.759 8.461 21.035 1.00 47.38 363 GLU A O 1
ATOM 2951 N N . ARG A 1 364 ? 8.168 6.312 20.547 1.00 49.62 364 ARG A N 1
ATOM 2952 C CA . ARG A 1 364 ? 9.130 6.582 19.461 1.00 49.62 364 ARG A CA 1
ATOM 2953 C C . ARG A 1 364 ? 8.510 6.740 18.072 1.00 49.62 364 ARG A C 1
ATOM 2955 O O . ARG A 1 364 ? 9.253 7.000 17.130 1.00 49.62 364 ARG A O 1
ATOM 2962 N N . ARG A 1 365 ? 7.183 6.661 17.918 1.00 53.47 365 ARG A N 1
ATOM 2963 C CA . ARG A 1 365 ? 6.484 6.968 16.648 1.00 53.47 365 ARG A CA 1
ATOM 2964 C C . ARG A 1 365 ? 6.392 8.467 16.328 1.00 53.47 365 ARG A C 1
ATOM 2966 O O . ARG A 1 365 ? 5.540 8.897 15.553 1.00 53.47 365 ARG A O 1
ATOM 2973 N N . GLN A 1 366 ? 7.280 9.281 16.891 1.00 56.72 366 GLN A N 1
ATOM 2974 C CA . GLN A 1 366 ? 7.513 10.622 16.367 1.00 56.72 366 GLN A CA 1
ATOM 2975 C C . GLN A 1 366 ? 7.999 10.487 14.918 1.00 56.72 366 GLN A C 1
ATOM 2977 O O . GLN A 1 366 ? 8.781 9.580 14.616 1.00 56.72 366 GLN A O 1
ATOM 2982 N N . LEU A 1 367 ? 7.514 11.348 14.014 1.00 54.34 367 LEU A N 1
ATOM 2983 C CA . LEU A 1 367 ? 8.010 11.342 12.638 1.00 54.34 367 LEU A CA 1
ATOM 2984 C C . LEU A 1 367 ? 9.545 11.431 12.671 1.00 54.34 367 LEU A C 1
ATOM 2986 O O . LEU A 1 367 ? 10.069 12.266 13.415 1.00 54.34 367 LEU A O 1
ATOM 2990 N N . PRO A 1 368 ? 10.291 10.604 11.917 1.00 61.06 368 PRO A N 1
ATOM 2991 C CA . PRO A 1 368 ? 11.735 10.748 11.821 1.00 61.06 368 PRO A CA 1
ATOM 2992 C C . PRO A 1 368 ? 12.137 12.202 11.538 1.00 61.06 368 PRO A C 1
ATOM 2994 O O . PRO 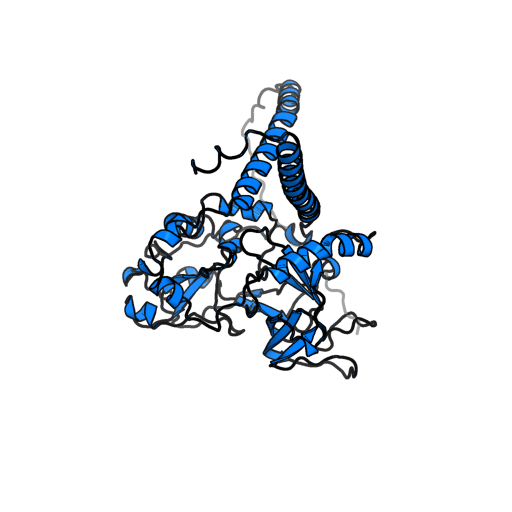A 1 368 ? 11.488 12.896 10.760 1.00 61.06 368 PRO A O 1
ATOM 2997 N N . ASP A 1 369 ? 13.246 12.662 12.126 1.00 59.88 369 ASP A N 1
ATOM 2998 C CA . ASP A 1 369 ? 13.685 14.068 12.079 1.00 59.88 369 ASP A CA 1
ATOM 2999 C C . ASP A 1 369 ? 13.666 14.707 10.682 1.00 59.88 369 ASP A C 1
ATOM 3001 O O . ASP A 1 369 ? 13.574 15.925 10.549 1.00 59.88 369 ASP A O 1
ATOM 3005 N N . TRP A 1 370 ? 13.849 13.924 9.615 1.00 64.56 370 TRP A N 1
ATOM 3006 C CA . TRP A 1 370 ? 13.789 14.449 8.253 1.00 64.56 370 TRP A CA 1
ATOM 3007 C C . TRP A 1 370 ? 12.373 14.884 7.852 1.00 64.56 370 TRP A C 1
ATOM 3009 O O . TRP A 1 370 ? 12.256 15.884 7.153 1.00 64.56 370 TRP A O 1
ATOM 3019 N N . GLU A 1 371 ? 11.321 14.203 8.310 1.00 60.72 371 GLU A N 1
ATOM 3020 C CA . GLU A 1 371 ? 9.922 14.585 8.083 1.00 60.72 371 GLU A CA 1
ATOM 3021 C C . GLU A 1 371 ? 9.568 15.824 8.895 1.00 60.72 371 GLU A C 1
ATOM 3023 O O . GLU A 1 371 ? 9.016 16.773 8.342 1.00 60.72 371 GLU A O 1
ATOM 3028 N N . ILE A 1 372 ? 9.977 15.874 10.168 1.00 65.56 372 ILE A N 1
ATOM 3029 C CA . ILE A 1 372 ? 9.818 17.071 11.006 1.00 65.56 372 ILE A CA 1
ATOM 3030 C C . ILE A 1 372 ? 10.522 18.266 10.344 1.00 65.56 372 ILE A C 1
ATOM 3032 O O . ILE A 1 372 ? 9.915 19.318 10.143 1.00 65.56 372 ILE A O 1
ATOM 3036 N N . ARG A 1 373 ? 11.782 18.095 9.918 1.00 69.00 373 ARG A N 1
ATOM 3037 C CA . ARG A 1 373 ? 12.544 19.138 9.211 1.00 69.00 373 ARG A CA 1
ATOM 3038 C C . ARG A 1 373 ? 11.922 19.518 7.873 1.00 69.00 373 ARG A C 1
ATOM 3040 O O . ARG A 1 373 ? 11.955 20.694 7.514 1.00 69.00 373 ARG A O 1
ATOM 3047 N N . LEU A 1 374 ? 11.365 18.561 7.134 1.00 62.97 374 LEU A N 1
ATOM 3048 C CA . LEU A 1 374 ? 10.673 18.821 5.874 1.00 62.97 374 LEU A CA 1
ATOM 3049 C C . LEU A 1 374 ? 9.455 19.721 6.102 1.00 62.97 374 LEU A C 1
ATOM 3051 O O . LEU A 1 374 ? 9.288 20.718 5.400 1.00 62.97 374 LEU A O 1
ATOM 3055 N N . ILE A 1 375 ? 8.645 19.403 7.112 1.00 59.44 375 ILE A N 1
ATOM 3056 C CA . ILE A 1 375 ? 7.468 20.190 7.488 1.00 59.44 375 ILE A CA 1
ATOM 3057 C C . ILE A 1 375 ? 7.887 21.598 7.909 1.00 59.44 375 ILE A C 1
ATOM 3059 O O . ILE A 1 375 ? 7.370 22.570 7.360 1.00 59.44 375 ILE A O 1
ATOM 3063 N N . GLN A 1 376 ? 8.875 21.712 8.799 1.00 71.44 376 GLN A N 1
ATOM 3064 C CA . GLN A 1 376 ? 9.382 22.997 9.289 1.00 71.44 376 GLN A CA 1
ATOM 3065 C C . GLN A 1 376 ? 9.966 23.863 8.164 1.00 71.44 376 GLN A C 1
ATOM 3067 O O . GLN A 1 376 ? 9.697 25.061 8.093 1.00 71.44 376 GLN A O 1
ATOM 3072 N N . THR A 1 377 ? 10.730 23.265 7.245 1.00 73.44 377 THR A N 1
ATOM 3073 C CA . THR A 1 377 ? 11.327 23.990 6.111 1.00 73.44 377 THR A CA 1
ATOM 3074 C C . THR A 1 377 ? 10.241 24.521 5.177 1.00 73.44 377 THR A C 1
ATOM 3076 O O . THR A 1 377 ? 10.290 25.678 4.767 1.00 73.44 377 THR A O 1
ATOM 3079 N N . ARG A 1 378 ? 9.209 23.721 4.879 1.00 60.31 378 ARG A N 1
ATOM 3080 C CA . ARG A 1 378 ? 8.087 24.155 4.031 1.00 60.31 378 ARG A CA 1
ATOM 3081 C C . ARG A 1 378 ? 7.216 25.210 4.699 1.00 60.31 378 ARG A C 1
ATOM 3083 O O . ARG A 1 378 ? 6.734 26.110 4.018 1.00 60.31 378 ARG A O 1
ATOM 3090 N N . GLU A 1 379 ? 7.031 25.130 6.013 1.00 63.59 379 GLU A N 1
ATOM 3091 C CA . GLU A 1 379 ? 6.368 26.185 6.780 1.00 63.59 379 GLU A CA 1
ATOM 3092 C C . GLU A 1 379 ? 7.121 27.507 6.700 1.00 63.59 379 GLU A C 1
ATOM 3094 O O . GLU A 1 379 ? 6.498 28.541 6.460 1.00 63.59 379 GLU A O 1
ATOM 3099 N N . ALA A 1 380 ? 8.448 27.465 6.826 1.00 71.44 380 ALA A N 1
ATOM 3100 C CA . ALA A 1 380 ? 9.292 28.641 6.671 1.00 71.44 380 ALA A CA 1
ATOM 3101 C C . ALA A 1 380 ? 9.222 29.211 5.243 1.00 71.44 380 ALA A C 1
ATOM 3103 O O . ALA A 1 380 ? 9.029 30.412 5.076 1.00 71.44 380 ALA A O 1
ATOM 3104 N N . GLU A 1 381 ? 9.297 28.366 4.208 1.00 69.75 381 GLU A N 1
ATOM 3105 C CA . GLU A 1 381 ? 9.167 28.797 2.807 1.00 69.75 381 GLU A CA 1
ATOM 3106 C C . GLU A 1 381 ? 7.794 29.408 2.497 1.00 69.75 381 GLU A C 1
ATOM 3108 O O . GLU A 1 381 ? 7.702 30.407 1.782 1.00 69.75 381 GLU A O 1
ATOM 3113 N N . PHE A 1 382 ? 6.716 28.805 3.006 1.00 60.16 382 PHE A N 1
ATOM 3114 C CA . PHE A 1 382 ? 5.361 29.312 2.813 1.00 60.16 382 PHE A CA 1
ATOM 3115 C C . PHE A 1 382 ? 5.170 30.654 3.520 1.00 60.16 382 PHE A C 1
ATOM 3117 O O . PHE A 1 382 ? 4.659 31.592 2.910 1.00 60.16 382 PHE A O 1
ATOM 3124 N N . ARG A 1 383 ? 5.634 30.767 4.771 1.00 71.19 383 ARG A N 1
ATOM 3125 C CA . ARG A 1 383 ? 5.591 32.016 5.537 1.00 71.19 383 ARG A CA 1
ATOM 3126 C C . ARG A 1 383 ? 6.380 33.123 4.836 1.00 71.19 383 ARG A C 1
ATOM 3128 O O . ARG A 1 383 ? 5.823 34.188 4.610 1.00 71.19 383 ARG A O 1
ATOM 3135 N N . ALA A 1 384 ? 7.600 32.837 4.378 1.00 82.31 384 ALA A N 1
ATOM 3136 C CA . ALA A 1 384 ? 8.418 33.795 3.635 1.00 82.31 384 ALA A CA 1
ATOM 3137 C C . ALA A 1 384 ? 7.744 34.262 2.330 1.00 82.31 384 ALA A C 1
ATOM 3139 O O . ALA A 1 384 ? 7.796 35.440 1.984 1.00 82.31 384 ALA A O 1
ATOM 3140 N N . LYS A 1 385 ? 7.065 33.359 1.605 1.00 77.25 385 LYS A N 1
ATOM 3141 C CA . LYS A 1 385 ? 6.281 33.731 0.413 1.00 77.25 385 LYS A CA 1
ATOM 3142 C C . LYS A 1 385 ? 5.066 34.591 0.757 1.00 77.25 385 LYS A C 1
ATOM 3144 O O . LYS A 1 385 ? 4.790 35.538 0.028 1.00 77.25 385 LYS A O 1
ATOM 3149 N N . ALA A 1 386 ? 4.348 34.277 1.833 1.00 70.31 386 ALA A N 1
ATOM 3150 C CA . ALA A 1 386 ? 3.207 35.069 2.286 1.00 70.31 386 ALA A CA 1
ATOM 3151 C C . ALA A 1 386 ? 3.642 36.479 2.723 1.00 70.31 386 ALA A C 1
ATOM 3153 O O . ALA A 1 386 ? 3.041 37.463 2.298 1.00 70.31 386 ALA A O 1
ATOM 3154 N N . GLU A 1 387 ? 4.735 36.587 3.480 1.00 87.25 387 GLU A N 1
ATOM 3155 C CA . GLU A 1 387 ? 5.334 37.862 3.893 1.00 87.25 387 GLU A CA 1
ATOM 3156 C C . GLU A 1 387 ? 5.808 38.690 2.691 1.00 87.25 387 GLU A C 1
ATOM 3158 O O . GLU A 1 387 ? 5.586 39.897 2.657 1.00 87.25 387 GLU A O 1
ATOM 3163 N N . ALA A 1 388 ? 6.381 38.060 1.661 1.00 85.19 388 ALA A N 1
ATOM 3164 C CA . ALA A 1 388 ? 6.774 38.751 0.431 1.00 85.19 388 ALA A CA 1
ATOM 3165 C C . ALA A 1 388 ? 5.575 39.258 -0.399 1.00 85.19 388 ALA A C 1
ATOM 3167 O O . ALA A 1 388 ? 5.694 40.259 -1.107 1.00 85.19 388 ALA A O 1
ATOM 3168 N N . LEU A 1 389 ? 4.421 38.584 -0.323 1.00 78.69 389 LEU A N 1
ATOM 3169 C CA . LEU A 1 389 ? 3.188 38.973 -1.021 1.00 78.69 389 LEU A CA 1
ATOM 3170 C C . LEU A 1 389 ? 2.349 39.995 -0.237 1.00 78.69 389 LEU A C 1
ATOM 3172 O O . LEU A 1 389 ? 1.595 40.754 -0.846 1.00 78.69 389 LEU A O 1
ATOM 3176 N N . HIS A 1 390 ? 2.500 40.063 1.087 1.00 82.56 390 HIS A N 1
ATOM 3177 C CA . HIS A 1 390 ? 1.731 40.953 1.960 1.00 82.56 390 HIS A CA 1
ATOM 3178 C C . HIS A 1 390 ? 1.796 42.446 1.551 1.00 82.56 390 HIS A C 1
ATOM 3180 O O . HIS A 1 390 ? 0.744 43.084 1.468 1.00 82.56 390 HIS A O 1
ATOM 3186 N N . PRO A 1 391 ? 2.960 43.028 1.183 1.00 84.81 391 PRO A N 1
ATOM 3187 C CA . PRO A 1 391 ? 3.026 44.408 0.693 1.00 84.81 391 PRO A CA 1
ATOM 3188 C C . PRO A 1 391 ? 2.282 44.631 -0.630 1.00 84.81 391 PRO A C 1
ATOM 3190 O O . PRO A 1 391 ? 1.804 45.734 -0.888 1.00 84.81 391 PRO A O 1
ATOM 3193 N N . LEU A 1 392 ? 2.187 43.606 -1.484 1.00 76.69 392 LEU A N 1
ATOM 3194 C CA . LEU A 1 392 ? 1.500 43.694 -2.776 1.00 76.69 392 LEU A CA 1
ATOM 3195 C C . LEU A 1 392 ? -0.020 43.674 -2.600 1.00 76.69 392 LEU A C 1
ATOM 3197 O O . LEU A 1 392 ? -0.715 44.437 -3.267 1.00 76.69 392 LEU A O 1
ATOM 3201 N N . TRP A 1 393 ? -0.531 42.861 -1.672 1.00 62.53 393 TRP A N 1
ATOM 3202 C CA . TRP A 1 393 ? -1.949 42.869 -1.299 1.00 62.53 393 TRP A CA 1
ATOM 3203 C C . TRP A 1 393 ? -2.351 44.163 -0.606 1.00 62.53 393 TRP A C 1
ATOM 3205 O O . TRP A 1 393 ? -3.344 44.771 -0.994 1.00 62.53 393 TRP A O 1
ATOM 3215 N N . SER A 1 394 ? -1.522 44.646 0.321 1.00 71.75 394 SER A N 1
ATOM 3216 C CA . SER A 1 394 ? -1.760 45.926 0.983 1.00 71.75 394 SER A CA 1
ATOM 3217 C C . SER A 1 394 ? -1.828 47.075 -0.034 1.00 71.75 394 SER A C 1
ATOM 3219 O O . SER A 1 394 ? -2.767 47.864 -0.005 1.00 71.75 394 SER A O 1
ATOM 3221 N N . LYS A 1 395 ? -0.931 47.125 -1.030 1.00 75.25 395 LYS A N 1
ATOM 3222 C CA . LYS A 1 395 ? -1.016 48.120 -2.116 1.00 75.25 395 LYS A CA 1
ATOM 3223 C C . LYS A 1 395 ? -2.266 47.963 -2.987 1.00 75.25 395 LYS A C 1
ATOM 3225 O O . LYS A 1 395 ? -2.861 48.972 -3.354 1.00 75.25 395 LYS A O 1
ATOM 3230 N N . ALA A 1 396 ? -2.677 46.737 -3.312 1.00 70.25 396 ALA A N 1
ATOM 3231 C CA . ALA A 1 396 ? -3.867 46.488 -4.125 1.00 70.25 396 ALA A CA 1
ATOM 3232 C C . ALA A 1 396 ? -5.164 46.930 -3.420 1.00 70.25 396 ALA A C 1
ATOM 3234 O O . ALA A 1 396 ? -6.005 47.565 -4.051 1.00 70.25 396 ALA A O 1
ATOM 3235 N N . GLU A 1 397 ? -5.294 46.694 -2.111 1.00 68.31 397 GLU A N 1
ATOM 3236 C CA . GLU A 1 397 ? -6.439 47.167 -1.314 1.00 68.31 397 GLU A CA 1
ATOM 3237 C C . GLU A 1 397 ? -6.520 48.696 -1.238 1.00 68.31 397 GLU A C 1
ATOM 3239 O O . GLU A 1 397 ? -7.612 49.256 -1.232 1.00 68.31 397 GLU A O 1
ATOM 3244 N N . HIS A 1 398 ? -5.375 49.383 -1.249 1.00 68.50 398 HIS A N 1
ATOM 3245 C CA . HIS A 1 398 ? -5.322 50.850 -1.263 1.00 68.50 398 HIS A CA 1
ATOM 3246 C C . HIS A 1 398 ? -5.523 51.448 -2.668 1.00 68.50 398 HIS A C 1
ATOM 3248 O O . HIS A 1 398 ? -5.700 52.657 -2.795 1.00 68.50 398 HIS A O 1
ATOM 3254 N N . SER A 1 399 ? -5.499 50.617 -3.717 1.00 63.12 399 SER A N 1
ATOM 3255 C CA . SER A 1 399 ? -5.663 51.034 -5.119 1.00 63.12 399 SER A CA 1
ATOM 3256 C C . SER A 1 399 ? -7.071 50.783 -5.663 1.00 63.12 399 SER A C 1
ATOM 3258 O O . SER A 1 399 ? -7.408 51.276 -6.739 1.00 63.12 399 SER A O 1
ATOM 3260 N N . LEU A 1 400 ? -7.895 50.004 -4.957 1.00 52.94 400 LEU A N 1
ATOM 3261 C CA . LEU A 1 400 ? -9.289 49.807 -5.332 1.00 52.94 400 LEU A CA 1
ATOM 3262 C C . LEU A 1 400 ? -10.096 51.044 -4.910 1.00 52.94 400 LEU A C 1
ATOM 3264 O O . LEU A 1 400 ? -10.084 51.406 -3.731 1.00 52.94 400 LEU A O 1
ATOM 3268 N N . PRO A 1 401 ? -10.809 51.710 -5.835 1.00 58.59 401 PRO A N 1
ATOM 3269 C CA . PRO A 1 401 ? -11.697 52.794 -5.457 1.00 58.59 401 PRO A CA 1
ATOM 3270 C C . PRO A 1 401 ? -12.759 52.238 -4.506 1.00 58.59 401 PRO A C 1
ATOM 3272 O O . PRO A 1 401 ? -13.408 51.235 -4.806 1.00 58.59 401 PRO A O 1
ATOM 3275 N N . ARG A 1 402 ? -12.942 52.893 -3.353 1.00 51.78 402 ARG A N 1
ATOM 3276 C CA . ARG A 1 402 ? -14.085 52.659 -2.462 1.00 51.78 402 ARG A CA 1
ATOM 3277 C C . ARG A 1 402 ? -15.358 53.087 -3.195 1.00 51.78 402 ARG A C 1
ATOM 3279 O O . ARG A 1 402 ? -15.858 54.185 -2.984 1.00 51.78 402 ARG A O 1
ATOM 3286 N N . SER A 1 403 ? -15.863 52.256 -4.099 1.00 51.16 403 SER A N 1
ATOM 3287 C CA . SER A 1 403 ? -17.222 52.410 -4.596 1.00 51.16 403 SER A CA 1
ATOM 3288 C C . SER A 1 403 ? -18.160 52.032 -3.458 1.00 51.16 403 SER A C 1
ATOM 3290 O O . SER A 1 403 ? -18.094 50.910 -2.949 1.00 51.16 403 SER A O 1
ATOM 3292 N N . SER A 1 404 ? -19.003 52.975 -3.047 1.00 51.38 404 SER A N 1
ATOM 3293 C CA . SER A 1 404 ? -20.121 52.732 -2.140 1.00 51.38 404 SER A CA 1
ATOM 3294 C C . SER A 1 404 ? -20.895 51.479 -2.571 1.00 51.38 404 SER A C 1
ATOM 3296 O O . SER A 1 404 ? -21.023 51.239 -3.777 1.00 51.38 404 SER A O 1
ATOM 3298 N N . PRO A 1 405 ? -21.407 50.670 -1.626 1.00 44.66 405 PRO A N 1
ATOM 3299 C CA . PRO A 1 405 ? -22.197 49.500 -1.978 1.00 44.66 405 PRO A CA 1
ATOM 3300 C C . PRO A 1 405 ? -23.386 49.950 -2.840 1.00 44.66 405 PRO A C 1
ATOM 3302 O O . PRO A 1 405 ? -24.052 50.926 -2.480 1.00 44.66 405 PRO A O 1
ATOM 3305 N N . PRO A 1 406 ? -23.656 49.304 -3.987 1.00 43.03 406 PRO A N 1
ATOM 3306 C CA . PRO A 1 406 ? -24.820 49.652 -4.780 1.00 43.03 406 PRO A CA 1
ATOM 3307 C C . PRO A 1 406 ? -26.076 49.364 -3.957 1.00 43.03 406 PRO A C 1
ATOM 3309 O O . PRO A 1 406 ? -26.254 48.262 -3.436 1.00 43.03 406 PRO A O 1
ATOM 3312 N N . HIS A 1 407 ? -26.946 50.368 -3.842 1.00 41.97 407 HIS A N 1
ATOM 3313 C CA . HIS A 1 407 ? -28.317 50.183 -3.388 1.00 41.97 407 HIS A CA 1
ATOM 3314 C C . HIS A 1 407 ? -28.998 49.193 -4.345 1.00 41.97 407 HIS A C 1
ATOM 3316 O O . HIS A 1 407 ? -29.326 49.530 -5.481 1.00 41.97 407 HIS A O 1
ATOM 3322 N N . LEU A 1 408 ? -29.159 47.950 -3.896 1.00 37.69 408 LEU A N 1
ATOM 3323 C CA . LEU A 1 408 ? -29.989 46.947 -4.551 1.00 37.69 408 LEU A CA 1
ATOM 3324 C C . LEU A 1 408 ? -31.442 47.237 -4.180 1.00 37.69 408 LEU A C 1
ATOM 3326 O O . LEU A 1 408 ? -31.906 46.872 -3.101 1.00 37.69 408 LEU A O 1
ATOM 3330 N N . ASP A 1 409 ? -32.135 47.927 -5.079 1.00 39.06 409 ASP A N 1
ATOM 3331 C CA . ASP A 1 409 ? -33.585 48.054 -5.044 1.00 39.06 409 ASP A CA 1
ATOM 3332 C C . ASP A 1 409 ? -34.194 46.712 -5.489 1.00 39.06 409 ASP A C 1
ATOM 3334 O O . ASP A 1 409 ? -33.977 46.232 -6.607 1.00 39.06 409 ASP A O 1
ATOM 3338 N N . VAL A 1 410 ? -34.888 46.045 -4.567 1.00 46.31 410 VAL A N 1
ATOM 3339 C CA . VAL A 1 410 ? -35.474 44.719 -4.777 1.00 46.31 410 VAL A CA 1
ATOM 3340 C C . VAL A 1 410 ? -36.799 44.882 -5.519 1.00 46.31 410 VAL A C 1
ATOM 3342 O O . VAL A 1 410 ? -37.862 45.003 -4.917 1.00 46.31 410 VAL A O 1
ATOM 3345 N N . LYS A 1 411 ? -36.749 44.822 -6.851 1.00 38.84 411 LYS A N 1
ATOM 3346 C CA . LYS A 1 411 ? -37.891 44.409 -7.681 1.00 38.84 411 LYS A CA 1
ATOM 3347 C C . LYS A 1 411 ? -37.435 43.320 -8.641 1.00 38.84 411 LYS A C 1
ATOM 3349 O O . LYS A 1 411 ? -36.864 43.586 -9.692 1.00 38.84 411 LYS A O 1
ATOM 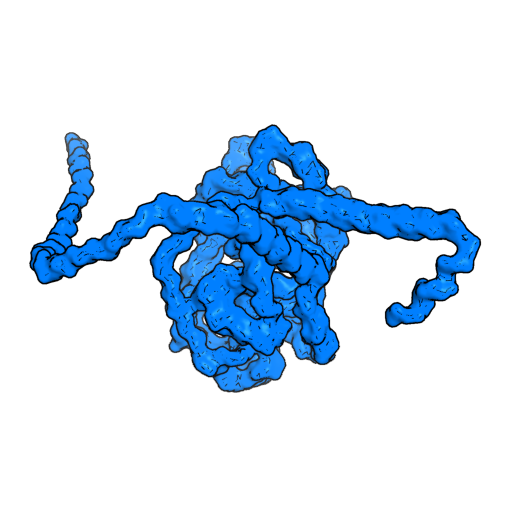3354 N N . GLY A 1 412 ? -37.652 42.073 -8.231 1.00 41.53 412 GLY A N 1
ATOM 3355 C CA . GLY A 1 412 ? -37.320 40.899 -9.027 1.00 41.53 412 GLY A CA 1
ATOM 3356 C C . GLY A 1 412 ? -38.351 40.638 -10.127 1.00 41.53 412 GLY A C 1
ATOM 3357 O O . GLY A 1 412 ? -39.549 40.640 -9.843 1.00 41.53 412 GLY A O 1
ATOM 3358 N N . PRO A 1 413 ? -37.919 40.325 -11.356 1.00 37.28 413 PRO A N 1
ATOM 3359 C CA . PRO A 1 413 ? -38.690 39.490 -12.252 1.00 37.28 413 PRO A CA 1
ATOM 3360 C C . PRO A 1 413 ? -38.296 38.021 -12.047 1.00 37.28 413 PRO A C 1
ATOM 3362 O O . PRO A 1 413 ? -37.118 37.661 -12.028 1.00 37.28 413 PRO A O 1
ATOM 3365 N N . GLN A 1 414 ? -39.308 37.166 -11.899 1.00 45.66 414 GLN A N 1
ATOM 3366 C CA . GLN A 1 414 ? -39.163 35.720 -12.022 1.00 45.66 414 GLN A CA 1
ATOM 3367 C C . GLN A 1 414 ? -38.608 35.392 -13.413 1.00 45.66 414 GLN A C 1
ATOM 3369 O O . GLN A 1 414 ? -39.246 35.684 -14.422 1.00 45.66 414 GLN A O 1
ATOM 3374 N N . LEU A 1 415 ? -37.435 34.762 -13.463 1.00 31.50 415 LEU A N 1
ATOM 3375 C CA . LEU A 1 415 ? -36.934 34.100 -14.663 1.00 31.50 415 LEU A CA 1
ATOM 3376 C C . LEU A 1 415 ? -36.938 32.593 -14.422 1.00 31.50 415 LEU A C 1
ATOM 3378 O O . LEU A 1 415 ? -36.099 32.032 -13.720 1.00 31.50 415 LEU A O 1
ATOM 3382 N N . THR A 1 416 ? -37.942 31.961 -15.015 1.00 34.69 416 THR A N 1
ATOM 3383 C CA . THR A 1 416 ? -38.051 30.530 -15.269 1.00 34.69 416 THR A CA 1
ATOM 3384 C C . THR A 1 416 ? -36.873 30.065 -16.126 1.00 34.69 416 THR A C 1
ATOM 3386 O O . THR A 1 416 ? -36.677 30.515 -17.255 1.00 34.69 416 THR A O 1
ATOM 3389 N N . LEU A 1 417 ? -36.083 29.132 -15.595 1.00 28.95 417 LEU A N 1
ATOM 3390 C CA . LEU A 1 417 ? -35.047 28.417 -16.339 1.00 28.95 417 LEU A CA 1
ATOM 3391 C C . LEU A 1 417 ? -35.700 27.335 -17.211 1.00 28.95 417 LEU A C 1
ATOM 3393 O O . LEU A 1 417 ? -35.881 26.200 -16.778 1.00 28.95 417 LEU A O 1
ATOM 3397 N N . ASN A 1 418 ? -36.033 27.681 -18.455 1.00 30.50 418 ASN A N 1
ATOM 3398 C CA . ASN A 1 418 ? -36.344 26.696 -19.489 1.00 30.50 418 ASN A CA 1
ATOM 3399 C C . ASN A 1 418 ? -35.041 26.118 -20.056 1.00 30.50 418 ASN A C 1
ATOM 3401 O O . ASN A 1 418 ? -34.353 26.749 -20.858 1.00 30.50 418 ASN A O 1
ATOM 3405 N N . TYR A 1 419 ? -34.714 24.890 -19.655 1.00 29.86 419 TYR A N 1
ATOM 3406 C CA . TYR A 1 419 ? -33.697 24.082 -20.320 1.00 29.86 419 TYR A CA 1
ATOM 3407 C C . TYR A 1 419 ? -34.269 23.514 -21.624 1.00 29.86 419 TYR A C 1
ATOM 3409 O O . TYR A 1 419 ? -34.992 22.520 -21.621 1.00 29.86 419 TYR A O 1
ATOM 3417 N N . HIS A 1 420 ? -33.918 24.117 -22.761 1.00 31.08 420 HIS A N 1
ATOM 3418 C CA . HIS A 1 420 ? -34.085 23.465 -24.057 1.00 31.08 420 HIS A CA 1
ATOM 3419 C C . HIS A 1 420 ? -32.945 22.471 -24.293 1.00 31.08 420 HIS A C 1
ATOM 3421 O O . HIS A 1 420 ? -31.835 22.836 -24.683 1.00 31.08 420 HIS A O 1
ATOM 3427 N N . PHE A 1 421 ? -33.246 21.190 -24.087 1.00 32.53 421 PHE A N 1
ATOM 3428 C CA . PHE A 1 421 ? -32.484 20.089 -24.663 1.00 32.53 421 PHE A CA 1
ATOM 3429 C C . PHE A 1 421 ? -32.626 20.131 -26.191 1.00 32.53 421 PHE A C 1
ATOM 3431 O O . PHE A 1 421 ? -33.714 19.923 -26.724 1.00 32.53 421 PHE A O 1
ATOM 3438 N N . LYS A 1 422 ? -31.524 20.376 -26.909 1.00 35.28 422 LYS A N 1
ATOM 3439 C CA . LYS A 1 422 ? -31.427 20.021 -28.332 1.00 35.28 422 LYS A CA 1
ATOM 3440 C C . LYS A 1 422 ? -31.145 18.517 -28.428 1.00 35.28 422 LYS A C 1
ATOM 3442 O O . LYS A 1 422 ? -30.102 18.093 -27.927 1.00 35.28 422 LYS A O 1
ATOM 3447 N N . PRO A 1 423 ? -32.010 17.704 -29.057 1.00 35.31 423 PRO A N 1
ATOM 3448 C CA . PRO A 1 423 ? -31.675 16.318 -29.337 1.00 35.31 423 PRO A CA 1
ATOM 3449 C C . PRO A 1 423 ? -30.561 16.253 -30.388 1.00 35.31 423 PRO A C 1
ATOM 3451 O O . PRO A 1 423 ? -30.531 17.025 -31.349 1.00 35.31 423 PRO A O 1
ATOM 3454 N N . ALA A 1 424 ? -29.622 15.332 -30.177 1.00 37.72 424 ALA A N 1
ATOM 3455 C CA . ALA A 1 424 ? -28.582 15.007 -31.137 1.00 37.72 424 ALA A CA 1
ATOM 3456 C C . ALA A 1 424 ? -29.226 14.449 -32.415 1.00 37.72 424 ALA A C 1
ATOM 3458 O O . ALA A 1 424 ? -29.966 13.469 -32.368 1.00 37.72 424 ALA A O 1
ATOM 3459 N N . GLY A 1 425 ? -28.949 15.090 -33.551 1.00 39.69 425 GLY A N 1
ATOM 3460 C CA . GLY A 1 425 ? -29.414 14.637 -34.855 1.00 39.69 425 GLY A CA 1
ATOM 3461 C C . GLY A 1 425 ? -28.813 13.280 -35.213 1.00 39.69 425 GLY A C 1
ATOM 3462 O O . GLY A 1 425 ? -27.599 13.141 -35.363 1.00 39.69 425 GLY A O 1
ATOM 3463 N N . THR A 1 426 ? -29.676 12.286 -35.380 1.00 43.28 426 THR A N 1
ATOM 3464 C CA . THR A 1 426 ? -29.380 11.041 -36.085 1.00 43.28 426 THR A CA 1
ATOM 3465 C C . THR A 1 426 ? -29.202 11.339 -37.572 1.00 43.28 426 THR A C 1
ATOM 3467 O O . THR A 1 426 ? -30.111 11.863 -38.216 1.00 43.28 426 THR A O 1
ATOM 3470 N N . LYS A 1 427 ? -28.035 11.001 -38.132 1.00 46.62 427 LYS A N 1
ATOM 3471 C CA . LYS A 1 427 ? -27.859 10.918 -39.588 1.00 46.62 427 LYS A CA 1
ATOM 3472 C C . LYS A 1 427 ? -28.655 9.714 -40.113 1.00 46.62 427 LYS A C 1
ATOM 3474 O O . LYS A 1 427 ? -28.539 8.644 -39.514 1.00 46.62 427 LYS A O 1
ATOM 3479 N N . PRO A 1 428 ? -29.418 9.846 -41.210 1.00 46.66 428 PRO A N 1
ATOM 3480 C CA . PRO A 1 428 ? -30.024 8.696 -41.858 1.00 46.66 428 PRO A CA 1
ATOM 3481 C C . PRO A 1 428 ? -28.936 7.853 -42.530 1.00 46.66 428 PRO A C 1
ATOM 3483 O O . PRO A 1 428 ? -28.054 8.374 -43.215 1.00 46.66 428 PRO A O 1
ATOM 3486 N N . VAL A 1 429 ? -29.007 6.544 -42.307 1.00 51.34 429 VAL A N 1
ATOM 3487 C CA . VAL A 1 429 ? -28.333 5.540 -43.127 1.00 51.34 429 VAL A CA 1
ATOM 3488 C C . VAL A 1 429 ? -29.173 5.405 -44.393 1.00 51.34 429 VAL A C 1
ATOM 3490 O O . VAL A 1 429 ? -30.343 5.039 -44.315 1.00 51.34 429 VAL A O 1
ATOM 3493 N N . SER A 1 430 ? -28.603 5.767 -45.539 1.00 53.88 430 SER A N 1
ATOM 3494 C CA . SER A 1 430 ? -29.174 5.437 -46.842 1.00 53.88 430 SER A CA 1
ATOM 3495 C C . SER A 1 430 ? -29.026 3.936 -47.077 1.00 53.88 430 SER A C 1
ATOM 3497 O O . SER A 1 430 ? -27.915 3.409 -46.989 1.00 53.88 430 SER A O 1
ATOM 3499 N N . SER A 1 431 ? -30.162 3.297 -47.337 1.00 58.16 431 SER A N 1
ATOM 3500 C CA . SER A 1 431 ? -30.302 1.983 -47.970 1.00 58.16 431 SER A CA 1
ATOM 3501 C C . SER A 1 431 ? -29.663 1.939 -49.349 1.00 58.16 431 SER A C 1
ATOM 3503 O O . SER A 1 431 ? -29.833 2.957 -50.066 1.00 58.16 431 SER A O 1
#

Organism: NCBI:txid2018698

pLDDT: mean 73.49, std 20.3, range [28.95, 97.38]

Secondary structure (DSSP, 8-state):
--SSSSS--S-HHHHHHHHHHHHHHHHHHHHHHHHHHHHTS---GGGGS-PPS---PPPPPTT-----TTT--GGG-EEGGGSTTTTTT--EEE-S-----TTHHHH-B-PPEEE-PPPTT-EEEEEEE--TTS-GGG-EEEEEE-SS-SHHHHHH-EEPBPTTSSBPEEEHHHHHH-HHHIIIIIHHHHHTTSS-TTHHHHHHHHT--TT-EEE-SBT-EEEEETT-SEEEEEE--TTS--EEEEEE-TTS-TTT-SS-SEEEEEEEEEEEPPSSSS-SEEEEEEEEEEEEE-S--TTS----TT-EEE--EEE--S-SSSHHHHHHHHHHHHHHHHHHPPBPPTT--TTHHHHH--THHHHT-SPPHHHHHHHHHHHHHHHHHHHHHHHHHHHHHHHS-----------PPP-------PPPPPPP---